Protein AF-A0AAP0X122-F1 (afdb_monomer)

Nearest PDB structures (foldseek):
  1y56-assembly1_B  TM=7.193E-01  e=1.702E-12  Pyrococcus horikoshii OT3
  4pab-assembly2_B  TM=6.409E-01  e=3.507E-11  Rattus norvegicus
  7exs-assembly1_A  TM=6.177E-01  e=4.038E-10  Thermomicrobium roseum DSM 5159
  1pj6-assembly1_A  TM=6.324E-01  e=1.452E-09  Arthrobacter globiformis
  3gsi-assembly1_A  TM=6.485E-01  e=1.179E-08  Arthrobacter globiformis

Structure (mmCIF, N/CA/C/O backbone):
data_AF-A0AAP0X122-F1
#
_entry.id   AF-A0AAP0X122-F1
#
loop_
_atom_site.group_PDB
_atom_site.id
_atom_site.type_symbol
_atom_site.label_atom_id
_atom_site.label_alt_id
_atom_site.label_comp_id
_atom_site.label_asym_id
_atom_site.label_entity_id
_atom_site.label_seq_id
_atom_site.pdbx_PDB_ins_code
_atom_site.Cartn_x
_atom_site.Cartn_y
_atom_site.Cartn_z
_atom_site.occupancy
_atom_site.B_iso_or_equiv
_atom_site.auth_seq_id
_atom_site.auth_comp_id
_atom_site.auth_asym_id
_atom_site.auth_atom_id
_atom_site.pdbx_PDB_model_num
ATOM 1 N N . MET A 1 1 ? -54.049 -11.267 3.331 1.00 32.06 1 MET A N 1
ATOM 2 C CA . MET A 1 1 ? -55.006 -12.356 3.046 1.00 32.06 1 MET A CA 1
ATOM 3 C C . MET A 1 1 ? -54.168 -13.592 2.712 1.00 32.06 1 MET A C 1
ATOM 5 O O . MET A 1 1 ? -53.444 -13.499 1.738 1.00 32.06 1 MET A O 1
ATOM 9 N N . ALA A 1 2 ? -54.191 -14.613 3.591 1.00 24.77 2 ALA A N 1
ATOM 10 C CA . ALA A 1 2 ? -53.651 -16.000 3.513 1.00 24.77 2 ALA A CA 1
ATOM 11 C C . ALA A 1 2 ? -52.197 -16.228 2.976 1.00 24.77 2 ALA A C 1
ATOM 13 O O . ALA A 1 2 ? -51.905 -15.830 1.862 1.00 24.77 2 ALA A O 1
ATOM 14 N N . MET A 1 3 ? -51.186 -16.750 3.710 1.00 22.06 3 MET A N 1
ATOM 15 C CA . MET A 1 3 ? -51.000 -18.091 4.343 1.00 22.06 3 MET A CA 1
ATOM 16 C C . MET A 1 3 ? -50.921 -19.204 3.247 1.00 22.06 3 MET A C 1
ATOM 18 O O . MET A 1 3 ? -51.831 -19.261 2.434 1.00 22.06 3 MET A O 1
ATOM 22 N N . ILE A 1 4 ? -49.881 -20.048 3.056 1.00 24.77 4 ILE A N 1
ATOM 23 C CA . ILE A 1 4 ? -49.386 -21.198 3.867 1.00 24.77 4 ILE A CA 1
ATOM 24 C C . ILE A 1 4 ? -48.218 -21.914 3.100 1.00 24.77 4 ILE A C 1
ATOM 26 O O . ILE A 1 4 ? -48.322 -22.091 1.895 1.00 24.77 4 ILE A O 1
ATOM 30 N N . LEU A 1 5 ? -47.140 -22.275 3.828 1.00 23.25 5 LEU A N 1
ATOM 31 C CA . LEU A 1 5 ? -46.339 -23.539 3.956 1.00 23.25 5 LEU A CA 1
ATOM 32 C C . LEU A 1 5 ? -46.438 -24.652 2.867 1.00 23.25 5 LEU A C 1
ATOM 34 O O . LEU A 1 5 ? -47.474 -24.791 2.241 1.00 23.25 5 LEU A O 1
ATOM 38 N N . ALA A 1 6 ? -45.540 -25.633 2.655 1.00 22.55 6 ALA A N 1
ATOM 39 C CA . ALA A 1 6 ? -44.198 -26.056 3.101 1.00 22.55 6 ALA A CA 1
ATOM 40 C C . ALA A 1 6 ? -43.827 -27.359 2.318 1.00 22.55 6 ALA A C 1
ATOM 42 O O . ALA A 1 6 ? -44.684 -27.917 1.638 1.00 22.55 6 ALA A O 1
ATOM 43 N N . PHE A 1 7 ? -42.599 -27.867 2.538 1.00 23.28 7 PHE A N 1
ATOM 44 C CA . PHE A 1 7 ? -42.103 -29.266 2.432 1.00 23.28 7 PHE A CA 1
ATOM 45 C C . PHE A 1 7 ? -41.140 -29.670 1.289 1.00 23.28 7 PHE A C 1
ATOM 47 O O . PHE A 1 7 ? -41.528 -29.882 0.146 1.00 23.28 7 PHE A O 1
ATOM 54 N N . SER A 1 8 ? -39.886 -29.924 1.694 1.00 24.77 8 SER A N 1
ATOM 55 C CA . SER A 1 8 ? -38.986 -30.979 1.173 1.00 24.77 8 SER A CA 1
ATOM 56 C C . SER A 1 8 ? -39.290 -32.310 1.906 1.00 24.77 8 SER A C 1
ATOM 58 O O . SER A 1 8 ? -39.893 -32.240 2.982 1.00 24.77 8 SER A O 1
ATOM 60 N N . PRO A 1 9 ? -38.876 -33.510 1.427 1.00 30.12 9 PRO A N 1
ATOM 61 C CA . PRO A 1 9 ? -37.480 -33.962 1.594 1.00 30.12 9 PRO A CA 1
ATOM 62 C C . PRO A 1 9 ? -36.912 -34.893 0.489 1.00 30.12 9 PRO A C 1
ATOM 64 O O . PRO A 1 9 ? -37.624 -35.521 -0.285 1.00 30.12 9 PRO A O 1
ATOM 67 N N . ASN A 1 10 ? -35.578 -34.983 0.477 1.00 29.53 10 ASN A N 1
ATOM 68 C CA . ASN A 1 10 ? -34.722 -35.945 -0.242 1.00 29.53 10 ASN A CA 1
ATOM 69 C C . ASN A 1 10 ? -34.779 -37.339 0.447 1.00 29.53 10 ASN A C 1
ATOM 71 O O . ASN A 1 10 ? -35.074 -37.359 1.648 1.00 29.53 10 ASN A O 1
ATOM 75 N N . PRO A 1 11 ? -34.470 -38.485 -0.212 1.00 34.22 11 PRO A N 1
ATOM 76 C CA . PRO A 1 11 ? -33.075 -38.974 -0.207 1.00 34.22 11 PRO A CA 1
ATOM 77 C C . PRO A 1 11 ? -32.612 -39.848 -1.417 1.00 34.22 11 PRO A C 1
ATOM 79 O O . PRO A 1 11 ? -33.374 -40.586 -2.032 1.00 34.22 11 PRO A O 1
ATOM 82 N N . ASN A 1 12 ? -31.294 -39.807 -1.669 1.00 28.55 12 ASN A N 1
ATOM 83 C CA . ASN A 1 12 ? -30.425 -40.754 -2.420 1.00 28.55 12 ASN A CA 1
ATOM 84 C C . ASN A 1 12 ? -30.572 -42.235 -1.945 1.00 28.55 12 ASN A C 1
ATOM 86 O O . ASN A 1 12 ? -31.030 -42.386 -0.809 1.00 28.55 12 ASN A O 1
ATOM 90 N N . PRO A 1 13 ? -30.100 -43.322 -2.647 1.00 37.12 13 PRO A N 1
ATOM 91 C CA . PRO A 1 13 ? -28.727 -43.415 -3.209 1.00 37.12 13 PRO A CA 1
ATOM 92 C C . PRO A 1 13 ? -28.372 -44.472 -4.326 1.00 37.12 13 PRO A C 1
ATOM 94 O O . PRO A 1 13 ? -29.166 -45.316 -4.711 1.00 37.12 13 PRO A O 1
ATOM 97 N N . PHE A 1 14 ? -27.092 -44.434 -4.756 1.00 25.28 14 PHE A N 1
ATOM 98 C CA . PHE A 1 14 ? -26.211 -45.473 -5.366 1.00 25.28 14 PHE A CA 1
ATOM 99 C C . PHE A 1 14 ? -26.525 -46.148 -6.731 1.00 25.28 14 PHE A C 1
ATOM 101 O O . PHE A 1 14 ? -27.392 -47.004 -6.838 1.00 25.28 14 PHE A O 1
ATOM 108 N N . SER A 1 15 ? -25.640 -45.947 -7.729 1.00 27.48 15 SER A N 1
ATOM 109 C CA . SER A 1 15 ? -24.752 -46.998 -8.306 1.00 27.48 15 SER A CA 1
ATOM 110 C C . SER A 1 15 ? -23.942 -46.514 -9.536 1.00 27.48 15 SER A C 1
ATOM 112 O O . SER A 1 15 ? -24.436 -45.789 -10.393 1.00 27.48 15 SER A O 1
ATOM 114 N N . LYS A 1 16 ? -22.664 -46.922 -9.608 1.00 26.00 16 LYS A N 1
ATOM 115 C CA . LYS A 1 16 ? -21.781 -46.958 -10.802 1.00 26.00 16 LYS A CA 1
ATOM 116 C C . LYS A 1 16 ? -21.622 -48.444 -11.196 1.00 26.00 16 LYS A C 1
ATOM 118 O O . LYS A 1 16 ? -21.688 -49.267 -10.280 1.00 26.00 16 LYS A O 1
ATOM 123 N N . PRO A 1 17 ? -21.369 -48.813 -12.474 1.00 32.47 17 PRO A N 1
ATOM 124 C CA . PRO A 1 17 ? -19.971 -48.940 -12.927 1.00 32.47 17 PRO A CA 1
ATOM 125 C C . PRO A 1 17 ? -19.680 -48.637 -14.425 1.00 32.47 17 PRO A C 1
ATOM 127 O O . PRO A 1 17 ? -20.506 -48.823 -15.306 1.00 32.47 17 PRO A O 1
ATOM 130 N N . THR A 1 18 ? -18.446 -48.163 -14.649 1.00 25.84 18 THR A N 1
ATOM 131 C CA . THR A 1 18 ? -17.505 -48.339 -15.787 1.00 25.84 18 THR A CA 1
ATOM 132 C C . THR A 1 18 ? -17.985 -48.572 -17.234 1.00 25.84 18 THR A C 1
ATOM 134 O O . THR A 1 18 ? -18.488 -49.645 -17.541 1.00 25.84 18 THR A O 1
ATOM 137 N N . SER A 1 19 ? -17.539 -47.704 -18.160 1.00 26.64 19 SER A N 1
ATOM 138 C CA . SER A 1 19 ? -16.845 -48.109 -19.406 1.00 26.64 19 SER A CA 1
ATOM 139 C C . SER A 1 19 ? -16.139 -46.927 -20.104 1.00 26.64 19 SER A C 1
ATOM 141 O O . SER A 1 19 ? -16.475 -45.764 -19.909 1.00 26.64 19 SER A O 1
ATOM 143 N N . SER A 1 20 ? -15.123 -47.271 -20.888 1.00 25.50 20 SER A N 1
ATOM 144 C CA . SER A 1 20 ? -14.058 -46.507 -21.554 1.00 25.50 20 SER A CA 1
ATOM 145 C C . SER A 1 20 ? -14.440 -45.521 -22.684 1.00 25.50 20 SER A C 1
ATOM 147 O O . SER A 1 20 ? -15.247 -45.862 -23.538 1.00 25.50 20 SER A O 1
ATOM 149 N N . ILE A 1 21 ? -13.764 -44.352 -22.690 1.00 25.55 21 ILE A N 1
ATOM 150 C CA . ILE A 1 21 ? -13.084 -43.587 -23.787 1.00 25.55 21 ILE A CA 1
ATOM 151 C C . ILE A 1 21 ? -13.560 -43.870 -25.244 1.00 25.55 21 ILE A C 1
ATOM 153 O O . ILE A 1 21 ? -13.508 -45.028 -25.654 1.00 25.55 21 ILE A O 1
ATOM 157 N N . PRO A 1 22 ? -13.899 -42.842 -26.076 1.00 25.64 22 PRO A N 1
ATOM 158 C CA . PRO A 1 22 ? -12.906 -41.848 -26.511 1.00 25.64 22 PRO A CA 1
ATOM 159 C C . PRO A 1 22 ? -13.317 -40.368 -26.630 1.00 25.64 22 PRO A C 1
ATOM 161 O O . PRO A 1 22 ? -14.326 -40.001 -27.214 1.00 25.64 22 PRO A O 1
ATOM 164 N N . SER A 1 23 ? -12.409 -39.521 -26.131 1.00 27.53 23 SER A N 1
ATOM 165 C CA . SER A 1 23 ? -11.875 -38.296 -26.750 1.00 27.53 23 SER A CA 1
ATOM 166 C C . SER A 1 23 ? -12.574 -37.794 -28.029 1.00 27.53 23 SER A C 1
ATOM 168 O O . SER A 1 23 ? -12.196 -38.183 -29.136 1.00 27.53 23 SER A O 1
ATOM 170 N N . GLN A 1 24 ? -13.457 -36.800 -27.887 1.00 25.66 24 GLN A N 1
ATOM 171 C CA . GLN A 1 24 ? -13.681 -35.780 -28.917 1.00 25.66 24 GLN A CA 1
ATOM 172 C C . GLN A 1 24 ? -13.741 -34.386 -28.284 1.00 25.66 24 GLN A C 1
ATOM 174 O O . GLN A 1 24 ? -14.597 -34.055 -27.465 1.00 25.66 24 GLN A O 1
ATOM 179 N N . ARG A 1 25 ? -12.747 -33.582 -28.656 1.00 23.92 25 ARG A N 1
ATOM 180 C CA . ARG A 1 25 ? -12.513 -32.204 -28.237 1.00 23.92 25 ARG A CA 1
ATOM 181 C C . ARG A 1 25 ? -13.455 -31.312 -29.046 1.00 23.92 25 ARG A C 1
ATOM 183 O O . ARG A 1 25 ? -13.182 -31.045 -30.209 1.00 23.92 25 ARG A O 1
ATOM 190 N N . THR A 1 26 ? -14.559 -30.873 -28.446 1.00 24.98 26 THR A N 1
ATOM 191 C CA . THR A 1 26 ? -15.479 -29.920 -29.088 1.00 24.98 26 THR A CA 1
ATOM 192 C C . THR A 1 26 ? -15.186 -28.530 -28.536 1.00 24.98 26 THR A C 1
ATOM 194 O O . THR A 1 26 ? -15.468 -28.242 -27.375 1.00 24.98 26 THR A O 1
ATOM 197 N N . GLN A 1 27 ? -14.544 -27.690 -29.348 1.00 25.14 27 GLN A N 1
ATOM 198 C CA . GLN A 1 27 ? -14.342 -26.271 -29.065 1.00 25.14 27 GLN A CA 1
ATOM 199 C C . GLN A 1 27 ? -15.698 -25.558 -29.108 1.00 25.14 27 GLN A C 1
ATOM 201 O O . GLN A 1 27 ? -16.308 -25.453 -30.168 1.00 25.14 27 GLN A O 1
ATOM 206 N N . PHE A 1 28 ? -16.156 -25.043 -27.968 1.00 24.23 28 PHE A N 1
ATOM 207 C CA . PHE A 1 28 ? -17.214 -24.038 -27.921 1.00 24.23 28 PHE A CA 1
ATOM 208 C C . PHE A 1 28 ? -16.561 -22.665 -27.755 1.00 24.23 28 PHE A C 1
ATOM 210 O O . PHE A 1 28 ? -16.199 -22.261 -26.654 1.00 24.23 28 PHE A O 1
ATOM 217 N N . LEU A 1 29 ? -16.399 -21.954 -28.870 1.00 24.70 29 LEU A N 1
ATOM 218 C CA . LEU A 1 29 ? -16.152 -20.516 -28.876 1.00 24.70 29 LEU A CA 1
ATOM 219 C C . LEU A 1 29 ? -17.499 -19.815 -28.659 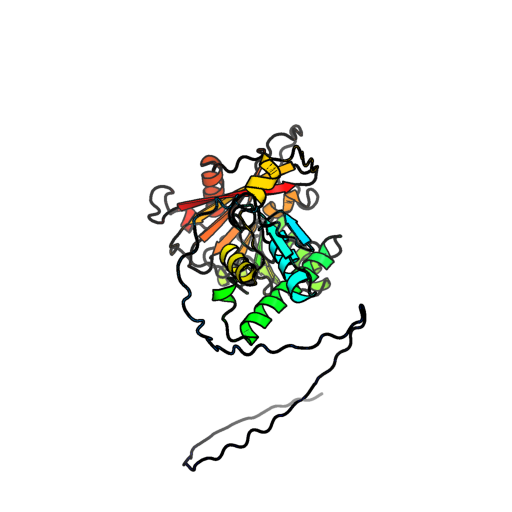1.00 24.70 29 LEU A C 1
ATOM 221 O O . LEU A 1 29 ? -18.355 -19.819 -29.543 1.00 24.70 29 LEU A O 1
ATOM 225 N N . ARG A 1 30 ? -17.703 -19.219 -27.483 1.00 25.28 30 ARG A N 1
ATOM 226 C CA . ARG A 1 30 ? -18.711 -18.170 -27.283 1.00 25.28 30 ARG A CA 1
ATOM 227 C C . ARG A 1 30 ? -17.976 -16.874 -26.975 1.00 25.28 30 ARG A C 1
ATOM 229 O O . ARG A 1 30 ? -17.545 -16.659 -25.849 1.00 25.28 30 ARG A O 1
ATOM 236 N N . GLY A 1 31 ? -17.827 -16.041 -28.001 1.00 23.70 31 GLY A N 1
ATOM 237 C CA . GLY A 1 31 ? -17.443 -14.647 -27.839 1.00 23.70 31 GLY A CA 1
ATOM 238 C C . GLY A 1 31 ? -18.626 -13.852 -27.296 1.00 23.70 31 GLY A C 1
ATOM 239 O O . GLY A 1 31 ? -19.708 -13.873 -27.881 1.00 23.70 31 GLY A O 1
ATOM 240 N N . PHE A 1 32 ? -18.413 -13.158 -26.184 1.00 26.08 32 PHE A N 1
ATOM 241 C CA . PHE A 1 32 ? -19.210 -11.999 -25.809 1.00 26.08 32 PHE A CA 1
ATOM 242 C C . PHE A 1 32 ? -18.366 -10.768 -26.129 1.00 26.08 32 PHE A C 1
ATOM 244 O O . PHE A 1 32 ? -17.360 -10.512 -25.473 1.00 26.08 32 PHE A O 1
ATOM 251 N N . ALA A 1 33 ? -18.751 -10.051 -27.183 1.00 24.48 33 ALA A N 1
ATOM 252 C CA . ALA A 1 33 ? -18.221 -8.734 -27.490 1.00 24.48 33 ALA A CA 1
ATOM 253 C C . ALA A 1 33 ? -18.972 -7.702 -26.641 1.00 24.48 33 ALA A C 1
ATOM 255 O O . ALA A 1 33 ? -20.204 -7.683 -26.638 1.00 24.48 33 ALA A O 1
ATOM 256 N N . LEU A 1 34 ? -18.234 -6.849 -25.936 1.00 27.42 34 LEU A N 1
ATOM 257 C CA . LEU A 1 34 ? -18.757 -5.611 -25.374 1.00 27.42 34 LEU A CA 1
ATOM 258 C C . LEU A 1 34 ? -17.845 -4.490 -25.874 1.00 27.42 34 LEU A C 1
ATOM 260 O O . LEU A 1 34 ? -16.696 -4.374 -25.454 1.00 27.42 34 LEU A O 1
ATOM 264 N N . GLU A 1 35 ? -18.343 -3.733 -26.849 1.00 24.81 35 GLU A N 1
ATOM 265 C CA . GLU A 1 35 ? -17.687 -2.539 -27.372 1.00 24.81 35 GLU A CA 1
ATOM 266 C C . GLU A 1 35 ? -17.757 -1.420 -26.329 1.00 24.81 35 GLU A C 1
ATOM 268 O O . GLU A 1 35 ? -18.838 -1.008 -25.908 1.00 24.81 35 GLU A O 1
ATOM 273 N N . SER A 1 36 ? -16.604 -0.873 -25.957 1.00 27.52 36 SER A N 1
ATOM 274 C CA . SER A 1 36 ? -16.507 0.501 -25.477 1.00 27.52 36 SER A CA 1
ATOM 275 C C . SER A 1 36 ? -15.483 1.231 -26.339 1.00 27.52 36 SER A C 1
ATOM 277 O O . SER A 1 36 ? -14.271 1.050 -26.249 1.00 27.52 36 SER A O 1
ATOM 279 N N . SER A 1 37 ? -16.007 2.027 -27.266 1.00 26.14 37 SER A N 1
ATOM 280 C CA . SER A 1 37 ? -15.239 2.919 -28.119 1.00 26.14 37 SER A CA 1
ATOM 281 C C . SER A 1 37 ? -14.661 4.056 -27.283 1.00 26.14 37 SER A C 1
ATOM 283 O O . SER A 1 37 ? -15.433 4.805 -26.693 1.00 26.14 37 SER A O 1
ATOM 285 N N . LEU A 1 38 ? -13.336 4.200 -27.273 1.00 29.52 38 LEU A N 1
ATOM 286 C CA . LEU A 1 38 ? -12.602 5.466 -27.415 1.00 29.52 38 LEU A CA 1
ATOM 287 C C . LEU A 1 38 ? -11.101 5.115 -27.488 1.00 29.52 38 LEU A C 1
ATOM 289 O O . LEU A 1 38 ? -10.533 4.613 -26.526 1.00 29.52 38 LEU A O 1
ATOM 293 N N . PHE A 1 39 ? -10.503 5.405 -28.648 1.00 30.42 39 PHE A N 1
ATOM 294 C CA . PHE A 1 39 ? -9.194 4.993 -29.191 1.00 30.42 39 PHE A CA 1
ATOM 295 C C . PHE A 1 39 ? -9.209 3.719 -30.048 1.00 30.42 39 PHE A C 1
ATOM 297 O O . PHE A 1 39 ? -9.110 2.593 -29.574 1.00 30.42 39 PHE A O 1
ATOM 304 N N . GLY A 1 40 ? -9.324 3.938 -31.361 1.00 27.67 40 GLY A N 1
ATOM 305 C CA . GLY A 1 40 ? -9.177 2.915 -32.384 1.00 27.67 40 GLY A CA 1
ATOM 306 C C . GLY A 1 40 ? -7.719 2.515 -32.605 1.00 27.67 40 GLY A C 1
ATOM 307 O O . GLY A 1 40 ? -6.857 3.362 -32.820 1.00 27.67 40 GLY A O 1
ATOM 308 N N . SER A 1 41 ? -7.453 1.215 -32.586 1.00 30.20 41 SER A N 1
ATOM 309 C CA . SER A 1 41 ? -6.818 0.454 -33.675 1.00 30.20 41 SER A CA 1
ATOM 310 C C . SER A 1 41 ? -6.597 -0.993 -33.218 1.00 30.20 41 SER A C 1
ATOM 312 O O . SER A 1 41 ? -6.352 -1.274 -32.050 1.00 30.20 41 SER A O 1
ATOM 314 N N . ASN A 1 42 ? -6.789 -1.913 -34.161 1.00 29.36 42 ASN A N 1
ATOM 315 C CA . ASN A 1 42 ? -6.825 -3.363 -33.989 1.00 29.36 42 ASN A CA 1
ATOM 316 C C . ASN A 1 42 ? -5.540 -3.937 -33.362 1.00 29.36 42 ASN A C 1
ATOM 318 O O . ASN A 1 42 ? -4.464 -3.802 -33.941 1.00 29.36 42 ASN A O 1
ATOM 322 N N . PHE A 1 43 ? -5.666 -4.668 -32.251 1.00 31.77 43 PHE A N 1
ATOM 323 C CA . PHE A 1 43 ? -4.592 -5.506 -31.710 1.00 31.77 43 PHE A CA 1
ATOM 324 C C . PHE A 1 43 ? -4.659 -6.918 -32.314 1.00 31.77 43 PHE A C 1
ATOM 326 O O . PHE A 1 43 ? -5.713 -7.552 -32.234 1.00 31.77 43 PHE A O 1
ATOM 333 N N . PRO A 1 44 ? -3.568 -7.464 -32.878 1.00 28.91 44 PRO A N 1
ATOM 334 C CA . PRO A 1 44 ? -3.466 -8.895 -33.115 1.00 28.91 44 PRO A CA 1
ATOM 335 C C . PRO A 1 44 ? -2.978 -9.593 -31.836 1.00 28.91 44 PRO A C 1
ATOM 337 O O . PRO A 1 44 ? -1.894 -9.296 -31.333 1.00 28.91 44 PRO A O 1
ATOM 340 N N . GLU A 1 45 ? -3.747 -10.557 -31.327 1.00 27.56 45 GLU A N 1
ATOM 341 C CA . GLU A 1 45 ? -3.256 -11.515 -30.331 1.00 27.56 45 GLU A CA 1
ATOM 342 C C . GLU A 1 45 ? -2.099 -12.329 -30.934 1.00 27.56 45 GLU A C 1
ATOM 344 O O . GLU A 1 45 ? -2.277 -13.068 -31.905 1.00 27.56 45 GLU A O 1
ATOM 349 N N . LYS A 1 46 ? -0.894 -12.220 -30.364 1.00 29.67 46 LYS A N 1
ATOM 350 C CA . LYS A 1 46 ? 0.207 -13.151 -30.647 1.00 29.67 46 LYS A CA 1
ATOM 351 C C . LYS A 1 46 ? 0.357 -14.129 -29.486 1.00 29.67 46 LYS A C 1
ATOM 353 O O . LYS A 1 46 ? 0.826 -13.760 -28.415 1.00 29.67 46 LYS A O 1
ATOM 358 N N . SER A 1 47 ? 0.024 -15.398 -29.724 1.00 25.86 47 SER A N 1
ATOM 359 C CA . SER A 1 47 ? 0.444 -16.509 -28.864 1.00 25.86 47 SER A CA 1
ATOM 360 C C . SER A 1 47 ? 1.908 -16.854 -29.155 1.00 25.86 47 SER A C 1
ATOM 362 O O . SER A 1 47 ? 2.251 -17.151 -30.303 1.00 25.86 47 SER A O 1
ATOM 364 N N . PHE A 1 48 ? 2.773 -16.863 -28.143 1.00 30.97 48 PHE A N 1
ATOM 365 C CA . PHE A 1 48 ? 4.165 -17.284 -28.304 1.00 30.97 48 PHE A CA 1
ATOM 366 C C . PHE A 1 48 ? 4.322 -18.795 -28.084 1.00 30.97 48 PHE A C 1
ATOM 368 O O . PHE A 1 48 ? 3.980 -19.317 -27.027 1.00 30.97 48 PHE A O 1
ATOM 375 N N . SER A 1 49 ? 4.908 -19.493 -29.065 1.00 25.91 49 SER A N 1
ATOM 376 C CA . SER A 1 49 ? 5.478 -20.836 -28.890 1.00 25.91 49 SER A CA 1
ATOM 377 C C . SER A 1 49 ? 6.998 -20.770 -29.050 1.00 25.91 49 SER A C 1
ATOM 379 O O . SER A 1 49 ? 7.485 -20.282 -30.072 1.00 25.91 49 SER A O 1
ATOM 381 N N . TYR A 1 50 ? 7.752 -21.282 -28.078 1.00 28.00 50 TYR A N 1
ATOM 382 C CA . TYR A 1 50 ? 9.214 -21.362 -28.142 1.00 28.00 50 TYR A CA 1
ATOM 383 C C . TYR A 1 50 ? 9.670 -22.546 -29.013 1.00 28.00 50 TYR A C 1
ATOM 385 O O . TYR A 1 50 ? 9.328 -23.693 -28.733 1.00 28.00 50 TYR A O 1
ATOM 393 N N . SER A 1 51 ? 10.491 -22.285 -30.038 1.00 26.58 51 SER A N 1
ATOM 394 C CA . SER A 1 51 ? 11.181 -23.320 -30.824 1.00 26.58 51 SER A CA 1
ATOM 395 C C . SER A 1 51 ? 12.695 -23.200 -30.657 1.00 26.58 51 SER A C 1
ATOM 397 O O . SER A 1 51 ? 13.288 -22.162 -30.944 1.00 26.58 51 SER A O 1
ATOM 399 N N . THR A 1 52 ? 13.334 -24.275 -30.197 1.00 31.83 52 THR A N 1
ATOM 400 C CA . THR A 1 52 ? 14.784 -24.379 -30.019 1.00 31.83 52 THR A CA 1
ATOM 401 C C . THR A 1 52 ? 15.409 -25.122 -31.202 1.00 31.83 52 THR A C 1
ATOM 403 O O . THR A 1 52 ? 15.323 -26.343 -31.315 1.00 31.83 52 THR A O 1
ATOM 406 N N . LYS A 1 53 ? 16.109 -24.406 -32.090 1.00 26.72 53 LYS A N 1
ATOM 407 C CA . LYS A 1 53 ? 17.052 -25.026 -33.038 1.00 26.72 53 LYS A CA 1
ATOM 408 C C . LYS A 1 53 ? 18.424 -24.366 -32.927 1.00 26.72 53 LYS A C 1
ATOM 410 O O . LYS A 1 53 ? 18.622 -23.229 -33.336 1.00 26.72 53 LYS A O 1
ATOM 415 N N . LYS A 1 54 ? 19.375 -25.116 -32.358 1.00 33.47 54 LYS A N 1
ATOM 416 C CA . LYS A 1 54 ? 20.815 -24.817 -32.353 1.00 33.47 54 LYS A CA 1
ATOM 417 C C . LYS A 1 54 ? 21.405 -25.134 -33.728 1.00 33.47 54 LYS A C 1
ATOM 419 O O . LYS A 1 54 ? 21.391 -26.292 -34.140 1.00 33.47 54 LYS A O 1
ATOM 424 N N . THR A 1 55 ? 22.014 -24.150 -34.380 1.00 30.25 55 THR A N 1
ATOM 425 C CA . THR A 1 55 ? 22.833 -24.352 -35.585 1.00 30.25 55 THR A CA 1
ATOM 426 C C . THR A 1 55 ? 24.314 -24.209 -35.225 1.00 30.25 55 THR A C 1
ATOM 428 O O . THR A 1 55 ? 24.759 -23.154 -34.779 1.00 30.25 55 THR A O 1
ATOM 431 N N . ARG A 1 56 ? 25.086 -25.292 -35.396 1.00 31.95 56 ARG A N 1
ATOM 432 C CA . ARG A 1 56 ? 26.559 -25.316 -35.299 1.00 31.95 56 ARG A CA 1
ATOM 433 C C . ARG A 1 56 ? 27.173 -24.475 -36.430 1.00 31.95 56 ARG A C 1
ATOM 435 O O . ARG A 1 56 ? 26.789 -24.658 -37.581 1.00 31.95 56 ARG A O 1
ATOM 442 N N . ARG A 1 57 ? 28.181 -23.645 -36.130 1.00 34.66 57 ARG A N 1
ATOM 443 C CA . ARG A 1 57 ? 29.090 -23.048 -37.131 1.00 34.66 57 ARG A CA 1
ATOM 444 C C . ARG A 1 57 ? 30.540 -23.483 -36.887 1.00 34.66 57 ARG A C 1
ATOM 446 O O . ARG A 1 57 ? 30.969 -23.630 -35.747 1.00 34.66 57 ARG A O 1
ATOM 453 N N . ASN A 1 58 ? 31.232 -23.739 -37.998 1.00 31.42 58 ASN A N 1
ATOM 454 C CA . ASN A 1 58 ? 32.570 -24.321 -38.127 1.00 31.42 58 ASN A CA 1
ATOM 455 C C . ASN A 1 58 ? 33.700 -23.403 -37.626 1.00 31.42 58 ASN A C 1
ATOM 457 O O . ASN A 1 58 ? 33.599 -22.182 -37.708 1.00 31.42 58 ASN A O 1
ATOM 461 N N . ARG A 1 59 ? 34.793 -24.024 -37.155 1.00 34.16 59 ARG A N 1
ATOM 462 C CA . ARG A 1 59 ? 36.061 -23.384 -36.758 1.00 34.16 59 ARG A CA 1
ATOM 463 C C . ARG A 1 59 ? 36.829 -22.854 -37.979 1.00 34.16 59 ARG A C 1
ATOM 465 O O . ARG A 1 59 ? 37.014 -23.601 -38.936 1.00 34.16 59 ARG A O 1
ATOM 472 N N . LEU A 1 60 ? 37.358 -21.632 -37.886 1.00 33.75 60 LEU A N 1
ATOM 473 C CA . LEU A 1 60 ? 38.429 -21.087 -38.735 1.00 33.75 60 LEU A CA 1
ATOM 474 C C . LEU A 1 60 ? 39.545 -20.523 -37.829 1.00 33.75 60 LEU A C 1
ATOM 476 O O . LEU A 1 60 ? 39.257 -20.046 -36.734 1.00 33.75 60 LEU A O 1
ATOM 480 N N . GLY A 1 61 ? 40.803 -20.691 -38.259 1.00 34.44 61 GLY A N 1
ATOM 481 C CA . GLY A 1 61 ? 42.039 -20.481 -37.484 1.00 34.44 61 GLY A CA 1
ATOM 482 C C . GLY A 1 61 ? 42.418 -19.018 -37.181 1.00 34.44 61 GLY A C 1
ATOM 483 O O . GLY A 1 61 ? 41.688 -18.103 -37.556 1.00 34.44 61 GLY A O 1
ATOM 484 N N . PRO A 1 62 ? 43.547 -18.791 -36.475 1.00 31.61 62 PRO A N 1
ATOM 485 C CA . PRO A 1 62 ? 43.856 -17.507 -35.851 1.00 31.61 62 PRO A CA 1
ATOM 486 C C . PRO A 1 62 ? 44.386 -16.479 -36.861 1.00 31.61 62 PRO A C 1
ATOM 488 O O . PRO A 1 62 ? 45.364 -16.731 -37.561 1.00 31.61 62 PRO A O 1
ATOM 491 N N . LEU A 1 63 ? 43.750 -15.306 -36.897 1.00 32.94 63 LEU A N 1
ATOM 492 C CA . LEU A 1 63 ? 44.228 -14.104 -37.587 1.00 32.94 63 LEU A CA 1
ATOM 493 C C . LEU A 1 63 ? 44.953 -13.166 -36.597 1.00 32.94 63 LEU A C 1
ATOM 495 O O . LEU A 1 63 ? 44.674 -13.220 -35.397 1.00 32.94 63 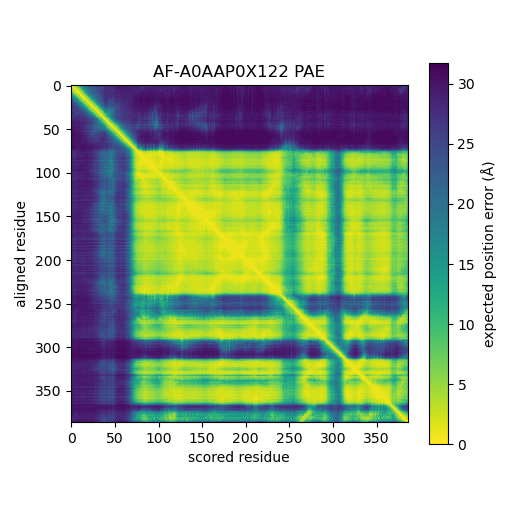LEU A O 1
ATOM 499 N N . PRO A 1 64 ? 45.903 -12.338 -37.073 1.00 32.72 64 PRO A N 1
ATOM 500 C CA . PRO A 1 64 ? 46.846 -11.617 -36.225 1.00 32.72 64 PRO A CA 1
ATOM 501 C C . PRO A 1 64 ? 46.186 -10.509 -35.398 1.00 32.72 64 PRO A C 1
ATOM 503 O O . PRO A 1 64 ? 45.306 -9.789 -35.873 1.00 32.72 64 PRO A O 1
ATOM 506 N N . TYR A 1 65 ? 46.675 -10.372 -34.161 1.00 36.88 65 TYR A N 1
ATOM 507 C CA . TYR A 1 65 ? 46.326 -9.335 -33.190 1.00 36.88 65 TYR A CA 1
ATOM 508 C C . TYR A 1 65 ? 46.512 -7.940 -33.805 1.00 36.88 65 TYR A C 1
ATOM 510 O O . TYR A 1 65 ? 47.610 -7.390 -33.848 1.00 36.88 65 TYR A O 1
ATOM 518 N N . SER A 1 66 ? 45.415 -7.370 -34.289 1.00 35.94 66 SER A N 1
ATOM 519 C CA . SER A 1 66 ? 45.274 -5.938 -34.521 1.00 35.94 66 SER A CA 1
ATOM 520 C C . SER A 1 66 ? 44.593 -5.375 -33.281 1.00 35.94 66 SER A C 1
ATOM 522 O O . SER A 1 66 ? 43.579 -5.909 -32.832 1.00 35.94 66 SER A O 1
ATOM 524 N N . ALA A 1 67 ? 45.201 -4.353 -32.681 1.00 40.94 67 ALA A N 1
ATOM 525 C CA . ALA A 1 67 ? 44.667 -3.656 -31.523 1.00 40.94 67 ALA A CA 1
ATOM 526 C C . ALA A 1 67 ? 43.285 -3.082 -31.874 1.00 40.94 67 ALA A C 1
ATOM 528 O O . ALA A 1 67 ? 43.165 -2.027 -32.493 1.00 40.94 67 ALA A O 1
ATOM 529 N N . LEU A 1 68 ? 42.238 -3.824 -31.518 1.00 36.12 68 LEU A N 1
ATOM 530 C CA . LEU A 1 68 ? 40.870 -3.342 -31.532 1.00 36.12 68 LEU A CA 1
ATOM 531 C C . LEU A 1 68 ? 40.783 -2.273 -30.446 1.00 36.12 68 LEU A C 1
ATOM 533 O O . LEU A 1 68 ? 40.762 -2.585 -29.256 1.00 36.12 68 LEU A O 1
ATOM 537 N N . ASN A 1 69 ? 40.735 -1.007 -30.862 1.00 39.62 69 ASN A N 1
ATOM 538 C CA . ASN A 1 69 ? 40.099 0.028 -30.056 1.00 39.62 69 ASN A CA 1
ATOM 539 C C . ASN A 1 69 ? 38.762 -0.544 -29.558 1.00 39.62 69 ASN A C 1
ATOM 541 O O . ASN A 1 69 ? 38.053 -1.145 -30.373 1.00 39.62 69 ASN A O 1
ATOM 545 N N . PRO A 1 70 ? 38.395 -0.398 -28.272 1.00 41.44 70 PRO A N 1
ATOM 546 C CA . PRO A 1 70 ? 37.062 -0.767 -27.840 1.00 41.44 70 PRO A CA 1
ATOM 547 C C . PRO A 1 70 ? 36.104 0.139 -28.607 1.00 41.44 70 PRO A C 1
ATOM 549 O O . PRO A 1 70 ? 35.962 1.321 -28.302 1.00 41.44 70 PRO A O 1
ATOM 552 N N . SER A 1 71 ? 35.505 -0.392 -29.670 1.00 42.94 71 SER A N 1
ATOM 553 C CA . SER A 1 71 ? 34.387 0.241 -30.341 1.00 42.94 71 SER A CA 1
ATOM 554 C C . SER A 1 71 ? 33.319 0.384 -29.271 1.00 42.94 71 SER A C 1
ATOM 556 O O . SER A 1 71 ? 32.719 -0.616 -28.874 1.00 42.94 71 SER A O 1
ATOM 558 N N . SER A 1 72 ? 33.137 1.595 -28.747 1.00 48.69 72 SER A N 1
ATOM 559 C CA . SER A 1 72 ? 31.984 1.936 -27.929 1.00 48.69 72 SER A CA 1
ATOM 560 C C . SER A 1 72 ? 30.767 1.624 -28.788 1.00 48.69 72 SER A C 1
ATOM 562 O O . SER A 1 72 ? 30.457 2.377 -29.714 1.00 48.69 72 SER A O 1
ATOM 564 N N . ALA A 1 73 ? 30.155 0.460 -28.580 1.00 46.84 73 ALA A N 1
ATOM 565 C CA . ALA A 1 73 ? 28.938 0.099 -29.274 1.00 46.84 73 ALA A CA 1
ATOM 566 C C . ALA A 1 73 ? 27.899 1.142 -28.861 1.00 46.84 73 ALA A C 1
ATOM 568 O O . ALA A 1 73 ? 27.432 1.160 -27.725 1.00 46.84 73 ALA A O 1
ATOM 569 N N . SER A 1 74 ? 27.632 2.080 -29.766 1.00 59.34 74 SER A N 1
ATOM 570 C CA . SER A 1 74 ? 26.551 3.038 -29.622 1.00 59.34 74 SER A CA 1
ATOM 571 C C . SER A 1 74 ? 25.260 2.235 -29.673 1.00 59.34 74 SER A C 1
ATOM 573 O O . SER A 1 74 ? 24.849 1.765 -30.735 1.00 59.34 74 SER A O 1
ATOM 575 N N . HIS A 1 75 ? 24.672 1.991 -28.507 1.00 66.81 75 HIS A N 1
ATOM 576 C CA . HIS A 1 75 ? 23.342 1.419 -28.417 1.00 66.81 75 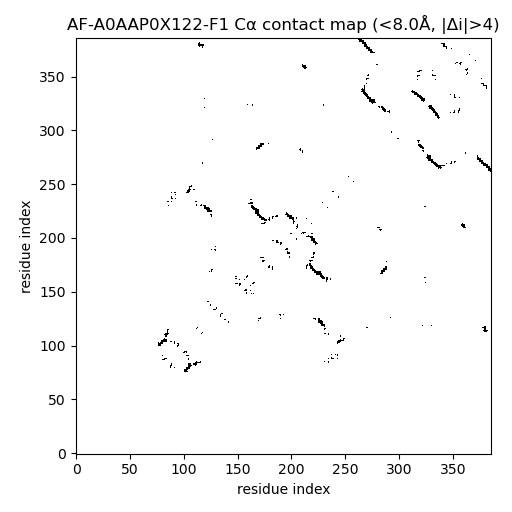HIS A CA 1
ATOM 577 C C . HIS A 1 75 ? 22.339 2.561 -28.582 1.00 66.81 75 HIS A C 1
ATOM 579 O O . HIS A 1 75 ? 22.243 3.434 -27.722 1.00 66.81 75 HIS A O 1
ATOM 585 N N . SER A 1 76 ? 21.620 2.572 -29.703 1.00 78.88 76 SER A N 1
ATOM 586 C CA . SER A 1 76 ? 20.502 3.485 -29.939 1.00 78.88 76 SER A CA 1
ATOM 587 C C . SER A 1 76 ? 19.194 2.826 -29.512 1.00 78.88 76 SER A C 1
ATOM 589 O O . SER A 1 76 ? 18.931 1.689 -29.907 1.00 78.88 76 SER A O 1
ATOM 591 N N . PHE A 1 77 ? 18.380 3.555 -28.754 1.00 83.31 77 PHE A N 1
ATOM 592 C CA . PHE A 1 77 ? 17.027 3.165 -28.365 1.00 83.31 77 PHE A CA 1
ATOM 593 C C . PHE A 1 77 ? 16.050 4.272 -28.765 1.00 83.31 77 PHE A C 1
ATOM 595 O O . PHE A 1 77 ? 16.422 5.446 -28.748 1.00 83.31 77 PHE A O 1
ATOM 602 N N . ASP A 1 78 ? 14.810 3.912 -29.089 1.00 86.19 78 ASP A N 1
ATOM 603 C CA . ASP A 1 78 ? 13.754 4.879 -29.415 1.00 86.19 78 ASP A CA 1
ATOM 604 C C . ASP A 1 78 ? 13.289 5.642 -28.168 1.00 86.19 78 ASP A C 1
ATOM 606 O O . ASP A 1 78 ? 12.939 6.820 -28.239 1.00 86.19 78 ASP A O 1
ATOM 610 N N . VAL A 1 79 ? 13.300 4.970 -27.011 1.00 87.06 79 VAL A N 1
ATOM 611 C CA . VAL A 1 79 ? 12.916 5.538 -25.716 1.00 87.06 79 VAL A CA 1
ATOM 612 C C . VAL A 1 79 ? 13.960 5.180 -24.660 1.00 87.06 79 VAL A C 1
ATOM 614 O O . VAL A 1 79 ? 14.290 4.011 -24.463 1.00 87.06 79 VAL A O 1
ATOM 617 N N . VAL A 1 80 ? 14.434 6.186 -23.924 1.00 87.88 80 VAL A N 1
ATOM 618 C CA . VAL A 1 80 ? 15.277 6.002 -22.736 1.00 87.88 80 VAL A CA 1
ATOM 619 C C . VAL A 1 80 ? 14.525 6.513 -21.512 1.00 87.88 80 VAL A C 1
ATOM 621 O O . VAL A 1 80 ? 14.099 7.666 -21.472 1.00 87.88 80 VAL A O 1
ATOM 624 N N . ILE A 1 81 ? 14.355 5.653 -20.512 1.00 88.12 81 ILE A N 1
ATOM 625 C CA . ILE A 1 81 ? 13.661 5.951 -19.257 1.00 88.12 81 ILE A CA 1
ATOM 626 C C . ILE A 1 81 ? 14.687 6.019 -18.133 1.00 88.12 81 ILE A C 1
ATOM 628 O O . ILE A 1 81 ? 15.465 5.089 -17.922 1.00 88.12 81 ILE A O 1
ATOM 632 N N . ILE A 1 82 ? 14.652 7.116 -17.383 1.00 90.44 82 ILE A N 1
ATOM 633 C CA . ILE A 1 82 ? 15.525 7.353 -16.236 1.00 90.44 82 ILE A CA 1
ATOM 634 C C . ILE A 1 82 ? 14.777 6.982 -14.948 1.00 90.44 82 ILE A C 1
ATOM 636 O O . ILE A 1 82 ? 13.807 7.639 -14.571 1.00 90.44 82 ILE A O 1
ATOM 640 N N . GLY A 1 83 ? 15.250 5.933 -14.276 1.00 88.44 83 GLY A N 1
ATOM 641 C CA . GLY A 1 83 ? 14.727 5.391 -13.023 1.00 88.44 83 GLY A CA 1
ATOM 642 C C . GLY A 1 83 ? 14.052 4.026 -13.194 1.00 88.44 83 GLY A C 1
ATOM 643 O O . GLY A 1 83 ? 12.984 3.916 -13.789 1.00 88.44 83 GLY A O 1
ATOM 644 N N . ALA A 1 84 ? 14.622 2.991 -12.583 1.00 90.44 84 ALA A N 1
ATOM 645 C CA . ALA A 1 84 ? 14.107 1.622 -12.496 1.00 90.44 84 ALA A CA 1
ATOM 646 C C . ALA A 1 84 ? 13.308 1.382 -11.197 1.00 90.44 84 ALA A C 1
ATOM 648 O O . ALA A 1 84 ? 13.333 0.303 -10.598 1.00 90.44 84 ALA A O 1
ATOM 649 N N . GLY A 1 85 ? 12.581 2.409 -10.750 1.00 92.75 85 GLY A N 1
ATOM 650 C CA . GLY A 1 85 ? 11.480 2.253 -9.801 1.00 92.75 85 GLY A CA 1
ATOM 651 C C . GLY A 1 85 ? 10.201 1.784 -10.501 1.00 92.75 85 GLY A C 1
ATOM 652 O O . GLY A 1 85 ? 10.140 1.697 -11.729 1.00 92.75 85 GLY A O 1
ATOM 653 N N . ILE A 1 86 ? 9.139 1.544 -9.728 1.00 93.81 86 ILE A N 1
ATOM 654 C CA . ILE A 1 86 ? 7.875 1.010 -10.266 1.00 93.81 86 ILE A CA 1
ATOM 655 C C . ILE A 1 86 ? 7.273 1.887 -11.374 1.00 93.81 86 ILE A C 1
ATOM 657 O O . ILE A 1 86 ? 6.705 1.373 -12.333 1.00 93.81 86 ILE A O 1
ATOM 661 N N . ILE A 1 87 ? 7.440 3.210 -11.282 1.00 94.50 87 ILE A N 1
ATOM 662 C CA . ILE A 1 87 ? 6.945 4.155 -12.290 1.00 94.50 87 ILE A CA 1
ATOM 663 C C . ILE A 1 87 ? 7.673 3.959 -13.622 1.00 94.50 87 ILE A C 1
ATOM 665 O O . ILE A 1 87 ? 7.031 3.693 -14.633 1.00 94.50 87 ILE A O 1
ATOM 669 N N . GLY A 1 88 ? 9.007 4.034 -13.637 1.00 93.31 88 GLY A N 1
ATOM 670 C CA . GLY A 1 88 ? 9.768 3.890 -14.879 1.00 93.31 88 GLY A CA 1
ATOM 671 C C . GLY A 1 88 ? 9.607 2.507 -15.507 1.00 93.31 88 GLY A C 1
ATOM 672 O O . GLY A 1 88 ? 9.416 2.399 -16.716 1.00 93.31 88 GLY A O 1
ATOM 673 N N . LEU A 1 89 ? 9.568 1.451 -14.691 1.00 92.19 89 LEU A N 1
ATOM 674 C CA . LEU A 1 89 ? 9.380 0.083 -15.179 1.00 92.19 89 LEU A CA 1
ATOM 675 C C . LEU A 1 89 ? 7.979 -0.167 -15.751 1.00 92.19 89 LEU A C 1
ATOM 677 O O . LEU A 1 89 ? 7.842 -0.860 -16.758 1.00 92.19 89 LEU A O 1
ATOM 681 N N . THR A 1 90 ? 6.928 0.412 -15.164 1.00 92.94 90 THR A N 1
ATOM 682 C CA . THR A 1 90 ? 5.570 0.297 -15.727 1.00 92.94 90 THR A CA 1
ATOM 683 C C . THR A 1 90 ? 5.417 1.090 -17.025 1.00 92.94 90 THR A C 1
ATOM 685 O O . THR A 1 90 ? 4.774 0.595 -17.952 1.00 92.94 90 THR A O 1
ATOM 688 N N . ILE A 1 91 ? 6.071 2.253 -17.150 1.00 93.69 91 ILE A N 1
ATOM 689 C CA . ILE A 1 91 ? 6.157 2.999 -18.418 1.00 93.69 91 ILE A CA 1
ATOM 690 C C . ILE A 1 91 ? 6.886 2.163 -19.479 1.00 93.69 91 ILE A C 1
ATOM 692 O O . ILE A 1 91 ? 6.374 1.995 -20.585 1.00 93.69 91 ILE A O 1
ATOM 696 N N . ALA A 1 92 ? 8.043 1.587 -19.135 1.00 89.62 92 ALA A N 1
ATOM 697 C CA . ALA A 1 92 ? 8.822 0.750 -20.046 1.00 89.62 92 ALA A CA 1
ATOM 698 C C . ALA A 1 92 ? 8.002 -0.439 -20.555 1.00 89.62 92 ALA A C 1
ATOM 700 O O . ALA A 1 92 ? 7.921 -0.683 -21.759 1.00 89.62 92 ALA A O 1
ATOM 701 N N . ARG A 1 93 ? 7.318 -1.132 -19.639 1.00 87.06 93 ARG A N 1
ATOM 702 C CA . ARG A 1 93 ? 6.416 -2.235 -19.974 1.00 87.06 93 ARG A CA 1
ATOM 703 C C . ARG A 1 93 ? 5.309 -1.792 -20.928 1.00 87.06 93 ARG A C 1
ATOM 705 O O . ARG A 1 93 ? 4.986 -2.530 -21.855 1.00 87.06 93 ARG A O 1
ATOM 712 N N . GLN A 1 94 ? 4.713 -0.619 -20.715 1.00 89.44 94 GLN A N 1
ATOM 713 C CA . GLN A 1 94 ? 3.645 -0.125 -21.582 1.00 89.44 94 GLN A CA 1
ATOM 714 C C . GLN A 1 94 ? 4.139 0.100 -23.017 1.00 89.44 94 GLN A C 1
ATOM 716 O O . GLN A 1 94 ? 3.461 -0.314 -23.954 1.00 89.44 94 GLN A O 1
ATOM 721 N N . PHE A 1 95 ? 5.329 0.679 -23.199 1.00 88.38 95 PHE A N 1
ATOM 722 C CA . PHE A 1 95 ? 5.929 0.816 -24.528 1.00 88.38 95 PHE A CA 1
ATOM 723 C C . PHE A 1 95 ? 6.233 -0.543 -25.163 1.00 88.38 95 PHE A C 1
ATOM 725 O O . PHE A 1 95 ? 5.833 -0.775 -26.300 1.00 88.38 95 PHE A O 1
ATOM 732 N N . LEU A 1 96 ? 6.849 -1.465 -24.419 1.00 83.19 96 LEU A N 1
ATOM 733 C CA . LEU A 1 96 ? 7.222 -2.787 -24.938 1.00 83.19 96 LEU A CA 1
ATOM 734 C C . LEU A 1 96 ? 6.027 -3.686 -25.278 1.00 83.19 96 LEU A C 1
ATOM 736 O O . LEU A 1 96 ? 6.142 -4.581 -26.107 1.00 83.19 96 LEU A O 1
ATOM 740 N N . THR A 1 97 ? 4.886 -3.487 -24.617 1.00 81.25 97 THR A N 1
ATOM 741 C CA . THR A 1 97 ? 3.668 -4.278 -24.874 1.00 81.25 97 THR A CA 1
ATOM 742 C C . THR A 1 97 ? 2.732 -3.620 -25.881 1.00 81.25 97 THR A C 1
ATOM 744 O O . THR A 1 97 ? 1.951 -4.317 -26.524 1.00 81.25 97 THR A O 1
ATOM 747 N N . GLY A 1 98 ? 2.790 -2.293 -26.017 1.00 79.62 98 GLY A N 1
ATOM 748 C CA . GLY A 1 98 ? 1.898 -1.515 -26.876 1.00 79.62 98 GLY A CA 1
ATOM 749 C C . GLY A 1 98 ? 2.522 -1.023 -28.181 1.00 79.62 98 GLY A C 1
ATOM 750 O O . GLY A 1 98 ? 1.824 -0.384 -28.963 1.00 79.62 98 GLY A O 1
ATOM 751 N N . SER A 1 99 ? 3.815 -1.259 -28.416 1.00 86.44 99 SER A N 1
ATOM 752 C CA . SER A 1 99 ? 4.527 -0.773 -29.602 1.00 86.44 99 SER A CA 1
ATOM 753 C C . SER A 1 99 ? 5.746 -1.634 -29.935 1.00 86.44 99 SER A C 1
ATOM 755 O O . SER A 1 99 ? 6.193 -2.423 -29.109 1.00 86.44 99 SER A O 1
ATOM 757 N N . ASP A 1 100 ? 6.314 -1.432 -31.124 1.00 85.50 100 ASP A N 1
ATOM 758 C CA . ASP A 1 100 ? 7.575 -2.058 -31.548 1.00 85.50 100 ASP A CA 1
ATOM 759 C C . ASP A 1 100 ? 8.814 -1.208 -31.180 1.00 85.50 100 ASP A C 1
ATOM 761 O O . ASP A 1 100 ? 9.904 -1.435 -31.706 1.00 85.50 100 ASP A O 1
ATOM 765 N N . LEU A 1 101 ? 8.656 -0.202 -30.305 1.00 85.12 101 LEU A N 1
ATOM 766 C CA . LEU A 1 101 ? 9.745 0.686 -29.893 1.00 85.12 101 LEU A CA 1
ATOM 767 C C . LEU A 1 101 ? 10.786 -0.059 -29.053 1.00 85.12 101 LEU A C 1
ATOM 769 O O . LEU A 1 101 ? 10.462 -0.823 -28.141 1.00 85.12 101 LEU A O 1
ATOM 773 N N . SER A 1 102 ? 12.055 0.238 -29.312 1.00 81.38 102 SER A N 1
ATOM 774 C CA . SER A 1 102 ? 13.171 -0.178 -28.472 1.00 81.38 102 SER A CA 1
ATOM 775 C C . SER A 1 102 ? 13.274 0.723 -27.239 1.00 81.38 102 SER A C 1
ATOM 777 O O . SER A 1 102 ? 13.333 1.950 -27.336 1.00 81.38 102 SER A O 1
ATOM 779 N N . VAL A 1 103 ? 13.289 0.107 -26.056 1.00 83.31 103 VAL A N 1
ATOM 780 C CA . VAL A 1 103 ? 13.265 0.818 -24.772 1.00 83.31 103 VAL A CA 1
ATOM 781 C C . VAL A 1 103 ? 14.474 0.432 -23.933 1.00 83.31 103 VAL A C 1
ATOM 783 O O . VAL A 1 103 ? 14.718 -0.753 -23.707 1.00 83.31 103 VAL A O 1
ATOM 786 N N . ALA A 1 104 ? 15.181 1.432 -23.416 1.00 84.88 104 ALA A N 1
ATOM 787 C CA . ALA A 1 104 ? 16.183 1.263 -22.372 1.00 84.88 104 ALA A CA 1
ATOM 788 C C . ALA A 1 104 ? 15.706 1.906 -21.071 1.00 84.88 104 ALA A C 1
ATOM 790 O O . ALA A 1 104 ? 15.293 3.065 -21.059 1.00 84.88 104 ALA A O 1
ATOM 791 N N . VAL A 1 105 ? 15.805 1.178 -19.962 1.00 83.50 105 VAL A N 1
ATOM 792 C CA . VAL A 1 105 ? 15.671 1.736 -18.615 1.00 83.50 105 VAL A CA 1
ATOM 793 C C . VAL A 1 105 ? 17.050 1.823 -17.991 1.00 83.50 105 VAL A C 1
ATOM 795 O O . VAL A 1 105 ? 17.820 0.857 -18.006 1.00 83.50 105 VAL A O 1
ATOM 798 N N . VAL A 1 106 ? 17.344 2.982 -17.412 1.00 84.69 106 VAL A N 1
ATOM 799 C CA . VAL A 1 106 ? 18.612 3.235 -16.745 1.00 84.69 106 VAL A CA 1
ATOM 800 C C . VAL A 1 106 ? 18.368 3.813 -15.362 1.00 84.69 106 VAL A C 1
ATOM 802 O O . VAL A 1 106 ? 17.582 4.739 -15.193 1.00 84.69 106 VAL A O 1
ATOM 805 N N . ASP A 1 107 ? 19.050 3.269 -14.365 1.00 84.31 107 ASP A N 1
ATOM 806 C CA . ASP A 1 107 ? 18.973 3.708 -12.975 1.00 84.31 107 ASP A CA 1
ATOM 807 C C . ASP A 1 107 ? 20.387 3.980 -12.458 1.00 84.31 107 ASP A C 1
ATOM 809 O O . ASP A 1 107 ? 21.363 3.453 -12.991 1.00 84.31 107 ASP A O 1
ATOM 813 N N . LYS A 1 108 ? 20.502 4.834 -11.441 1.00 82.56 108 LYS A N 1
ATOM 814 C CA . LYS A 1 108 ? 21.776 5.114 -10.769 1.00 82.56 108 LYS A CA 1
ATOM 815 C C . LYS A 1 108 ? 22.254 3.940 -9.904 1.00 82.56 108 LYS A C 1
ATOM 817 O O . LYS A 1 108 ? 23.405 3.925 -9.484 1.00 82.56 108 LYS A O 1
ATOM 822 N N . ALA A 1 109 ? 21.353 3.021 -9.567 1.00 85.44 109 ALA A N 1
ATOM 823 C CA . ALA A 1 109 ? 21.596 1.853 -8.736 1.00 85.44 109 ALA A CA 1
ATOM 824 C C . ALA A 1 109 ? 20.880 0.624 -9.330 1.00 85.44 109 ALA A C 1
ATOM 826 O O . ALA A 1 109 ? 20.590 0.566 -10.525 1.00 85.44 109 ALA A O 1
ATOM 827 N N . VAL A 1 110 ? 20.625 -0.392 -8.505 1.00 84.81 110 VAL A N 1
ATOM 828 C CA . VAL A 1 110 ? 19.850 -1.569 -8.915 1.00 84.81 110 VAL A CA 1
ATOM 829 C C . VAL A 1 110 ? 18.347 -1.251 -8.929 1.00 84.81 110 VAL A C 1
ATOM 831 O O . VAL A 1 110 ? 17.897 -0.411 -8.144 1.00 84.81 110 VAL A O 1
ATOM 834 N N . PRO A 1 111 ? 17.539 -1.917 -9.777 1.00 87.25 111 PRO A N 1
ATOM 835 C CA . PRO A 1 111 ? 16.089 -1.746 -9.764 1.00 87.25 111 PRO A CA 1
ATOM 836 C C . PRO A 1 111 ? 15.491 -1.891 -8.361 1.00 87.25 111 PRO A C 1
ATOM 838 O O . PRO A 1 111 ? 15.974 -2.668 -7.537 1.00 87.25 111 PRO A O 1
ATOM 841 N N . CYS A 1 112 ? 14.413 -1.153 -8.090 1.00 88.88 112 CYS A N 1
ATOM 842 C CA . CYS A 1 112 ? 13.717 -1.162 -6.798 1.00 88.88 112 CYS A CA 1
ATOM 843 C C . CYS A 1 112 ? 14.504 -0.591 -5.594 1.00 88.88 112 CYS A C 1
ATOM 845 O O . CYS A 1 112 ? 13.949 -0.552 -4.503 1.00 88.88 112 CYS A O 1
ATOM 847 N N . SER A 1 113 ? 15.734 -0.079 -5.732 1.00 86.12 113 SER A N 1
ATOM 848 C CA . SER A 1 113 ? 16.547 0.354 -4.571 1.00 86.12 113 SER A CA 1
ATOM 849 C C . SER A 1 113 ? 16.150 1.701 -3.938 1.00 86.12 113 SER A C 1
ATOM 851 O O . SER A 1 113 ? 16.791 2.155 -2.994 1.00 86.12 113 SER A O 1
ATOM 853 N N . GLY A 1 114 ? 15.164 2.398 -4.506 1.00 87.38 114 GLY A N 1
ATOM 854 C CA . GLY A 1 114 ? 14.667 3.684 -4.009 1.00 87.38 114 GLY A CA 1
ATOM 855 C C . GLY A 1 114 ? 13.368 3.548 -3.212 1.00 87.38 114 GLY A C 1
ATOM 856 O O . GLY A 1 114 ? 13.088 2.528 -2.592 1.00 87.38 114 GLY A O 1
ATOM 857 N N . ALA A 1 115 ? 12.505 4.565 -3.304 1.00 87.81 115 ALA A N 1
ATOM 858 C CA . ALA A 1 115 ? 11.198 4.565 -2.638 1.00 87.81 115 ALA A CA 1
ATOM 859 C C . ALA A 1 115 ? 10.274 3.398 -3.023 1.00 87.81 115 ALA A C 1
ATOM 861 O O . ALA A 1 115 ? 9.324 3.123 -2.301 1.00 87.81 115 ALA A O 1
ATOM 862 N N . THR A 1 116 ? 10.514 2.741 -4.163 1.00 91.56 116 THR A N 1
ATOM 863 C CA . THR A 1 116 ? 9.768 1.535 -4.540 1.00 91.56 116 THR A CA 1
ATOM 864 C C . THR A 1 116 ? 10.053 0.378 -3.583 1.00 91.56 116 THR A C 1
ATOM 866 O O . THR A 1 116 ? 9.095 -0.200 -3.089 1.00 91.56 116 THR A O 1
ATOM 869 N N . GLY A 1 117 ? 11.324 0.069 -3.299 1.00 90.06 117 GLY A N 1
ATOM 870 C CA . GLY A 1 117 ? 11.695 -1.029 -2.398 1.00 90.06 117 GLY A CA 1
ATOM 871 C C . GLY A 1 117 ? 11.344 -0.742 -0.947 1.00 90.06 117 GLY A C 1
ATOM 872 O O . GLY A 1 117 ? 10.810 -1.609 -0.281 1.00 90.06 117 GLY A O 1
ATOM 873 N N . ALA A 1 118 ? 11.509 0.508 -0.504 1.00 87.44 118 ALA A N 1
ATOM 874 C CA . ALA A 1 118 ? 11.153 0.936 0.853 1.00 87.44 118 ALA A CA 1
ATOM 875 C C . ALA A 1 118 ? 9.634 1.132 1.084 1.00 87.44 118 ALA A C 1
ATOM 877 O O . ALA A 1 118 ? 9.226 1.807 2.032 1.00 87.44 118 ALA A O 1
ATOM 878 N N . GLY A 1 119 ? 8.778 0.670 0.167 1.00 88.31 119 GLY A N 1
ATOM 879 C CA . GLY A 1 119 ? 7.333 0.895 0.190 1.00 88.31 119 GLY A CA 1
ATOM 880 C C . GLY A 1 119 ? 6.543 -0.361 0.560 1.00 88.31 119 GLY A C 1
ATOM 881 O O . GLY A 1 119 ? 6.849 -1.454 0.109 1.00 88.31 119 GLY A O 1
ATOM 882 N N . GLN A 1 120 ? 5.431 -0.200 1.286 1.00 90.62 120 GLN A N 1
ATOM 883 C CA . GLN A 1 120 ? 4.579 -1.325 1.727 1.00 90.62 120 GLN A CA 1
ATOM 884 C C . GLN A 1 120 ? 3.694 -1.935 0.613 1.00 90.62 120 GLN A C 1
ATOM 886 O O . GLN A 1 120 ? 2.938 -2.868 0.867 1.00 90.62 120 GLN A O 1
ATOM 891 N N . GLY A 1 121 ? 3.744 -1.401 -0.615 1.00 93.81 121 GLY A N 1
ATOM 892 C CA . GLY A 1 121 ? 3.055 -1.982 -1.778 1.00 93.81 121 GLY A CA 1
ATOM 893 C C . GLY A 1 121 ? 1.525 -1.855 -1.791 1.00 93.81 121 GLY A C 1
ATOM 894 O O . GLY A 1 121 ? 0.848 -2.646 -2.444 1.00 93.81 121 GLY A O 1
ATOM 895 N N . TYR A 1 122 ? 0.953 -0.887 -1.070 1.00 95.44 122 TYR A N 1
ATOM 896 C CA . TYR A 1 122 ? -0.500 -0.713 -0.961 1.00 95.44 122 TYR A CA 1
ATOM 897 C C . TYR A 1 122 ? -1.161 -0.210 -2.251 1.00 95.44 122 TYR A C 1
ATOM 899 O O . TYR A 1 122 ? -0.797 0.839 -2.785 1.00 95.44 122 TYR A O 1
ATOM 907 N N . ILE A 1 123 ? -2.222 -0.898 -2.678 1.00 96.62 123 ILE A N 1
ATOM 908 C CA . ILE A 1 123 ? -3.143 -0.483 -3.747 1.00 96.62 123 ILE A CA 1
ATOM 909 C C . ILE A 1 123 ? -4.507 -0.245 -3.099 1.00 96.62 123 ILE A C 1
ATOM 911 O O . ILE A 1 123 ? -5.444 -1.033 -3.234 1.00 96.62 123 ILE A O 1
ATOM 915 N N . TRP A 1 124 ? -4.569 0.810 -2.284 1.00 96.88 124 TRP A N 1
ATOM 916 C CA . TRP A 1 124 ? -5.709 1.071 -1.407 1.00 96.88 124 TRP A CA 1
ATOM 917 C C . TRP A 1 124 ? -6.509 2.292 -1.834 1.00 96.88 124 TRP A C 1
ATOM 919 O O . TRP A 1 124 ? -5.950 3.371 -2.070 1.00 96.88 124 TRP A O 1
ATOM 929 N N . MET A 1 125 ? -7.829 2.133 -1.830 1.00 97.00 125 MET A N 1
ATOM 930 C CA . MET A 1 125 ? -8.799 3.195 -2.060 1.00 97.00 125 MET A CA 1
ATOM 931 C C . MET A 1 125 ? -9.368 3.762 -0.755 1.00 97.00 125 MET A C 1
ATOM 933 O O . MET A 1 125 ? -9.887 4.875 -0.775 1.00 97.00 125 MET A O 1
ATOM 937 N N . VAL A 1 126 ? -9.223 3.074 0.388 1.00 96.31 126 VAL A N 1
ATOM 938 C CA . VAL A 1 126 ? -9.897 3.454 1.653 1.00 96.31 126 VAL A CA 1
ATOM 939 C C . VAL A 1 126 ? -9.592 4.887 2.111 1.00 96.31 126 VAL A C 1
ATOM 941 O O . VAL A 1 126 ? -10.458 5.604 2.615 1.00 96.31 126 VAL A O 1
ATOM 944 N N . HIS A 1 127 ? -8.360 5.344 1.884 1.00 92.31 127 HIS A N 1
ATOM 945 C CA . HIS A 1 127 ? -7.913 6.683 2.260 1.00 92.31 127 HIS A CA 1
ATOM 946 C C . HIS A 1 127 ? -8.069 7.715 1.130 1.00 92.31 127 HIS A C 1
ATOM 948 O O . HIS A 1 127 ? -7.857 8.902 1.379 1.00 92.31 127 HIS A O 1
ATOM 954 N N . LYS A 1 128 ? -8.454 7.303 -0.087 1.00 93.62 128 LYS A N 1
ATOM 955 C CA . LYS A 1 128 ? -8.663 8.203 -1.230 1.00 93.62 128 LYS A CA 1
ATOM 956 C C . LYS A 1 128 ? -9.989 8.951 -1.101 1.00 93.62 128 LYS A C 1
ATOM 958 O O . LYS A 1 128 ? -10.937 8.462 -0.490 1.00 93.62 128 LYS A O 1
ATOM 963 N N . THR A 1 129 ? -10.043 10.134 -1.703 1.00 92.50 129 THR A N 1
ATOM 964 C CA . THR A 1 129 ? -11.232 10.990 -1.700 1.00 92.50 129 THR A CA 1
ATOM 965 C C . THR A 1 129 ? -11.912 10.902 -3.064 1.00 92.50 129 THR A C 1
ATOM 967 O O . THR A 1 129 ? -11.273 11.270 -4.060 1.00 92.50 129 THR A O 1
ATOM 970 N N . PRO A 1 130 ? -13.168 10.416 -3.127 1.00 93.31 130 PRO A N 1
ATOM 971 C CA . PRO A 1 130 ? -13.985 10.482 -4.335 1.00 93.31 130 PRO A CA 1
ATOM 972 C C . PRO A 1 130 ? -13.997 11.881 -4.944 1.00 93.31 130 PRO A C 1
ATOM 974 O O . PRO A 1 130 ? -13.888 12.862 -4.211 1.00 93.31 130 PRO A O 1
ATOM 977 N N . GLU A 1 131 ? -14.093 11.963 -6.271 1.00 90.88 131 GLU A N 1
ATOM 978 C CA . GLU A 1 131 ? -14.168 13.225 -7.036 1.00 90.88 131 GLU A CA 1
ATOM 979 C C . GLU A 1 131 ? -12.935 14.143 -6.928 1.00 90.88 131 GLU A C 1
ATOM 981 O O . GLU A 1 131 ? -12.893 15.207 -7.539 1.00 90.88 131 GLU A O 1
ATOM 986 N N . SER A 1 132 ? -11.889 13.740 -6.199 1.00 92.31 132 SER A N 1
ATOM 987 C CA . SER A 1 132 ? -10.607 14.443 -6.252 1.00 92.31 132 SER A CA 1
ATOM 988 C C . SER A 1 132 ? -9.966 14.312 -7.636 1.00 92.31 132 SER A C 1
ATOM 990 O O . SER A 1 132 ? -10.182 13.330 -8.344 1.00 92.31 132 SER A O 1
ATOM 992 N N . GLU A 1 133 ? -9.077 15.241 -7.988 1.00 91.00 133 GLU A N 1
ATOM 993 C CA . GLU A 1 133 ? -8.349 15.241 -9.271 1.00 91.00 133 GLU A CA 1
ATOM 994 C C . GLU A 1 133 ? -7.599 13.925 -9.557 1.00 91.00 133 GLU A C 1
ATOM 996 O O . GLU A 1 133 ? -7.336 13.572 -10.703 1.00 91.00 133 GLU A O 1
ATOM 1001 N N . LYS A 1 134 ? -7.250 13.179 -8.501 1.00 91.19 134 LYS A N 1
ATOM 1002 C CA . LYS A 1 134 ? -6.507 11.913 -8.579 1.00 91.19 134 LYS A CA 1
ATOM 1003 C C . LYS A 1 134 ? -7.412 10.681 -8.538 1.00 91.19 134 LYS A C 1
ATOM 1005 O O . LYS A 1 134 ? -6.898 9.569 -8.660 1.00 91.19 134 LYS A O 1
ATOM 1010 N N . TRP A 1 135 ? -8.718 10.847 -8.331 1.00 94.38 135 TRP A N 1
ATOM 1011 C CA . TRP A 1 135 ? -9.656 9.745 -8.117 1.00 94.38 135 TRP A CA 1
ATOM 1012 C C . TRP A 1 135 ? -9.719 8.798 -9.316 1.00 94.38 135 TRP A C 1
ATOM 1014 O O . TRP A 1 135 ? -9.429 7.611 -9.173 1.00 94.38 135 TRP A O 1
ATOM 1024 N N . GLU A 1 136 ? -10.001 9.333 -10.505 1.00 95.38 136 GLU A N 1
ATOM 1025 C CA . GLU A 1 136 ? -10.095 8.543 -11.740 1.00 95.38 136 GLU A CA 1
ATOM 1026 C C . GLU A 1 136 ? -8.780 7.828 -12.065 1.00 95.38 136 GLU A C 1
ATOM 1028 O O . GLU A 1 136 ? -8.764 6.660 -12.458 1.00 95.38 136 GLU A O 1
ATOM 1033 N N . LEU A 1 137 ? -7.650 8.498 -11.819 1.00 95.75 137 LEU A N 1
ATOM 1034 C CA . LEU A 1 137 ? -6.331 7.898 -11.992 1.00 95.75 137 LEU A CA 1
ATOM 1035 C C . LEU A 1 137 ? -6.106 6.734 -11.014 1.00 95.75 137 LEU A C 1
ATOM 1037 O O . LEU A 1 137 ? -5.571 5.699 -11.411 1.00 95.75 137 LEU A O 1
ATOM 1041 N N . ALA A 1 138 ? -6.522 6.877 -9.753 1.00 95.94 138 ALA A N 1
ATOM 1042 C CA . ALA A 1 138 ? -6.403 5.825 -8.746 1.00 95.94 138 ALA A CA 1
ATOM 1043 C C . ALA A 1 138 ? -7.298 4.617 -9.071 1.00 95.94 138 ALA A C 1
ATOM 1045 O O . ALA A 1 138 ? -6.814 3.485 -9.035 1.00 95.94 138 ALA A O 1
ATOM 1046 N N . MET A 1 139 ? -8.553 4.855 -9.468 1.00 96.00 139 MET A N 1
ATOM 1047 C CA . MET A 1 139 ? -9.488 3.812 -9.907 1.00 96.00 139 MET A CA 1
ATOM 1048 C C . MET A 1 139 ? -8.946 3.042 -11.115 1.00 96.00 139 MET A C 1
ATOM 1050 O O . MET A 1 139 ? -8.891 1.809 -11.102 1.00 96.00 139 MET A O 1
ATOM 1054 N N . ARG A 1 140 ? -8.468 3.761 -12.139 1.00 96.06 140 ARG A N 1
ATOM 1055 C CA . ARG A 1 140 ? -7.872 3.146 -13.332 1.00 96.06 140 ARG A CA 1
ATOM 1056 C C . ARG A 1 140 ? -6.602 2.366 -13.003 1.00 96.06 140 ARG A C 1
ATOM 1058 O O . ARG A 1 140 ? -6.443 1.248 -13.483 1.00 96.06 140 ARG A O 1
ATOM 1065 N N . SER A 1 141 ? -5.715 2.932 -12.185 1.00 96.06 141 SER A N 1
ATOM 1066 C CA . SER A 1 141 ? -4.484 2.265 -11.748 1.00 96.06 141 SER A CA 1
ATOM 1067 C C . SER A 1 141 ? -4.795 0.954 -11.029 1.00 96.06 141 SER A C 1
ATOM 1069 O O . SER A 1 141 ? -4.262 -0.090 -11.402 1.00 96.06 141 SER A O 1
ATOM 1071 N N . ARG A 1 142 ? -5.733 0.973 -10.072 1.00 96.00 142 ARG A N 1
ATOM 1072 C CA . ARG A 1 142 ? -6.185 -0.236 -9.377 1.00 96.00 142 ARG A CA 1
ATOM 1073 C C . ARG A 1 142 ? -6.690 -1.298 -10.357 1.00 96.00 142 ARG A C 1
ATOM 1075 O O . ARG A 1 142 ? -6.260 -2.444 -10.261 1.00 96.00 142 ARG A O 1
ATOM 1082 N N . LYS A 1 143 ? -7.534 -0.926 -11.327 1.00 96.12 143 LYS A N 1
ATOM 1083 C CA . LYS A 1 143 ? -8.045 -1.886 -12.316 1.00 96.12 143 LYS A CA 1
ATOM 1084 C C . LYS A 1 143 ? -6.933 -2.486 -13.183 1.00 96.12 143 LYS A C 1
ATOM 1086 O O . LYS A 1 143 ? -6.961 -3.679 -13.461 1.00 96.12 143 LYS A O 1
ATOM 1091 N N . LEU A 1 144 ? -5.941 -1.692 -13.587 1.00 95.44 144 LEU A N 1
ATOM 1092 C CA . LEU A 1 144 ? -4.795 -2.186 -14.362 1.00 95.44 144 LEU A CA 1
ATOM 1093 C C . LEU A 1 144 ? -3.941 -3.181 -13.566 1.00 95.44 144 LEU A C 1
ATOM 1095 O O . LEU A 1 144 ? -3.467 -4.165 -14.132 1.00 95.44 144 LEU A O 1
ATOM 1099 N N . TRP A 1 145 ? -3.775 -2.959 -12.262 1.00 96.69 145 TRP A N 1
ATOM 1100 C CA . TRP A 1 145 ? -3.102 -3.912 -11.379 1.00 96.69 145 TRP A CA 1
ATOM 1101 C C . TRP A 1 145 ? -3.887 -5.217 -11.215 1.00 96.69 145 TRP A C 1
ATOM 1103 O O . TRP A 1 145 ? -3.295 -6.290 -11.311 1.00 96.69 145 TRP A O 1
ATOM 1113 N N . GLU A 1 146 ? -5.208 -5.133 -11.035 1.00 96.62 146 GLU A N 1
ATOM 1114 C CA . GLU A 1 146 ? -6.091 -6.309 -11.007 1.00 96.62 146 GLU A CA 1
ATOM 1115 C C . GLU A 1 146 ? -5.975 -7.110 -12.314 1.00 96.62 146 GLU A C 1
ATOM 1117 O O . GLU A 1 146 ? -5.724 -8.311 -12.275 1.00 96.62 146 GLU A O 1
ATOM 1122 N N . MET A 1 147 ? -6.043 -6.439 -13.470 1.00 94.50 147 MET A N 1
ATOM 1123 C CA . MET A 1 147 ? -5.881 -7.075 -14.784 1.00 94.50 147 MET A CA 1
ATOM 1124 C C . MET A 1 147 ? -4.502 -7.724 -14.959 1.00 94.50 147 MET A C 1
ATOM 1126 O O . MET A 1 147 ? -4.388 -8.778 -15.581 1.00 94.50 147 MET A O 1
ATOM 1130 N N . LEU A 1 148 ? -3.437 -7.117 -14.422 1.00 92.38 148 LEU A N 1
ATOM 1131 C CA . LEU A 1 148 ? -2.103 -7.715 -14.461 1.00 92.38 148 LEU A CA 1
ATOM 1132 C C . LEU A 1 148 ? -2.061 -9.013 -13.649 1.00 92.38 148 LEU A C 1
ATOM 1134 O O . LEU A 1 148 ? -1.553 -10.018 -14.147 1.00 92.38 148 LEU A O 1
ATOM 1138 N N . ALA A 1 149 ? -2.610 -9.006 -12.434 1.00 95.56 149 ALA A N 1
ATOM 1139 C CA . ALA A 1 149 ? -2.686 -10.194 -11.591 1.00 95.56 149 ALA A CA 1
ATOM 1140 C C . ALA A 1 149 ? -3.534 -11.304 -12.240 1.00 95.56 149 ALA A C 1
ATOM 1142 O O . ALA A 1 149 ? -3.089 -12.449 -12.293 1.00 95.56 149 ALA A O 1
ATOM 1143 N N . GLU A 1 150 ? -4.696 -10.958 -12.803 1.00 95.50 150 GLU A N 1
ATOM 1144 C CA . GLU A 1 150 ? -5.553 -11.872 -13.577 1.00 95.50 150 GLU A CA 1
ATOM 1145 C C . GLU A 1 150 ? -4.779 -12.476 -14.761 1.00 95.50 150 GLU A C 1
ATOM 1147 O O . GLU A 1 150 ? -4.724 -13.694 -14.907 1.00 95.50 150 GLU A O 1
ATOM 1152 N N . SER A 1 151 ? -4.053 -11.658 -15.531 1.00 89.81 151 SER A N 1
ATOM 1153 C CA . SER A 1 151 ? -3.277 -12.146 -16.682 1.00 89.81 151 SER A CA 1
ATOM 1154 C C . SER A 1 151 ? -2.155 -13.124 -16.307 1.00 89.81 151 SER A C 1
ATOM 1156 O O . SER A 1 151 ? -1.816 -14.007 -17.094 1.00 89.81 151 SER A O 1
ATOM 1158 N N . ILE A 1 152 ? -1.564 -12.982 -15.115 1.00 89.25 152 ILE A N 1
ATOM 1159 C CA . ILE A 1 152 ? -0.555 -13.913 -14.587 1.00 89.25 152 ILE A CA 1
ATOM 1160 C C . ILE A 1 152 ? -1.217 -15.238 -14.208 1.00 89.25 152 ILE A C 1
ATOM 1162 O O . ILE A 1 152 ? -0.663 -16.304 -14.488 1.00 89.25 152 ILE A O 1
ATOM 1166 N N . GLN A 1 153 ? -2.411 -15.170 -13.618 1.00 93.81 153 GLN A N 1
ATOM 1167 C CA . GLN A 1 153 ? -3.207 -16.346 -13.294 1.00 93.81 153 GLN A CA 1
ATOM 1168 C C . GLN A 1 153 ? -3.637 -17.109 -14.553 1.00 93.81 153 GLN A C 1
ATOM 1170 O O . GLN A 1 153 ? -3.499 -18.332 -14.595 1.00 93.81 153 GLN A O 1
ATOM 1175 N N . ASP A 1 154 ? -4.069 -16.404 -15.599 1.00 91.81 154 ASP A N 1
ATOM 1176 C CA . ASP A 1 154 ? -4.451 -16.994 -16.890 1.00 91.81 154 ASP A CA 1
ATOM 1177 C C . ASP A 1 154 ? -3.276 -17.700 -17.587 1.00 91.81 154 ASP A C 1
ATOM 1179 O O . ASP A 1 154 ? -3.460 -18.679 -18.311 1.00 91.81 154 ASP A O 1
ATOM 1183 N N . GLN A 1 155 ? -2.045 -17.253 -17.321 1.00 86.38 155 GLN A N 1
ATOM 1184 C CA . GLN A 1 155 ? -0.811 -17.910 -17.769 1.00 86.38 155 GLN A CA 1
ATOM 1185 C C . GLN A 1 155 ? -0.430 -19.137 -16.918 1.00 86.38 155 GLN A C 1
ATOM 1187 O O . GLN A 1 155 ? 0.608 -19.754 -17.157 1.00 86.38 155 GLN A O 1
ATOM 1192 N N . GLY A 1 156 ? -1.249 -19.508 -15.930 1.00 91.81 156 GLY A N 1
ATOM 1193 C CA . GLY A 1 156 ? -1.026 -20.654 -15.048 1.00 91.81 156 GLY A CA 1
ATOM 1194 C C . GLY A 1 156 ? -0.012 -20.403 -13.930 1.00 91.81 156 GLY A C 1
ATOM 1195 O O . GLY A 1 156 ? 0.439 -21.358 -13.297 1.00 91.81 156 GLY A O 1
ATOM 1196 N N . MET A 1 157 ? 0.365 -19.147 -13.683 1.00 91.62 157 MET A N 1
ATOM 1197 C CA . MET A 1 157 ? 1.253 -18.760 -12.586 1.00 91.62 157 MET A CA 1
ATOM 1198 C C . MET A 1 157 ? 0.449 -18.235 -11.392 1.00 91.62 157 MET A C 1
ATOM 1200 O O . MET A 1 157 ? -0.668 -17.753 -11.543 1.00 91.62 157 MET A O 1
ATOM 1204 N N . ASN A 1 158 ? 1.019 -18.299 -10.189 1.00 95.12 158 ASN A N 1
ATOM 1205 C CA . ASN A 1 158 ? 0.375 -17.788 -8.980 1.00 95.12 158 ASN A CA 1
ATOM 1206 C C . ASN A 1 158 ? 0.710 -16.293 -8.768 1.00 95.12 158 ASN A C 1
ATOM 1208 O O . ASN A 1 158 ? 1.871 -15.981 -8.486 1.00 95.12 158 ASN A O 1
ATOM 1212 N N . PRO A 1 159 ? -0.259 -15.354 -8.830 1.00 95.56 159 PRO A N 1
ATOM 1213 C CA . PRO A 1 159 ? 0.011 -13.926 -8.628 1.00 95.56 159 PRO A CA 1
ATOM 1214 C C . PRO A 1 159 ? 0.601 -13.594 -7.251 1.00 95.56 159 PRO A C 1
ATOM 1216 O O . PRO A 1 159 ? 1.374 -12.641 -7.128 1.00 95.56 159 PRO A O 1
ATOM 1219 N N . LEU A 1 160 ? 0.291 -14.390 -6.221 1.00 95.25 160 LEU A N 1
ATOM 1220 C CA . LEU A 1 160 ? 0.890 -14.237 -4.895 1.00 95.25 160 LEU A CA 1
ATOM 1221 C C . LEU A 1 160 ? 2.402 -14.503 -4.933 1.00 95.25 160 LEU A C 1
ATOM 1223 O O . LEU A 1 160 ? 3.173 -13.780 -4.316 1.00 95.25 160 LEU A O 1
ATOM 1227 N N . GLU A 1 161 ? 2.851 -15.501 -5.691 1.00 92.88 161 GLU A N 1
ATOM 1228 C CA . GLU A 1 161 ? 4.278 -15.815 -5.815 1.00 92.88 161 GLU A CA 1
ATOM 1229 C C . GLU A 1 161 ? 4.997 -14.844 -6.755 1.00 92.88 161 GLU A C 1
ATOM 1231 O O . GLU A 1 161 ? 6.136 -14.456 -6.493 1.00 92.88 161 GLU A O 1
ATOM 1236 N N . VAL A 1 162 ? 4.333 -14.431 -7.835 1.00 90.56 162 VAL A N 1
ATOM 1237 C CA . VAL A 1 162 ? 4.946 -13.607 -8.884 1.00 90.56 162 VAL A CA 1
ATOM 1238 C C . VAL A 1 162 ? 5.001 -12.128 -8.511 1.00 90.56 162 VAL A C 1
ATOM 1240 O O . VAL A 1 162 ? 6.025 -11.490 -8.729 1.00 90.56 162 VAL A O 1
ATOM 1243 N N . LEU A 1 163 ? 3.919 -11.580 -7.955 1.00 94.44 163 LEU A N 1
ATOM 1244 C CA . LEU A 1 163 ? 3.804 -10.154 -7.622 1.00 94.44 163 LEU A CA 1
ATOM 1245 C C . LEU A 1 163 ? 3.760 -9.889 -6.118 1.00 94.44 163 LEU A C 1
ATOM 1247 O O . LEU A 1 163 ? 3.804 -8.738 -5.699 1.00 94.44 163 LEU A O 1
ATOM 1251 N N . GLY A 1 164 ? 3.584 -10.920 -5.293 1.00 95.56 164 GLY A N 1
ATOM 1252 C CA . GLY A 1 164 ? 3.126 -10.708 -3.924 1.00 95.56 164 GLY A CA 1
ATOM 1253 C C . GLY A 1 164 ? 1.681 -10.219 -3.848 1.00 95.56 164 GLY A C 1
ATOM 1254 O O . GLY A 1 164 ? 1.333 -9.533 -2.894 1.00 95.56 164 GLY A O 1
ATOM 1255 N N . TRP A 1 165 ? 0.855 -10.524 -4.857 1.00 96.81 165 TRP A N 1
ATOM 1256 C CA . TRP A 1 165 ? -0.520 -10.034 -4.951 1.00 96.81 165 TRP A CA 1
ATOM 1257 C C . TRP A 1 165 ? -1.403 -10.594 -3.829 1.00 96.81 165 TRP A C 1
ATOM 1259 O O . TRP A 1 165 ? -1.789 -11.765 -3.842 1.00 96.81 165 TRP A O 1
ATOM 1269 N N . LYS A 1 166 ? -1.751 -9.739 -2.868 1.00 95.38 166 LYS A N 1
ATOM 1270 C CA . LYS A 1 166 ? -2.618 -10.038 -1.727 1.00 95.38 166 LYS A CA 1
ATOM 1271 C C . LYS A 1 166 ? -3.927 -9.271 -1.864 1.00 95.38 166 LYS A C 1
ATOM 1273 O O . LYS A 1 166 ? -3.939 -8.043 -1.829 1.00 95.38 166 LYS A O 1
ATOM 1278 N N . LYS A 1 167 ? -5.039 -10.002 -1.949 1.00 94.62 167 LYS A N 1
ATOM 1279 C CA . LYS A 1 167 ? -6.402 -9.450 -1.922 1.00 94.62 167 LYS A CA 1
ATOM 1280 C C . LYS A 1 167 ? -7.025 -9.646 -0.540 1.00 94.62 167 LYS A C 1
ATOM 1282 O O . LYS A 1 167 ? -7.967 -10.411 -0.368 1.00 94.62 167 LYS A O 1
ATOM 1287 N N . THR A 1 168 ? -6.420 -9.013 0.458 1.00 94.31 168 THR A N 1
ATOM 1288 C CA . THR A 1 168 ? -6.840 -9.112 1.864 1.00 94.31 168 THR A CA 1
ATOM 1289 C C . THR A 1 168 ? -7.798 -7.997 2.278 1.00 94.31 168 THR A C 1
ATOM 1291 O O . THR A 1 168 ? -8.399 -8.073 3.342 1.00 94.31 168 THR A O 1
ATOM 1294 N N . GLY A 1 169 ? -7.960 -6.955 1.461 1.00 96.81 169 GLY A N 1
ATOM 1295 C CA . GLY A 1 169 ? -8.648 -5.737 1.863 1.00 96.81 169 GLY A CA 1
ATOM 1296 C C . GLY A 1 169 ? -7.805 -4.855 2.785 1.00 96.81 169 GLY A C 1
ATOM 1297 O O . GLY A 1 169 ? -6.699 -5.217 3.208 1.00 96.81 169 GLY A O 1
ATOM 1298 N N . SER A 1 170 ? -8.340 -3.672 3.078 1.00 97.88 170 SER A N 1
ATOM 1299 C CA . SER A 1 170 ? -7.693 -2.648 3.902 1.00 97.88 170 SER A CA 1
ATOM 1300 C C . SER A 1 170 ? -8.622 -2.138 5.003 1.00 97.88 170 SER A C 1
ATOM 1302 O O . SER A 1 170 ? -9.842 -2.081 4.826 1.00 97.88 170 SER A O 1
ATOM 1304 N N . LEU A 1 171 ? -8.036 -1.743 6.134 1.00 98.31 171 LEU A N 1
ATOM 1305 C CA . LEU A 1 171 ? -8.728 -1.123 7.260 1.00 98.31 171 LEU A CA 1
ATOM 1306 C C . LEU A 1 171 ? -8.126 0.252 7.553 1.00 98.31 171 LEU A C 1
ATOM 1308 O O . LEU A 1 171 ? -6.948 0.360 7.900 1.00 98.31 171 LEU A O 1
ATOM 1312 N N . LEU A 1 172 ? -8.948 1.298 7.458 1.00 98.00 172 LEU A N 1
ATOM 1313 C CA . LEU A 1 172 ? -8.626 2.625 7.982 1.00 98.00 172 LEU A CA 1
ATOM 1314 C C . LEU A 1 172 ? -9.248 2.774 9.370 1.00 98.00 172 LEU A C 1
ATOM 1316 O O . LEU A 1 172 ? -10.469 2.740 9.498 1.00 98.00 172 LEU A O 1
ATOM 1320 N N . ILE A 1 173 ? -8.416 2.929 10.392 1.00 97.69 173 ILE A N 1
ATOM 1321 C CA . ILE A 1 173 ? -8.776 2.731 11.797 1.00 97.69 173 ILE A CA 1
ATOM 1322 C C . ILE A 1 173 ? -8.777 4.051 12.562 1.00 97.69 173 ILE A C 1
ATOM 1324 O O . ILE A 1 173 ? -7.845 4.849 12.446 1.00 97.69 173 ILE A O 1
ATOM 1328 N N . GLY A 1 174 ? -9.795 4.230 13.399 1.00 96.12 174 GLY A N 1
ATOM 1329 C CA . GLY A 1 174 ? -9.945 5.331 14.344 1.00 96.12 174 GLY A CA 1
ATOM 1330 C C . GLY A 1 174 ? -10.210 4.802 15.751 1.00 96.12 174 GLY A C 1
ATOM 1331 O O . GLY A 1 174 ? -10.767 3.717 15.923 1.00 96.12 174 GLY A O 1
ATOM 1332 N N . ARG A 1 175 ? -9.802 5.563 16.764 1.00 95.44 175 ARG A N 1
ATOM 1333 C CA . ARG A 1 175 ? -9.888 5.193 18.188 1.00 95.44 175 ARG A CA 1
ATOM 1334 C C . ARG A 1 175 ? -10.790 6.113 19.004 1.00 95.44 175 ARG A C 1
ATOM 1336 O O . ARG A 1 175 ? -11.065 5.832 20.166 1.00 95.44 175 ARG A O 1
ATOM 1343 N N . THR A 1 176 ? -11.225 7.224 18.422 1.00 95.00 176 THR A N 1
ATOM 1344 C CA . THR A 1 176 ? -12.090 8.207 19.076 1.00 95.00 176 THR A CA 1
ATOM 1345 C C . THR A 1 176 ? -13.493 8.219 18.462 1.00 95.00 176 THR A C 1
ATOM 1347 O O . THR A 1 176 ? -13.651 7.899 17.279 1.00 95.00 176 THR A O 1
ATOM 1350 N N . PRO A 1 177 ? -14.515 8.686 19.206 1.00 95.12 177 PRO A N 1
ATOM 1351 C CA . PRO A 1 177 ? -15.862 8.865 18.662 1.00 95.12 177 PRO A CA 1
ATOM 1352 C C . PRO A 1 177 ? -15.895 9.742 17.399 1.00 95.12 177 PRO A C 1
ATOM 1354 O O . PRO A 1 177 ? -16.632 9.458 16.452 1.00 95.12 177 PRO A O 1
ATOM 1357 N N . ASN A 1 178 ? -15.064 10.791 17.360 1.00 94.50 178 ASN A N 1
ATOM 1358 C CA . ASN A 1 178 ? -14.969 11.708 16.223 1.00 94.50 178 ASN A CA 1
ATOM 1359 C C . ASN A 1 178 ? -14.399 11.010 14.982 1.00 94.50 178 ASN A C 1
ATOM 1361 O O . ASN A 1 178 ? -14.960 11.136 13.891 1.00 94.50 178 ASN A O 1
ATOM 1365 N N . GLU A 1 179 ? -13.325 10.234 15.143 1.00 95.38 179 GLU A N 1
ATOM 1366 C CA . GLU A 1 179 ? -12.756 9.441 14.050 1.00 95.38 179 GLU A CA 1
ATOM 1367 C C . GLU A 1 179 ? -13.750 8.376 13.578 1.00 95.38 179 GLU A C 1
ATOM 1369 O O . GLU A 1 179 ? -13.954 8.222 12.377 1.00 95.38 179 GLU A O 1
ATOM 1374 N N . SER A 1 180 ? -14.450 7.702 14.492 1.00 96.69 180 SER A N 1
ATOM 1375 C CA . SER A 1 180 ? -15.514 6.749 14.157 1.00 96.69 180 SER A CA 1
ATOM 1376 C C . SER A 1 180 ? -16.636 7.389 13.331 1.00 96.69 180 SER A C 1
ATOM 1378 O O . SER A 1 180 ? -17.080 6.815 12.332 1.00 96.69 180 SER A O 1
ATOM 1380 N N . ALA A 1 181 ? -17.079 8.599 13.684 1.00 95.75 181 ALA A N 1
ATOM 1381 C CA . ALA A 1 181 ? -18.057 9.348 12.893 1.00 95.75 181 ALA A CA 1
ATOM 1382 C C . ALA A 1 181 ? -17.519 9.704 11.494 1.00 95.75 181 ALA A C 1
ATOM 1384 O O . ALA A 1 181 ? -18.233 9.567 10.493 1.00 95.75 181 ALA A O 1
ATOM 1385 N N . MET A 1 182 ? -16.247 10.104 11.404 1.00 94.94 182 MET A N 1
ATOM 1386 C CA . MET A 1 182 ? -15.579 10.380 10.132 1.00 94.94 182 MET A CA 1
ATOM 1387 C C . MET A 1 182 ? -15.477 9.121 9.257 1.00 94.94 182 MET A C 1
ATOM 1389 O O . MET A 1 182 ? -15.753 9.188 8.058 1.00 94.94 182 MET A O 1
ATOM 1393 N N . LEU A 1 183 ? -15.140 7.969 9.836 1.00 97.69 183 LEU A N 1
ATOM 1394 C CA . LEU A 1 183 ? -15.044 6.692 9.127 1.00 97.69 183 LEU A CA 1
ATOM 1395 C C . LEU A 1 183 ? -16.400 6.250 8.570 1.00 97.69 183 LEU A C 1
ATOM 1397 O O . LEU A 1 183 ? -16.479 5.868 7.405 1.00 97.69 183 LEU A O 1
ATOM 1401 N N . LYS A 1 184 ? -17.489 6.398 9.335 1.00 98.12 184 LYS A N 1
ATOM 1402 C CA . LYS A 1 184 ? -18.858 6.150 8.839 1.00 98.12 184 LYS A CA 1
ATOM 1403 C C . LYS A 1 184 ? -19.197 7.041 7.640 1.00 98.12 184 LYS A C 1
ATOM 1405 O O . LYS A 1 184 ? -19.743 6.567 6.642 1.00 98.12 184 LYS A O 1
ATOM 1410 N N . LYS A 1 185 ? -18.836 8.330 7.703 1.00 96.69 185 LYS A N 1
ATOM 1411 C CA . LYS A 1 185 ? -19.001 9.261 6.574 1.00 96.69 185 LYS A CA 1
ATOM 1412 C C . LYS A 1 185 ? -18.168 8.826 5.366 1.00 96.69 185 LYS A C 1
ATOM 1414 O O . LYS A 1 185 ? -18.684 8.835 4.250 1.00 96.69 185 LYS A O 1
ATOM 1419 N N . ARG A 1 186 ? -16.916 8.414 5.585 1.00 95.94 186 ARG A N 1
ATOM 1420 C CA . ARG A 1 186 ? -16.011 7.933 4.534 1.00 95.94 186 ARG A CA 1
ATOM 1421 C C . ARG A 1 186 ? -16.569 6.700 3.832 1.00 95.94 186 ARG A C 1
ATOM 1423 O O . ARG A 1 186 ? -16.610 6.685 2.608 1.00 95.94 186 ARG A O 1
ATOM 1430 N N . VAL A 1 187 ? -17.038 5.710 4.590 1.00 98.38 187 VAL A N 1
ATOM 1431 C CA . VAL A 1 187 ? -17.679 4.502 4.049 1.00 98.38 187 VAL A CA 1
ATOM 1432 C C . VAL A 1 187 ? -18.837 4.890 3.139 1.00 98.38 187 VAL A C 1
ATOM 1434 O O . VAL A 1 187 ? -18.852 4.488 1.981 1.00 98.38 187 VAL A O 1
ATOM 1437 N N . LYS A 1 188 ? -19.735 5.773 3.599 1.00 98.19 188 LYS A N 1
ATOM 1438 C CA . LYS A 1 188 ? -20.849 6.262 2.776 1.00 98.19 188 LYS A CA 1
ATOM 1439 C C . LYS A 1 188 ? -20.375 6.905 1.466 1.00 98.19 188 LYS A C 1
ATOM 1441 O O . LYS A 1 188 ? -20.939 6.606 0.419 1.00 98.19 188 LYS A O 1
ATOM 1446 N N . GLN A 1 189 ? -19.351 7.759 1.515 1.00 97.25 189 GLN A N 1
ATOM 1447 C CA . GLN A 1 189 ? -18.800 8.420 0.324 1.00 97.25 189 GLN A CA 1
ATOM 1448 C C . GLN A 1 189 ? -18.201 7.414 -0.668 1.00 97.25 189 GLN A C 1
ATOM 1450 O O . GLN A 1 189 ? -18.464 7.501 -1.863 1.00 97.25 189 GLN A O 1
ATOM 1455 N N . LEU A 1 190 ? -17.428 6.440 -0.182 1.00 97.81 190 LEU A N 1
ATOM 1456 C CA . LEU A 1 190 ? -16.811 5.415 -1.026 1.00 97.81 190 LEU A CA 1
ATOM 1457 C C . LEU A 1 190 ? -17.864 4.475 -1.632 1.00 97.81 190 LEU A C 1
ATOM 1459 O O . LEU A 1 190 ? -17.781 4.164 -2.819 1.00 97.81 190 LEU A O 1
ATOM 1463 N N . SER A 1 191 ? -18.890 4.097 -0.863 1.00 98.12 191 SER A N 1
ATOM 1464 C CA . SER A 1 191 ? -20.027 3.316 -1.368 1.00 98.12 191 SER A CA 1
ATOM 1465 C C . SER A 1 191 ? -20.814 4.054 -2.444 1.00 98.12 191 SER A C 1
ATOM 1467 O O . SER A 1 191 ? -21.164 3.463 -3.462 1.00 98.12 191 SER A O 1
ATOM 1469 N N . GLN A 1 192 ? -21.060 5.354 -2.260 1.00 97.88 192 GLN A N 1
ATOM 1470 C CA . GLN A 1 192 ? -21.707 6.196 -3.273 1.00 97.88 192 GLN A CA 1
ATOM 1471 C C . GLN A 1 192 ? -20.864 6.325 -4.548 1.00 97.88 192 GLN A C 1
ATOM 1473 O O . GLN A 1 192 ? -21.424 6.399 -5.636 1.00 97.88 192 GLN A O 1
ATOM 1478 N N . ALA A 1 193 ? -19.536 6.279 -4.421 1.00 96.88 193 ALA A N 1
ATOM 1479 C CA . ALA A 1 193 ? -18.600 6.255 -5.542 1.00 96.88 193 ALA A CA 1
ATOM 1480 C C . ALA A 1 193 ? -18.431 4.859 -6.185 1.00 96.88 193 ALA A C 1
ATOM 1482 O O . ALA A 1 193 ? -17.562 4.676 -7.036 1.00 96.88 193 ALA A O 1
ATOM 1483 N N . GLY A 1 194 ? -19.238 3.867 -5.788 1.00 96.81 194 GLY A N 1
ATOM 1484 C CA . GLY A 1 194 ? -19.269 2.534 -6.396 1.00 96.81 194 GLY A CA 1
ATOM 1485 C C . GLY A 1 194 ? -18.283 1.519 -5.812 1.00 96.81 194 GLY A C 1
ATOM 1486 O O . GLY A 1 194 ? -18.156 0.423 -6.355 1.00 96.81 194 GLY A O 1
ATOM 1487 N N . LEU A 1 195 ? -17.594 1.836 -4.711 1.00 97.94 195 LEU A N 1
ATOM 1488 C CA . LEU A 1 195 ? -16.723 0.880 -4.023 1.00 97.94 195 LEU A CA 1
ATOM 1489 C C . LEU A 1 195 ? -17.485 0.090 -2.957 1.00 97.94 195 LEU A C 1
ATOM 1491 O O . LEU A 1 195 ? -18.302 0.633 -2.218 1.00 97.94 195 LEU A O 1
ATOM 1495 N N . ARG A 1 196 ? -17.158 -1.197 -2.803 1.00 98.06 196 ARG A N 1
ATOM 1496 C CA . ARG A 1 196 ? -17.591 -1.956 -1.624 1.00 98.06 196 ARG A CA 1
ATOM 1497 C C . ARG A 1 196 ? -16.817 -1.447 -0.415 1.00 98.06 196 ARG A C 1
ATOM 1499 O O . ARG A 1 196 ? -15.597 -1.585 -0.365 1.00 98.06 196 ARG A O 1
ATOM 1506 N N . ALA A 1 197 ? -17.530 -0.825 0.514 1.00 98.38 197 ALA A N 1
ATOM 1507 C CA . ALA A 1 197 ? -16.979 -0.270 1.737 1.00 98.38 197 ALA A CA 1
ATOM 1508 C C . ALA A 1 197 ? -17.955 -0.529 2.883 1.00 98.38 197 ALA A C 1
ATOM 1510 O O . ALA A 1 197 ? -19.166 -0.377 2.718 1.00 98.38 197 ALA A O 1
ATOM 1511 N N . GLU A 1 198 ? -17.417 -0.898 4.036 1.00 98.31 198 GLU A N 1
ATOM 1512 C CA . GLU A 1 198 ? -18.178 -1.267 5.225 1.00 98.31 198 GLU A CA 1
ATOM 1513 C C . GLU A 1 198 ? -17.586 -0.557 6.442 1.00 98.31 198 GLU A C 1
ATOM 1515 O O . GLU A 1 198 ? -16.385 -0.297 6.499 1.00 98.31 198 GLU A O 1
ATOM 1520 N N . TYR A 1 199 ? -18.425 -0.202 7.413 1.00 98.56 199 TYR A N 1
ATOM 1521 C CA . TYR A 1 199 ? -17.941 0.284 8.701 1.00 98.56 199 TYR A CA 1
ATOM 1522 C C . TYR A 1 199 ? -17.967 -0.871 9.694 1.00 98.56 199 TYR A C 1
ATOM 1524 O O . TYR A 1 199 ? -19.025 -1.456 9.913 1.00 98.56 199 TYR A O 1
ATOM 1532 N N . LEU A 1 200 ? -16.822 -1.155 10.308 1.00 98.50 200 LEU A N 1
ATOM 1533 C CA . LEU A 1 200 ? -16.699 -2.116 11.394 1.00 98.50 200 LEU A CA 1
ATOM 1534 C C . LEU A 1 200 ? -16.689 -1.360 12.720 1.00 98.50 200 LEU A C 1
ATOM 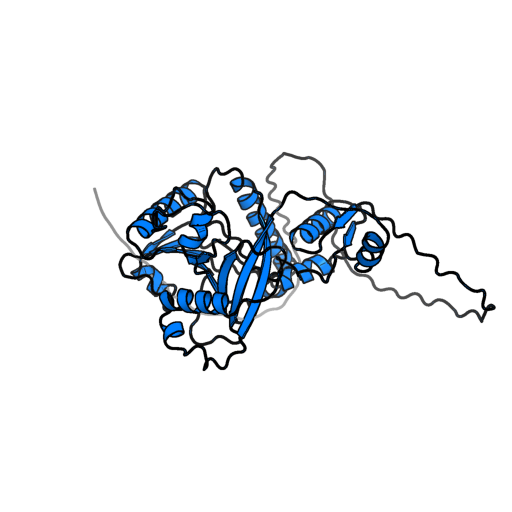1536 O O . LEU A 1 200 ? -15.865 -0.461 12.929 1.00 98.50 200 LEU A O 1
ATOM 1540 N N . SER A 1 201 ? -17.609 -1.729 13.610 1.00 98.12 201 SER A N 1
ATOM 1541 C CA . SER A 1 201 ? -17.562 -1.292 15.006 1.00 98.12 201 SER A CA 1
ATOM 1542 C C . SER A 1 201 ? -16.352 -1.903 15.720 1.00 98.12 201 SER A C 1
ATOM 1544 O O . SER A 1 201 ? -15.750 -2.852 15.220 1.00 98.12 201 SER A O 1
ATOM 1546 N N . SER A 1 202 ? -16.008 -1.403 16.907 1.00 97.62 202 SER A N 1
ATOM 1547 C CA . SER A 1 202 ? -14.945 -1.996 17.727 1.00 97.62 202 SER A CA 1
ATOM 1548 C C . SER A 1 202 ? -15.149 -3.501 17.974 1.00 97.62 202 SER A C 1
ATOM 1550 O O . SER A 1 202 ? -14.206 -4.282 17.849 1.00 97.62 202 SER A O 1
ATOM 1552 N N . SER A 1 203 ? -16.390 -3.936 18.229 1.00 97.12 203 SER A N 1
ATOM 1553 C CA . SER A 1 203 ? -16.711 -5.352 18.442 1.00 97.12 203 SER A CA 1
ATOM 1554 C C . SER A 1 203 ? -16.574 -6.196 17.176 1.00 97.12 203 SER A C 1
ATOM 1556 O O . SER A 1 203 ? -16.023 -7.290 17.249 1.00 97.12 203 SER A O 1
ATOM 1558 N N . ASP A 1 204 ? -17.029 -5.700 16.021 1.00 97.31 204 ASP A N 1
ATOM 1559 C CA . ASP A 1 204 ? -16.887 -6.433 14.753 1.00 97.31 204 ASP A CA 1
ATOM 1560 C C . ASP A 1 204 ? -15.414 -6.501 14.334 1.00 97.31 204 ASP A C 1
ATOM 1562 O O . ASP A 1 204 ? -14.926 -7.532 13.876 1.00 97.31 204 ASP A O 1
ATOM 1566 N N . LEU A 1 205 ? -14.675 -5.412 14.553 1.00 96.50 205 LEU A N 1
ATOM 1567 C CA . LEU A 1 205 ? -13.252 -5.333 14.256 1.00 96.50 205 LEU A CA 1
ATOM 1568 C C . LEU A 1 205 ? -12.435 -6.312 15.107 1.00 96.50 205 LEU A C 1
ATOM 1570 O O . LEU A 1 205 ? -11.496 -6.906 14.591 1.00 96.50 205 LEU A O 1
ATOM 1574 N N . LEU A 1 206 ? -12.807 -6.525 16.373 1.00 96.31 206 LEU A N 1
ATOM 1575 C CA . LEU A 1 206 ? -12.159 -7.510 17.242 1.00 96.31 206 LEU A CA 1
ATOM 1576 C C . LEU A 1 206 ? -12.356 -8.953 16.746 1.00 96.31 206 LEU A C 1
ATOM 1578 O O . LEU A 1 206 ? -11.479 -9.791 16.943 1.00 96.31 206 LEU A O 1
ATOM 1582 N N . LEU A 1 207 ? -13.484 -9.255 16.095 1.00 95.88 207 LEU A N 1
ATOM 1583 C CA . LEU A 1 207 ? -13.707 -10.568 15.477 1.00 95.88 207 LEU A CA 1
ATOM 1584 C C . LEU A 1 207 ? -12.817 -10.765 14.241 1.00 95.88 207 LEU A C 1
ATOM 1586 O O . LEU A 1 207 ? -12.318 -11.864 14.010 1.00 95.88 207 LEU A O 1
ATOM 1590 N N . GLU A 1 208 ? -12.607 -9.699 13.469 1.00 95.19 208 GLU A N 1
ATOM 1591 C CA . GLU A 1 208 ? -11.841 -9.724 12.219 1.00 95.19 208 GLU A CA 1
ATOM 1592 C C . GLU A 1 208 ? -10.321 -9.623 12.420 1.00 95.19 208 GLU A C 1
ATOM 1594 O O . GLU A 1 208 ? -9.556 -10.228 11.666 1.00 95.19 208 GLU A O 1
ATOM 1599 N N . GLU A 1 209 ? -9.873 -8.869 13.425 1.00 96.94 209 GLU A N 1
ATOM 1600 C CA . GLU A 1 209 ? -8.467 -8.648 13.785 1.00 96.94 209 GLU A CA 1
ATOM 1601 C C . GLU A 1 209 ? -8.284 -8.732 15.316 1.00 96.94 209 GLU A C 1
ATOM 1603 O O . GLU A 1 209 ? -8.126 -7.708 15.984 1.00 96.94 209 GLU A O 1
ATOM 1608 N N . PRO A 1 210 ? -8.254 -9.942 15.912 1.00 96.12 210 PRO A N 1
ATOM 1609 C CA . PRO A 1 210 ? -8.265 -10.120 17.372 1.00 96.12 210 PRO A CA 1
ATOM 1610 C C . PRO A 1 210 ? -7.090 -9.493 18.133 1.00 96.12 210 PRO A C 1
ATOM 1612 O O . PRO A 1 210 ? -7.172 -9.271 19.339 1.00 96.12 210 PRO A O 1
ATOM 1615 N N . ALA A 1 211 ? -5.972 -9.235 17.448 1.00 95.69 211 ALA A N 1
ATOM 1616 C CA . ALA A 1 211 ? -4.795 -8.602 18.039 1.00 95.69 211 ALA A CA 1
ATOM 1617 C C . ALA A 1 211 ? -4.899 -7.067 18.113 1.00 95.69 211 ALA A C 1
ATOM 1619 O O . ALA A 1 211 ? -4.110 -6.435 18.824 1.00 95.69 211 ALA A O 1
ATOM 1620 N N . LEU A 1 212 ? -5.831 -6.468 17.365 1.00 96.81 212 LEU A N 1
ATOM 1621 C CA . LEU A 1 212 ? -5.998 -5.027 17.232 1.00 96.81 212 LEU A CA 1
ATOM 1622 C C . LEU A 1 212 ? -6.919 -4.478 18.329 1.00 96.81 212 LEU A C 1
ATOM 1624 O O . LEU A 1 212 ? -8.030 -4.956 18.530 1.00 96.81 212 LEU A O 1
ATOM 1628 N N . MET A 1 213 ? -6.485 -3.408 18.992 1.00 95.50 213 MET A N 1
ATOM 1629 C CA . MET A 1 213 ? -7.255 -2.705 20.016 1.00 95.50 213 MET A CA 1
ATOM 1630 C C . MET A 1 213 ? -7.476 -1.245 19.638 1.00 95.50 213 MET A C 1
ATOM 1632 O O . MET A 1 213 ? -6.530 -0.462 19.541 1.00 95.50 213 MET A O 1
ATOM 1636 N N . VAL A 1 214 ? -8.746 -0.857 19.506 1.00 95.19 214 VAL A N 1
ATOM 1637 C CA . VAL A 1 214 ? -9.140 0.515 19.140 1.00 95.19 214 VAL A CA 1
ATOM 1638 C C . VAL A 1 214 ? -9.932 1.244 20.228 1.00 95.19 214 VAL A C 1
ATOM 1640 O O . VAL A 1 214 ? -10.131 2.448 20.118 1.00 95.19 214 VAL A O 1
ATOM 1643 N N . GLY A 1 215 ? -10.291 0.552 21.315 1.00 94.19 215 GLY A N 1
ATOM 1644 C CA . GLY A 1 215 ? -11.192 1.059 22.358 1.00 94.19 215 GLY A CA 1
ATOM 1645 C C . GLY A 1 215 ? -12.664 0.944 21.951 1.00 94.19 215 GLY A C 1
ATOM 1646 O O . GLY A 1 215 ? -12.968 0.752 20.776 1.00 94.19 215 GLY A O 1
ATOM 1647 N N . ASP A 1 216 ? -13.581 1.041 22.911 1.00 94.31 216 ASP A N 1
ATOM 1648 C CA . ASP A 1 216 ? -15.009 0.742 22.689 1.00 94.31 216 ASP A CA 1
ATOM 1649 C C . ASP A 1 216 ? -15.678 1.702 21.690 1.00 94.31 216 ASP A C 1
ATOM 1651 O O . ASP A 1 216 ? -16.536 1.303 20.908 1.00 94.31 216 ASP A O 1
ATOM 1655 N N . GLU A 1 217 ? -15.218 2.953 21.660 1.00 94.88 217 GLU A N 1
ATOM 1656 C CA . GLU A 1 217 ? -15.708 4.008 20.761 1.00 94.88 217 GLU A CA 1
ATOM 1657 C C . GLU A 1 217 ? -14.955 4.072 19.416 1.00 94.88 217 GLU A C 1
ATOM 1659 O O . GLU A 1 217 ? -15.231 4.928 18.567 1.00 94.88 217 GLU A O 1
ATOM 1664 N N . GLY A 1 218 ? -13.968 3.193 19.223 1.00 96.50 218 GLY A N 1
ATOM 1665 C CA . GLY A 1 218 ? -13.203 3.075 17.988 1.00 96.50 218 GLY A CA 1
ATOM 1666 C C . GLY A 1 218 ? -13.931 2.278 16.901 1.00 96.50 218 GLY A C 1
ATOM 1667 O O . GLY A 1 218 ? -15.023 1.740 17.091 1.00 96.50 218 GLY A O 1
ATOM 1668 N N . GLY A 1 219 ? -13.302 2.186 15.734 1.00 98.06 219 GLY A N 1
ATOM 1669 C CA . GLY A 1 219 ? -13.807 1.397 14.614 1.00 98.06 219 GLY A CA 1
ATOM 1670 C C . GLY A 1 219 ? -12.942 1.537 13.370 1.00 98.06 219 GLY A C 1
ATOM 1671 O O . GLY A 1 219 ? -11.881 2.167 13.398 1.00 98.06 219 GLY A O 1
ATOM 1672 N N . ALA A 1 220 ? -13.401 0.959 12.262 1.00 98.44 220 ALA A N 1
ATOM 1673 C CA . ALA A 1 220 ? -12.674 0.992 10.999 1.00 98.44 220 ALA A CA 1
ATOM 1674 C C . ALA A 1 220 ? -13.590 1.174 9.784 1.00 98.44 220 ALA A C 1
ATOM 1676 O O . ALA A 1 220 ? -14.709 0.667 9.747 1.00 98.44 220 ALA A O 1
ATOM 1677 N N . ALA A 1 221 ? -13.092 1.864 8.758 1.00 98.50 221 ALA A N 1
ATOM 1678 C CA . ALA A 1 221 ? -13.603 1.726 7.399 1.00 98.50 221 ALA A CA 1
ATOM 1679 C C . ALA A 1 221 ? -12.872 0.557 6.726 1.00 98.50 221 ALA A C 1
ATOM 1681 O O . ALA A 1 221 ? -11.643 0.564 6.649 1.00 98.50 221 ALA A O 1
ATOM 1682 N N . PHE A 1 222 ? -13.625 -0.425 6.246 1.00 98.56 222 PHE A N 1
ATOM 1683 C CA . PHE A 1 222 ? -13.133 -1.646 5.624 1.00 98.56 222 PHE A CA 1
ATOM 1684 C C . PHE A 1 222 ? -13.450 -1.660 4.130 1.00 98.56 222 PHE A C 1
ATOM 1686 O O . PHE A 1 222 ? -14.610 -1.506 3.744 1.00 98.56 222 PHE A O 1
ATOM 1693 N N . LEU A 1 223 ? -12.433 -1.869 3.290 1.00 98.31 223 LEU A N 1
ATOM 1694 C CA . LEU A 1 223 ? -12.604 -2.104 1.853 1.00 98.31 223 LEU A CA 1
ATOM 1695 C C . LEU A 1 223 ? -12.081 -3.501 1.499 1.00 98.31 223 LEU A C 1
ATOM 1697 O O . LEU A 1 223 ? -10.864 -3.679 1.408 1.00 98.31 223 LEU A O 1
ATOM 1701 N N . PRO A 1 224 ? -12.958 -4.491 1.251 1.00 97.62 224 PRO A N 1
ATOM 1702 C CA . PRO A 1 224 ? -12.548 -5.874 0.993 1.00 97.62 224 PRO A CA 1
ATOM 1703 C C . PRO A 1 224 ? -11.785 -6.066 -0.321 1.00 97.62 224 PRO A C 1
ATOM 1705 O O . PRO A 1 224 ? -11.054 -7.040 -0.470 1.00 97.62 224 PRO A O 1
ATOM 1708 N N . ASP A 1 225 ? -11.959 -5.166 -1.290 1.00 96.94 225 ASP A N 1
ATOM 1709 C CA . ASP A 1 225 ? -11.307 -5.287 -2.597 1.00 96.94 225 ASP A CA 1
ATOM 1710 C C . ASP A 1 225 ? -9.973 -4.541 -2.702 1.00 96.94 225 ASP A C 1
ATOM 1712 O O . ASP A 1 225 ? -9.333 -4.579 -3.753 1.00 96.94 225 ASP A O 1
ATOM 1716 N N . ASP A 1 226 ? -9.549 -3.846 -1.646 1.00 97.69 226 ASP A N 1
ATOM 1717 C CA . ASP A 1 226 ? -8.217 -3.251 -1.623 1.00 97.69 226 ASP A CA 1
ATOM 1718 C C . ASP A 1 226 ? -7.139 -4.345 -1.608 1.00 97.69 226 ASP A C 1
ATOM 1720 O O . ASP A 1 226 ? -7.292 -5.413 -1.006 1.00 97.69 226 ASP A O 1
ATOM 1724 N N . CYS A 1 227 ? -6.044 -4.077 -2.312 1.00 96.56 227 CYS A N 1
ATOM 1725 C CA . CYS A 1 227 ? -5.000 -5.060 -2.571 1.00 96.56 227 CYS A CA 1
ATOM 1726 C C . CYS A 1 227 ? -3.630 -4.553 -2.116 1.00 96.56 227 CYS A C 1
ATOM 1728 O O . CYS A 1 227 ? -3.420 -3.365 -1.860 1.00 96.56 227 CYS A O 1
ATOM 1730 N N . GLN A 1 228 ? -2.677 -5.467 -2.038 1.00 95.62 228 GLN A N 1
ATOM 1731 C CA . GLN A 1 228 ? -1.275 -5.175 -1.779 1.00 95.62 228 GLN A CA 1
ATOM 1732 C C . GLN A 1 228 ? -0.404 -6.028 -2.701 1.00 95.62 228 GLN A C 1
ATOM 1734 O O . GLN A 1 228 ? -0.798 -7.127 -3.086 1.00 95.62 228 GLN A O 1
ATOM 1739 N N . LEU A 1 229 ? 0.771 -5.517 -3.050 1.00 95.50 229 LEU A N 1
ATOM 1740 C CA . LEU A 1 229 ? 1.816 -6.259 -3.746 1.00 95.50 229 LEU A CA 1
ATOM 1741 C C . LEU A 1 229 ? 3.126 -6.249 -2.955 1.00 95.50 229 LEU A C 1
ATOM 1743 O O . LEU A 1 229 ? 3.306 -5.454 -2.032 1.00 95.50 229 LEU A O 1
ATOM 1747 N N . ASP A 1 230 ? 4.048 -7.115 -3.350 1.00 95.12 230 ASP A N 1
ATOM 1748 C CA . ASP A 1 230 ? 5.446 -7.061 -2.943 1.00 95.12 230 ASP A CA 1
ATOM 1749 C C . ASP A 1 230 ? 6.230 -6.295 -4.014 1.00 95.12 230 ASP A C 1
ATOM 1751 O O . ASP A 1 230 ? 6.222 -6.656 -5.200 1.00 95.12 230 ASP A O 1
ATOM 1755 N N . ALA A 1 231 ? 6.870 -5.198 -3.608 1.00 93.06 231 ALA A N 1
ATOM 1756 C CA . ALA A 1 231 ? 7.546 -4.296 -4.531 1.00 93.06 231 ALA A CA 1
ATOM 1757 C C . ALA A 1 231 ? 8.704 -4.984 -5.268 1.00 93.06 231 ALA A C 1
ATOM 1759 O O . ALA A 1 231 ? 8.822 -4.846 -6.488 1.00 93.06 231 ALA A O 1
ATOM 1760 N N . HIS A 1 232 ? 9.512 -5.773 -4.557 1.00 92.19 232 HIS A N 1
ATOM 1761 C CA . HIS A 1 232 ? 10.677 -6.450 -5.119 1.00 92.19 232 HIS A CA 1
ATOM 1762 C C . HIS A 1 232 ? 10.276 -7.551 -6.101 1.00 92.19 232 HIS A C 1
ATOM 1764 O O . HIS A 1 232 ? 10.827 -7.617 -7.202 1.00 92.19 232 HIS A O 1
ATOM 1770 N N . ARG A 1 233 ? 9.281 -8.375 -5.755 1.00 93.69 233 ARG A N 1
ATOM 1771 C CA . ARG A 1 233 ? 8.727 -9.401 -6.653 1.00 93.69 233 ARG A CA 1
ATOM 1772 C C . ARG A 1 233 ? 8.134 -8.774 -7.908 1.00 93.69 233 ARG A C 1
ATOM 1774 O O . ARG A 1 233 ? 8.451 -9.200 -9.017 1.00 93.69 233 ARG A O 1
ATOM 1781 N N . THR A 1 234 ? 7.341 -7.717 -7.739 1.00 93.56 234 THR A N 1
ATOM 1782 C CA . THR A 1 234 ? 6.710 -7.007 -8.857 1.00 93.56 234 THR A CA 1
ATOM 1783 C C . THR A 1 234 ? 7.748 -6.388 -9.790 1.00 93.56 234 THR A C 1
ATOM 1785 O O . THR A 1 234 ? 7.659 -6.566 -11.005 1.00 93.56 234 THR A O 1
ATOM 1788 N N . VAL A 1 235 ? 8.757 -5.697 -9.248 1.00 91.81 235 VAL A N 1
ATOM 1789 C CA . VAL A 1 235 ? 9.846 -5.127 -10.053 1.00 91.81 235 VAL A CA 1
ATOM 1790 C C . VAL A 1 235 ? 10.615 -6.225 -10.781 1.00 91.81 235 VAL A C 1
ATOM 1792 O O . VAL A 1 235 ? 10.777 -6.125 -11.994 1.00 91.81 235 VAL A O 1
ATOM 1795 N N . ALA A 1 236 ? 11.004 -7.302 -10.093 1.00 89.25 236 ALA A N 1
ATOM 1796 C CA . ALA A 1 236 ? 11.719 -8.416 -10.712 1.00 89.25 236 ALA A CA 1
ATOM 1797 C C . ALA A 1 236 ? 10.904 -9.094 -11.828 1.00 89.25 236 ALA A C 1
ATOM 1799 O O . ALA A 1 236 ? 11.467 -9.542 -12.828 1.00 89.25 236 ALA A O 1
ATOM 1800 N N . PHE A 1 237 ? 9.578 -9.173 -11.685 1.00 87.44 237 PHE A N 1
ATOM 1801 C CA . PHE A 1 237 ? 8.696 -9.680 -12.735 1.00 87.44 237 PHE A CA 1
ATOM 1802 C C . PHE A 1 237 ? 8.656 -8.751 -13.955 1.00 87.44 237 PHE A C 1
ATOM 1804 O O . PHE A 1 237 ? 8.805 -9.222 -15.082 1.00 87.44 237 PHE A O 1
ATOM 1811 N N . ILE A 1 238 ? 8.491 -7.439 -13.747 1.00 85.38 238 ILE A N 1
ATOM 1812 C CA . ILE A 1 238 ? 8.430 -6.460 -14.843 1.00 85.38 238 ILE A CA 1
ATOM 1813 C C . ILE A 1 238 ? 9.789 -6.337 -15.550 1.00 85.38 238 ILE A C 1
ATOM 1815 O O . ILE A 1 238 ? 9.837 -6.266 -16.775 1.00 85.38 238 ILE A O 1
ATOM 1819 N N . GLU A 1 239 ? 10.895 -6.363 -14.808 1.00 81.06 239 GLU A N 1
ATOM 1820 C CA . GLU A 1 239 ? 12.253 -6.288 -15.357 1.00 81.06 239 GLU A CA 1
ATOM 1821 C C . GLU A 1 239 ? 12.563 -7.471 -16.284 1.00 81.06 239 GLU A C 1
ATOM 1823 O O . GLU A 1 239 ? 13.091 -7.277 -17.382 1.00 81.06 239 GLU A O 1
ATOM 1828 N N . LYS A 1 240 ? 12.163 -8.693 -15.894 1.00 74.56 240 LYS A N 1
ATOM 1829 C CA . LYS A 1 240 ? 12.326 -9.910 -16.711 1.00 74.56 240 LYS A CA 1
ATOM 1830 C C . LYS A 1 240 ? 11.653 -9.822 -18.085 1.00 74.56 240 LYS A C 1
ATOM 1832 O O . LYS A 1 240 ? 11.992 -10.617 -18.958 1.00 74.56 240 LYS A O 1
ATOM 1837 N N . ALA A 1 241 ? 10.757 -8.857 -18.304 1.00 62.78 241 ALA A N 1
ATOM 1838 C CA . ALA A 1 241 ? 10.187 -8.570 -19.618 1.00 62.78 241 ALA A CA 1
ATOM 1839 C C . ALA A 1 241 ? 11.166 -7.865 -20.590 1.00 62.78 241 ALA A C 1
ATOM 1841 O O . ALA A 1 241 ? 10.812 -7.675 -21.750 1.00 62.78 241 ALA A O 1
ATOM 1842 N N . GLY A 1 242 ? 12.397 -7.533 -20.166 1.00 54.81 242 GLY A N 1
ATOM 1843 C CA . GLY A 1 242 ? 13.534 -7.298 -21.072 1.00 54.81 242 GLY A CA 1
ATOM 1844 C C . GLY A 1 242 ? 13.957 -5.842 -21.307 1.00 54.81 242 GLY A C 1
ATOM 1845 O O . GLY A 1 242 ? 14.456 -5.540 -22.386 1.00 54.81 242 GLY A O 1
ATOM 1846 N N . CYS A 1 243 ? 13.785 -4.937 -20.335 1.00 57.16 243 CYS A N 1
ATOM 1847 C CA . CYS A 1 243 ? 13.976 -3.486 -20.525 1.00 57.16 243 CYS A CA 1
ATOM 1848 C C . CYS A 1 243 ? 15.263 -2.866 -19.931 1.00 57.16 243 CYS A C 1
ATOM 1850 O O . CYS A 1 243 ? 15.261 -1.675 -19.621 1.00 57.16 243 CYS A O 1
ATOM 1852 N N . TRP A 1 244 ? 16.363 -3.609 -19.746 1.00 57.97 244 TRP A N 1
ATOM 1853 C CA . TRP A 1 244 ? 17.477 -3.126 -18.909 1.00 57.97 244 TRP A CA 1
ATOM 1854 C C . TRP A 1 244 ? 18.836 -2.977 -19.611 1.00 57.97 244 TRP A C 1
ATOM 1856 O O . TRP A 1 244 ? 19.324 -3.902 -20.260 1.00 57.97 244 TRP A O 1
ATOM 1866 N N . SER A 1 245 ? 19.484 -1.823 -19.404 1.00 55.94 245 SER A N 1
ATOM 1867 C CA . SER A 1 245 ? 20.857 -1.529 -19.849 1.00 55.94 245 SER A CA 1
ATOM 1868 C C . SER A 1 245 ? 21.658 -0.815 -18.747 1.00 55.94 245 SER A C 1
ATOM 1870 O O . SER A 1 245 ? 22.131 0.311 -18.926 1.00 55.94 245 SER A O 1
ATOM 1872 N N . GLY A 1 246 ? 21.776 -1.455 -17.579 1.00 49.38 246 GLY A N 1
ATOM 1873 C CA . GLY A 1 246 ? 22.268 -0.856 -16.330 1.00 49.38 246 GLY A CA 1
ATOM 1874 C C . GLY A 1 246 ? 23.613 -0.121 -16.357 1.00 49.38 246 GLY A C 1
ATOM 1875 O O . GLY A 1 246 ? 23.864 0.684 -15.471 1.00 49.38 246 GLY A O 1
ATOM 1876 N N . SER A 1 247 ? 24.470 -0.327 -17.360 1.00 50.81 247 SER A N 1
ATOM 1877 C CA . SER A 1 247 ? 25.783 0.331 -17.449 1.00 50.81 247 SER A CA 1
ATOM 1878 C C . SER A 1 247 ? 25.755 1.759 -18.013 1.00 50.81 247 SER A C 1
ATOM 1880 O O . SER A 1 247 ? 26.784 2.427 -18.006 1.00 50.81 247 SER A O 1
ATOM 1882 N N . LEU A 1 248 ? 24.620 2.243 -18.534 1.00 50.44 248 LEU A N 1
ATOM 1883 C CA . LEU A 1 248 ? 24.584 3.493 -19.309 1.00 50.44 248 LEU A CA 1
ATOM 1884 C C . LEU A 1 248 ? 24.597 4.772 -18.435 1.00 50.44 248 LEU A C 1
ATOM 1886 O O . LEU A 1 248 ? 25.072 5.813 -18.883 1.00 50.44 248 LEU A O 1
ATOM 1890 N N . MET A 1 249 ? 24.127 4.714 -17.182 1.00 51.00 249 MET A N 1
ATOM 1891 C CA . MET A 1 249 ? 24.026 5.893 -16.296 1.00 51.00 249 MET A CA 1
ATOM 1892 C C . MET A 1 249 ? 25.378 6.371 -15.766 1.00 51.00 249 MET A C 1
ATOM 1894 O O . MET A 1 249 ? 25.613 7.578 -15.685 1.00 51.00 249 MET A O 1
ATOM 1898 N N . ASP A 1 250 ? 26.264 5.429 -15.433 1.00 50.81 250 ASP A N 1
ATOM 1899 C CA . ASP A 1 250 ? 27.604 5.725 -14.917 1.00 50.81 250 ASP A CA 1
ATOM 1900 C C . ASP A 1 250 ? 28.452 6.506 -15.932 1.00 50.81 250 ASP A C 1
ATOM 1902 O O . ASP A 1 250 ? 29.267 7.345 -15.545 1.00 50.81 250 ASP A O 1
ATOM 1906 N N . ASP A 1 251 ? 28.240 6.257 -17.227 1.00 49.66 251 ASP A N 1
ATOM 1907 C CA . ASP A 1 251 ? 28.915 6.952 -18.324 1.00 49.66 251 ASP A CA 1
ATOM 1908 C C . ASP A 1 251 ? 28.223 8.266 -18.715 1.00 49.66 251 ASP A C 1
ATOM 1910 O O . ASP A 1 251 ? 28.914 9.239 -19.020 1.00 49.66 251 ASP A O 1
ATOM 1914 N N . LEU A 1 252 ? 26.884 8.327 -18.696 1.00 54.94 252 LEU A N 1
ATOM 1915 C CA . LEU A 1 252 ? 26.135 9.520 -19.105 1.00 54.94 252 LEU A CA 1
ATOM 1916 C C . LEU A 1 252 ? 26.328 10.686 -18.132 1.00 54.94 252 LEU A C 1
ATOM 1918 O O . LEU A 1 252 ? 26.696 11.771 -18.572 1.00 54.94 252 LEU A O 1
ATOM 1922 N N . PHE A 1 253 ? 26.147 10.491 -16.823 1.00 52.47 253 PHE A N 1
ATOM 1923 C CA . PHE A 1 253 ? 26.267 11.598 -15.860 1.00 52.47 253 PHE A CA 1
ATOM 1924 C C . PHE A 1 253 ? 27.711 11.970 -15.526 1.00 52.47 253 PHE A C 1
ATOM 1926 O O . PHE A 1 253 ? 27.992 13.121 -15.215 1.00 52.47 253 PHE A O 1
ATOM 1933 N N . ARG A 1 254 ? 28.656 11.029 -15.624 1.00 50.47 254 ARG A N 1
ATOM 1934 C CA . ARG A 1 254 ? 30.074 11.322 -15.359 1.00 50.47 254 ARG A CA 1
ATOM 1935 C C . ARG A 1 254 ? 30.734 12.112 -16.498 1.00 50.47 254 ARG A C 1
ATOM 1937 O O . ARG A 1 254 ? 31.766 12.735 -16.272 1.00 50.47 254 ARG A O 1
ATOM 1944 N N . LYS A 1 255 ? 30.156 12.078 -17.708 1.00 47.06 255 LYS A N 1
ATOM 1945 C CA . LYS A 1 255 ? 30.659 12.770 -18.911 1.00 47.06 255 LYS A CA 1
ATOM 1946 C C . LYS A 1 255 ? 29.781 13.932 -19.388 1.00 47.06 255 LYS A C 1
ATOM 1948 O O . LYS A 1 255 ? 30.156 14.576 -20.364 1.00 47.06 255 LYS A O 1
ATOM 1953 N N . SER A 1 256 ? 28.635 14.197 -18.760 1.00 47.03 256 SER A N 1
ATOM 1954 C CA . SER A 1 256 ? 27.753 15.301 -19.154 1.00 47.03 256 SER A CA 1
ATOM 1955 C C . SER A 1 256 ? 27.492 16.249 -17.985 1.00 47.03 256 SER A C 1
ATOM 1957 O O . SER A 1 256 ? 27.102 15.820 -16.905 1.00 47.03 256 SER A O 1
ATOM 1959 N N . ASP A 1 257 ? 27.669 17.552 -18.216 1.00 52.88 257 ASP A N 1
ATOM 1960 C CA . ASP A 1 257 ? 27.382 18.631 -17.255 1.00 52.88 257 ASP A CA 1
ATOM 1961 C C . ASP A 1 257 ? 25.864 18.886 -17.089 1.00 52.88 257 ASP A C 1
ATOM 1963 O O . ASP A 1 257 ? 25.412 20.017 -16.900 1.00 52.88 257 ASP A O 1
ATOM 1967 N N . ILE A 1 258 ? 25.032 17.846 -17.216 1.00 54.62 258 ILE A N 1
ATOM 1968 C CA . ILE A 1 258 ? 23.573 17.975 -17.158 1.00 54.62 258 ILE A CA 1
ATOM 1969 C C . ILE A 1 258 ? 23.142 18.065 -15.692 1.00 54.62 258 ILE A C 1
ATOM 1971 O O . ILE A 1 258 ? 23.022 17.060 -14.991 1.00 54.62 258 ILE A O 1
ATOM 1975 N N . ILE A 1 259 ? 22.867 19.287 -15.241 1.00 52.91 259 ILE A N 1
ATOM 1976 C CA . ILE A 1 259 ? 22.218 19.557 -13.955 1.00 52.91 259 ILE A CA 1
ATOM 1977 C C . ILE A 1 259 ? 20.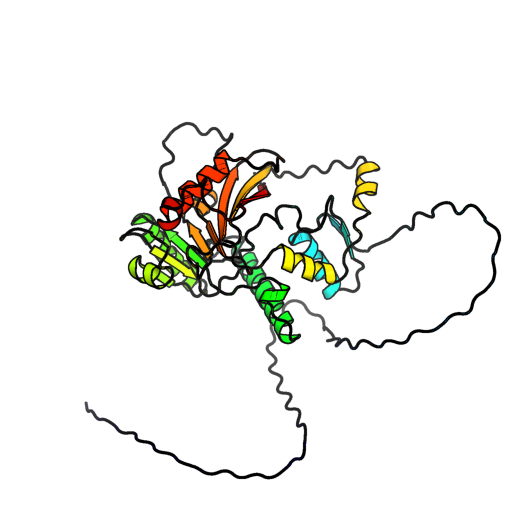703 19.475 -14.166 1.00 52.91 259 ILE A C 1
ATOM 1979 O O . ILE A 1 259 ? 20.108 20.339 -14.808 1.00 52.91 259 ILE A O 1
ATOM 1983 N N . LEU A 1 260 ? 20.074 18.422 -13.638 1.00 50.53 260 LEU A N 1
ATOM 1984 C CA . LEU A 1 260 ? 18.620 18.270 -13.657 1.00 50.53 260 LEU A CA 1
ATOM 1985 C C . LEU A 1 260 ? 18.020 18.918 -12.401 1.00 50.53 260 LEU A C 1
ATOM 1987 O O . LEU A 1 260 ? 17.997 18.305 -11.335 1.00 50.53 260 LEU A O 1
ATOM 1991 N N . ASP A 1 261 ? 17.535 20.151 -12.534 1.00 50.31 261 ASP A N 1
ATOM 1992 C CA . ASP A 1 261 ? 16.779 20.832 -11.482 1.00 50.31 261 ASP A CA 1
ATOM 1993 C C . ASP A 1 261 ? 15.286 20.491 -11.610 1.00 50.31 261 ASP A C 1
ATOM 1995 O O . ASP A 1 261 ? 14.611 20.904 -12.555 1.00 50.31 261 ASP A O 1
ATOM 1999 N N . VAL A 1 262 ? 14.773 19.674 -10.686 1.00 53.62 262 VAL A N 1
ATOM 2000 C CA . VAL A 1 262 ? 13.351 19.306 -10.614 1.00 53.62 262 VAL A CA 1
ATOM 2001 C C . VAL A 1 262 ? 12.781 19.932 -9.340 1.00 53.62 262 VAL A C 1
ATOM 2003 O O . VAL A 1 262 ? 13.304 19.635 -8.265 1.00 53.62 262 VAL A O 1
ATOM 2006 N N . PRO A 1 263 ? 11.706 20.747 -9.406 1.00 62.97 263 PRO A N 1
ATOM 2007 C CA . PRO A 1 263 ? 11.160 21.485 -8.261 1.00 62.97 263 PRO A CA 1
ATOM 2008 C C . PRO A 1 263 ? 10.383 20.558 -7.311 1.00 62.97 263 PRO A C 1
ATOM 2010 O O . PRO A 1 263 ? 9.157 20.606 -7.188 1.00 62.97 263 PRO A O 1
ATOM 2013 N N . VAL A 1 264 ? 11.106 19.653 -6.663 1.00 60.84 264 VAL A N 1
ATOM 2014 C CA . VAL A 1 264 ? 10.585 18.597 -5.804 1.00 60.84 264 VAL A CA 1
ATOM 2015 C C . VAL A 1 264 ? 11.417 18.559 -4.533 1.00 60.84 264 VAL A C 1
ATOM 2017 O O . VAL A 1 264 ? 12.641 18.448 -4.573 1.00 60.84 264 VAL A O 1
ATOM 2020 N N . LYS A 1 265 ? 10.744 18.589 -3.383 1.00 67.75 265 LYS A N 1
ATOM 2021 C CA . LYS A 1 265 ? 11.401 18.435 -2.084 1.00 67.75 265 LYS A CA 1
ATOM 2022 C C . LYS A 1 265 ? 11.414 16.957 -1.683 1.00 67.75 265 LYS A C 1
ATOM 2024 O O . LYS A 1 265 ? 10.360 16.318 -1.712 1.00 67.75 265 LYS A O 1
ATOM 2029 N N . PRO A 1 266 ? 12.563 16.383 -1.294 1.00 73.00 266 PRO A N 1
ATOM 2030 C CA . PRO A 1 266 ? 12.622 15.006 -0.823 1.00 73.00 266 PRO A CA 1
ATOM 2031 C C . PRO A 1 266 ? 11.955 14.874 0.553 1.00 73.00 266 PRO A C 1
ATOM 2033 O O . PRO A 1 266 ? 12.270 15.603 1.497 1.00 73.00 266 PRO A O 1
ATOM 2036 N N . ARG A 1 267 ? 11.036 13.916 0.674 1.00 78.69 267 ARG A N 1
ATOM 2037 C CA . ARG A 1 267 ? 10.382 13.550 1.930 1.00 78.69 267 ARG A CA 1
ATOM 2038 C C . ARG A 1 267 ? 10.764 12.129 2.311 1.00 78.69 267 ARG A C 1
ATOM 2040 O O . ARG A 1 267 ? 10.388 11.174 1.627 1.00 78.69 267 ARG A O 1
ATOM 2047 N N . LYS A 1 268 ? 11.491 12.010 3.416 1.00 83.50 268 LYS A N 1
ATOM 2048 C CA . LYS A 1 268 ? 11.982 10.752 3.970 1.00 83.50 268 LYS A CA 1
ATOM 2049 C C . LYS A 1 268 ? 10.894 10.072 4.797 1.00 83.50 268 LYS A C 1
ATOM 2051 O O . LYS A 1 268 ? 10.153 10.753 5.508 1.00 83.50 268 LYS A O 1
ATOM 2056 N N . GLY A 1 269 ? 10.824 8.749 4.732 1.00 83.38 269 GLY A N 1
ATOM 2057 C CA . GLY A 1 269 ? 10.023 7.928 5.635 1.00 83.38 269 GLY A CA 1
ATOM 2058 C C . GLY A 1 269 ? 10.763 6.668 6.059 1.00 83.38 269 GLY A C 1
ATOM 2059 O O . GLY A 1 269 ? 11.698 6.250 5.377 1.00 83.38 269 GLY A O 1
ATOM 2060 N N . HIS A 1 270 ? 10.345 6.099 7.188 1.00 88.25 270 HIS A N 1
ATOM 2061 C CA . HIS A 1 270 ? 10.891 4.860 7.739 1.00 88.25 270 HIS A CA 1
ATOM 2062 C C . HIS A 1 270 ? 9.797 3.812 7.924 1.00 88.25 270 HIS A C 1
ATOM 2064 O O . HIS A 1 270 ? 8.658 4.151 8.277 1.00 88.25 270 HIS A O 1
ATOM 2070 N N . LEU A 1 271 ? 10.190 2.555 7.750 1.00 89.62 271 LEU A N 1
ATOM 2071 C CA . LEU A 1 271 ? 9.435 1.362 8.107 1.00 89.62 271 LEU A CA 1
ATOM 2072 C C . LEU A 1 271 ? 10.292 0.476 9.014 1.00 89.62 271 LEU A C 1
ATOM 2074 O O . LEU A 1 271 ? 11.511 0.398 8.860 1.00 89.62 271 LEU A O 1
ATOM 2078 N N . LEU A 1 272 ? 9.633 -0.196 9.948 1.00 90.69 272 LEU A N 1
ATOM 2079 C CA . LEU A 1 272 ? 10.208 -1.245 10.774 1.00 90.69 272 LEU A CA 1
ATOM 2080 C C . LEU A 1 272 ? 9.681 -2.591 10.278 1.00 90.69 272 LEU A C 1
ATOM 2082 O O . LEU A 1 272 ? 8.478 -2.839 10.312 1.00 90.69 272 LEU A O 1
ATOM 2086 N N . VAL A 1 273 ? 10.584 -3.458 9.844 1.00 91.62 273 VAL A N 1
ATOM 2087 C CA . VAL A 1 273 ? 10.304 -4.829 9.427 1.00 91.62 273 VAL A CA 1
ATOM 2088 C C . VAL A 1 273 ? 10.763 -5.768 10.533 1.00 91.62 273 VAL A C 1
ATOM 2090 O O . VAL A 1 273 ? 11.918 -5.739 10.958 1.00 91.62 273 VAL A O 1
ATOM 2093 N N . ILE A 1 274 ? 9.848 -6.598 11.016 1.00 90.44 274 ILE A N 1
ATOM 2094 C CA . ILE A 1 274 ? 10.127 -7.612 12.028 1.00 90.44 274 ILE A CA 1
ATOM 2095 C C . ILE A 1 274 ? 10.057 -8.967 11.342 1.00 90.44 274 ILE A C 1
ATOM 2097 O O . ILE A 1 274 ? 8.976 -9.414 10.941 1.00 90.44 274 ILE A O 1
ATOM 2101 N N . GLU A 1 275 ? 11.211 -9.605 11.191 1.00 88.62 275 GLU A N 1
ATOM 2102 C CA . GLU A 1 275 ? 11.299 -10.870 10.477 1.00 88.62 275 GLU A CA 1
ATOM 2103 C C . GLU A 1 275 ? 10.819 -12.045 11.328 1.00 88.62 275 GLU A C 1
ATOM 2105 O O . GLU A 1 275 ? 10.962 -12.048 12.555 1.00 88.62 275 GLU A O 1
ATOM 2110 N N . ASN A 1 276 ? 10.260 -13.065 10.667 1.00 83.62 276 ASN A N 1
ATOM 2111 C CA . ASN A 1 276 ? 9.748 -14.281 11.313 1.00 83.62 276 ASN A CA 1
ATOM 2112 C C . ASN A 1 276 ? 8.731 -13.986 12.436 1.00 83.62 276 ASN A C 1
ATOM 2114 O O . ASN A 1 276 ? 8.729 -14.631 13.490 1.00 83.62 276 ASN A O 1
ATOM 2118 N N . PHE A 1 277 ? 7.875 -12.983 12.229 1.00 88.69 277 PHE A N 1
ATOM 2119 C CA . PHE A 1 277 ? 6.912 -12.549 13.231 1.00 88.69 277 PHE A CA 1
ATOM 2120 C C . PHE A 1 277 ? 5.814 -13.601 13.445 1.00 88.69 277 PHE A C 1
ATOM 2122 O O . PHE A 1 277 ? 5.117 -13.993 12.513 1.00 88.69 277 PHE A O 1
ATOM 2129 N N . ASN A 1 278 ? 5.632 -14.050 14.690 1.00 89.06 278 ASN A N 1
ATOM 2130 C CA . ASN A 1 278 ? 4.692 -15.128 15.027 1.00 89.06 278 ASN A CA 1
ATOM 2131 C C . ASN A 1 278 ? 3.842 -14.862 16.282 1.00 89.06 278 ASN A C 1
ATOM 2133 O O . ASN A 1 278 ? 3.118 -15.746 16.733 1.00 89.06 278 ASN A O 1
ATOM 2137 N N . SER A 1 279 ? 3.928 -13.665 16.872 1.00 89.94 279 SER A N 1
ATOM 2138 C CA . SER A 1 279 ? 3.225 -13.360 18.128 1.00 89.94 279 SER A CA 1
ATOM 2139 C C . SER A 1 279 ? 1.723 -13.132 17.936 1.00 89.94 279 SER A C 1
ATOM 2141 O O . SER A 1 279 ? 0.953 -13.314 18.875 1.00 89.94 279 SER A O 1
ATOM 2143 N N . PHE A 1 280 ? 1.308 -12.728 16.736 1.00 93.00 280 PHE A N 1
ATOM 2144 C CA . PHE A 1 280 ? -0.081 -12.705 16.286 1.00 93.00 280 PHE A CA 1
ATOM 2145 C C . PHE A 1 280 ? -0.133 -12.698 14.755 1.00 93.00 280 PHE A C 1
ATOM 2147 O O . PHE A 1 280 ? 0.881 -12.491 14.090 1.00 93.00 280 PHE A O 1
ATOM 2154 N N . GLN A 1 281 ? -1.326 -12.898 14.205 1.00 91.50 281 GLN A N 1
ATOM 2155 C CA . GLN A 1 281 ? -1.596 -12.790 12.777 1.00 91.50 281 GLN A CA 1
ATOM 2156 C C . GLN A 1 281 ? -2.379 -11.507 12.494 1.00 91.50 281 GLN A C 1
ATOM 2158 O O . GLN A 1 281 ? -3.245 -11.130 13.281 1.00 91.50 281 GLN A O 1
ATOM 2163 N N . LEU A 1 282 ? -2.069 -10.860 11.371 1.00 94.12 282 LEU A N 1
ATOM 2164 C CA . LEU A 1 282 ? -2.928 -9.841 10.773 1.00 94.12 282 LEU A CA 1
ATOM 2165 C C . LEU A 1 282 ? -3.573 -10.435 9.533 1.00 94.12 282 LEU A C 1
ATOM 2167 O O . LEU A 1 282 ? -2.872 -10.981 8.672 1.00 94.12 282 LEU A O 1
ATOM 2171 N N . ASN A 1 283 ? -4.891 -10.320 9.436 1.00 94.19 283 ASN A N 1
ATOM 2172 C CA . ASN A 1 283 ? -5.613 -10.798 8.262 1.00 94.19 283 ASN A CA 1
ATOM 2173 C C . ASN A 1 283 ? -5.588 -9.753 7.141 1.00 94.19 283 ASN A C 1
ATOM 2175 O O . ASN A 1 283 ? -5.665 -10.112 5.964 1.00 94.19 283 ASN A O 1
ATOM 2179 N N . ARG A 1 284 ? -5.446 -8.470 7.495 1.00 95.06 284 ARG A N 1
ATOM 2180 C CA . ARG A 1 284 ? -5.571 -7.322 6.591 1.00 95.06 284 ARG A CA 1
ATOM 2181 C C . ARG A 1 284 ? -4.458 -6.304 6.786 1.00 95.06 284 ARG A C 1
ATOM 2183 O O . ARG A 1 284 ? -3.739 -6.300 7.783 1.00 95.06 284 ARG A O 1
ATOM 2190 N N . GLY A 1 285 ? -4.349 -5.407 5.812 1.00 96.31 285 GLY A N 1
ATOM 2191 C CA . GLY A 1 285 ? -3.522 -4.220 5.944 1.00 96.31 285 GLY A CA 1
ATOM 2192 C C . GLY A 1 285 ? -4.245 -3.129 6.729 1.00 96.31 285 GLY A C 1
ATOM 2193 O O . GLY A 1 285 ? -5.420 -2.850 6.488 1.00 96.31 285 GLY A O 1
ATOM 2194 N N . LEU A 1 286 ? -3.531 -2.506 7.657 1.00 97.19 286 LEU A N 1
ATOM 2195 C CA . LEU A 1 286 ? -4.058 -1.559 8.630 1.00 97.19 286 LEU A CA 1
ATOM 2196 C C . LEU A 1 286 ? -3.406 -0.188 8.439 1.00 97.19 286 LEU A C 1
ATOM 2198 O O . LEU A 1 286 ? -2.198 -0.087 8.207 1.00 97.19 286 LEU A O 1
ATOM 2202 N N . MET A 1 287 ? -4.197 0.873 8.559 1.00 96.88 287 MET A N 1
ATOM 2203 C CA . MET A 1 287 ? -3.732 2.258 8.546 1.00 96.88 287 MET A CA 1
ATOM 2204 C C . MET A 1 287 ? -4.555 3.081 9.521 1.00 96.88 287 MET A C 1
ATOM 2206 O O . MET A 1 287 ? -5.777 3.027 9.531 1.00 96.88 287 MET A O 1
ATOM 2210 N N . GLU A 1 288 ? -3.885 3.865 10.342 1.00 95.25 288 GLU A N 1
ATOM 2211 C CA . GLU A 1 288 ? -4.515 4.818 11.239 1.00 95.25 288 GLU A CA 1
ATOM 2212 C C . GLU A 1 288 ? -5.007 6.066 10.485 1.00 95.25 288 GLU A C 1
ATOM 2214 O O . GLU A 1 288 ? -4.347 6.550 9.565 1.00 95.25 288 GLU A O 1
ATOM 2219 N N . VAL A 1 289 ? -6.132 6.638 10.926 1.00 92.19 289 VAL A N 1
ATOM 2220 C CA . VAL A 1 289 ? -6.689 7.901 10.412 1.00 92.19 289 VAL A CA 1
ATOM 2221 C C . VAL A 1 289 ? -5.665 9.040 10.375 1.00 92.19 289 VAL A C 1
ATOM 2223 O O . VAL A 1 289 ? -5.550 9.695 9.341 1.00 92.19 289 VAL A O 1
ATOM 2226 N N . GLY A 1 290 ? -4.867 9.226 11.431 1.00 84.62 290 GLY A N 1
ATOM 2227 C CA . GLY A 1 290 ? -3.832 10.268 11.502 1.00 84.62 290 GLY A CA 1
ATOM 2228 C C . GLY A 1 290 ? -2.778 10.200 10.386 1.00 84.62 290 GLY A C 1
ATOM 2229 O O . GLY A 1 290 ? -2.151 11.202 10.050 1.00 84.62 290 GLY A O 1
ATOM 2230 N N . TYR A 1 291 ? -2.633 9.053 9.712 1.00 81.88 291 TYR A N 1
ATOM 2231 C CA . TYR A 1 291 ? -1.797 8.942 8.512 1.00 81.88 291 TYR A CA 1
ATOM 2232 C C . TYR A 1 291 ? -2.291 9.827 7.356 1.00 81.88 291 TYR A C 1
ATOM 2234 O O . TYR A 1 291 ? -1.511 10.229 6.478 1.00 81.88 291 TYR A O 1
ATOM 2242 N N . VAL A 1 292 ? -3.593 10.104 7.336 1.00 76.56 292 VAL A N 1
ATOM 2243 C CA . VAL A 1 292 ? -4.319 10.815 6.282 1.00 76.56 292 VAL A CA 1
ATOM 2244 C C . VAL A 1 292 ? -4.397 12.324 6.564 1.00 76.56 292 VAL A C 1
ATOM 2246 O O . VAL A 1 292 ? -4.600 13.093 5.624 1.00 76.56 292 VAL A O 1
ATOM 2249 N N . ASP A 1 293 ? -4.131 12.773 7.796 1.00 64.31 293 ASP A N 1
ATOM 2250 C CA . ASP A 1 293 ? -4.237 14.185 8.213 1.00 64.31 293 ASP A CA 1
ATOM 2251 C C . ASP A 1 293 ? -3.315 15.122 7.418 1.00 64.31 293 ASP A C 1
ATOM 2253 O O . ASP A 1 293 ? -3.693 16.242 7.082 1.00 64.31 293 ASP A O 1
ATOM 2257 N N . HIS A 1 294 ? -2.149 14.640 6.978 1.00 51.25 294 HIS A N 1
ATOM 2258 C CA . HIS A 1 294 ? -1.241 15.410 6.113 1.00 51.25 294 HIS A CA 1
ATOM 2259 C C . HIS A 1 294 ? -1.781 15.669 4.698 1.00 51.25 294 HIS A C 1
ATOM 2261 O O . HIS A 1 294 ? -1.190 16.450 3.955 1.00 51.25 294 HIS A O 1
ATOM 2267 N N . GLN A 1 295 ? -2.856 14.988 4.292 1.00 43.75 295 GLN A N 1
ATOM 2268 C CA . GLN A 1 295 ? -3.548 15.236 3.024 1.00 43.75 295 GLN A CA 1
ATOM 2269 C C . GLN A 1 295 ? -4.799 16.105 3.215 1.00 43.75 295 GLN A C 1
ATOM 2271 O O . GLN A 1 295 ? -5.295 16.657 2.236 1.00 43.75 295 GLN A O 1
ATOM 2276 N N . PHE A 1 296 ? -5.296 16.250 4.451 1.00 43.94 296 PHE A N 1
ATOM 2277 C CA . PHE A 1 296 ? -6.549 16.941 4.757 1.00 43.94 296 PHE A CA 1
ATOM 2278 C C . PHE A 1 296 ? -6.515 17.607 6.149 1.00 43.94 296 PHE A C 1
ATOM 2280 O O . PHE A 1 296 ? -7.193 17.137 7.065 1.00 43.94 296 PHE A O 1
ATOM 2287 N N . PRO A 1 297 ? -5.820 18.749 6.315 1.00 40.94 297 PRO A N 1
ATOM 2288 C CA . PRO A 1 297 ? -5.775 19.482 7.589 1.00 40.94 297 PRO A CA 1
ATOM 2289 C C . PRO A 1 297 ? -7.158 19.936 8.099 1.00 40.94 297 PRO A C 1
ATOM 2291 O O . PRO A 1 297 ? -7.312 20.264 9.269 1.00 40.94 297 PRO A O 1
ATOM 2294 N N . ASN A 1 298 ? -8.184 19.917 7.239 1.00 38.81 298 ASN A N 1
ATOM 2295 C CA . ASN A 1 298 ? -9.551 20.325 7.568 1.00 38.81 298 ASN A CA 1
ATOM 2296 C C . ASN A 1 298 ? -10.477 19.169 8.001 1.00 38.81 298 ASN A C 1
ATOM 2298 O O . ASN A 1 298 ? -11.638 19.426 8.318 1.00 38.81 298 ASN A O 1
ATOM 2302 N N . LEU A 1 299 ? -10.024 17.905 7.974 1.00 40.09 299 LEU A N 1
ATOM 2303 C CA . LEU A 1 299 ? -10.848 16.754 8.390 1.00 40.09 299 LEU A CA 1
ATOM 2304 C C . LEU A 1 299 ? -10.664 16.383 9.870 1.00 40.09 299 LEU A C 1
ATOM 2306 O O . LEU A 1 299 ? -11.619 15.902 10.479 1.00 40.09 299 LEU A O 1
ATOM 2310 N N . CYS A 1 300 ? -9.497 16.673 10.453 1.00 36.34 300 CYS A N 1
ATOM 2311 C CA . CYS A 1 300 ? -9.168 16.390 11.849 1.00 36.34 300 CYS A CA 1
ATOM 2312 C C . CYS A 1 300 ? -8.445 17.591 12.483 1.00 36.34 300 CYS A C 1
ATOM 2314 O O . CYS A 1 300 ? -7.251 17.774 12.255 1.00 36.34 300 CYS A O 1
ATOM 2316 N N . PRO A 1 301 ? -9.100 18.401 13.333 1.00 34.62 301 PRO A N 1
ATOM 2317 C CA . PRO A 1 301 ? -8.391 19.256 14.272 1.00 34.62 301 PRO A CA 1
ATOM 2318 C C . PRO A 1 301 ? -7.971 18.402 15.478 1.00 34.62 301 PRO A C 1
ATOM 2320 O O . PRO A 1 301 ? -8.467 18.576 16.589 1.00 34.62 301 PRO A O 1
ATOM 2323 N N . THR A 1 302 ? -7.102 17.416 15.271 1.00 33.75 302 THR A N 1
ATOM 2324 C CA . THR A 1 302 ? -6.510 16.652 16.373 1.00 33.75 302 THR A CA 1
ATOM 2325 C C . THR A 1 302 ? -5.203 17.313 16.787 1.00 33.75 302 THR A C 1
ATOM 2327 O O . THR A 1 302 ? -4.166 17.117 16.170 1.00 33.75 302 THR A O 1
ATOM 2330 N N . ALA A 1 303 ? -5.295 18.126 17.842 1.00 34.19 303 ALA A N 1
ATOM 2331 C CA . ALA A 1 303 ? -4.229 18.481 18.781 1.00 34.19 303 ALA A CA 1
ATOM 2332 C C . ALA A 1 303 ? -2.822 18.770 18.210 1.00 34.19 303 ALA A C 1
ATOM 2334 O O . ALA A 1 303 ? -1.823 18.355 18.791 1.00 34.19 303 ALA A O 1
ATOM 2335 N N . SER A 1 304 ? -2.714 19.580 17.159 1.00 32.88 304 SER A N 1
ATOM 2336 C CA . SER A 1 304 ? -1.569 20.490 17.076 1.00 32.88 304 SER A CA 1
ATOM 2337 C C . SER A 1 304 ? -1.864 21.632 18.045 1.00 32.88 304 SER A C 1
ATOM 2339 O O . SER A 1 304 ? -2.792 22.410 17.816 1.00 32.88 304 SER A O 1
ATOM 2341 N N . ALA A 1 305 ? -1.150 21.699 19.169 1.00 28.09 305 ALA A N 1
ATOM 2342 C CA . ALA A 1 305 ? -1.216 22.854 20.061 1.00 28.09 305 ALA A CA 1
ATOM 2343 C C . ALA A 1 305 ? -1.027 24.154 19.245 1.00 28.09 305 ALA A C 1
ATOM 2345 O O . ALA A 1 305 ? -0.240 24.154 18.295 1.00 28.09 305 ALA A O 1
ATOM 2346 N N . PRO A 1 306 ? -1.726 25.257 19.573 1.00 29.06 306 PRO A N 1
ATOM 2347 C CA . PRO A 1 306 ? -1.547 26.518 18.870 1.00 29.06 306 PRO A CA 1
ATOM 2348 C C . PRO A 1 306 ? -0.174 27.090 19.240 1.00 29.06 306 PRO A C 1
ATOM 2350 O O . PRO A 1 306 ? -0.005 27.724 20.278 1.00 29.06 306 PRO A O 1
ATOM 2353 N N . GLY A 1 307 ? 0.818 26.824 18.397 1.00 27.91 307 GLY A N 1
ATOM 2354 C CA . GLY A 1 307 ? 2.178 27.330 18.518 1.00 27.91 307 GLY A CA 1
ATOM 2355 C C . GLY A 1 307 ? 2.833 27.353 17.142 1.00 27.91 307 GLY A C 1
ATOM 2356 O O . GLY A 1 307 ? 2.867 26.327 16.476 1.00 27.91 307 GLY A O 1
ATOM 2357 N N . SER A 1 308 ? 3.247 28.553 16.724 1.00 30.39 308 SER A N 1
ATOM 2358 C CA . SER A 1 308 ? 4.182 28.893 15.634 1.00 30.39 308 SER A CA 1
ATOM 2359 C C . SER A 1 308 ? 4.399 27.853 14.524 1.00 30.39 308 SER A C 1
ATOM 2361 O O . SER A 1 308 ? 5.061 26.836 14.712 1.00 30.39 308 SER A O 1
ATOM 2363 N N . VAL A 1 309 ? 3.915 28.183 13.325 1.00 35.53 309 VAL A N 1
ATOM 2364 C CA . VAL A 1 309 ? 4.221 27.471 12.080 1.00 35.53 309 VAL A CA 1
ATOM 2365 C C . VAL A 1 309 ? 5.678 27.739 11.693 1.00 35.53 309 VAL A C 1
ATOM 2367 O O . VAL A 1 309 ? 5.953 28.625 10.890 1.00 35.53 309 VAL A O 1
ATOM 2370 N N . ASP A 1 310 ? 6.602 26.963 12.250 1.00 31.91 310 ASP A N 1
ATOM 2371 C CA . ASP A 1 310 ? 7.894 26.725 11.615 1.00 31.91 310 ASP A CA 1
ATOM 2372 C C . ASP A 1 310 ? 7.725 25.529 10.669 1.00 31.91 310 ASP A C 1
ATOM 2374 O O . ASP A 1 310 ? 7.430 24.405 11.074 1.00 31.91 310 ASP A O 1
ATOM 2378 N N . HIS A 1 311 ? 7.872 25.772 9.365 1.00 43.41 311 HIS A N 1
ATOM 2379 C CA . HIS A 1 311 ? 7.841 24.737 8.321 1.00 43.41 311 HIS A CA 1
ATOM 2380 C C . HIS A 1 311 ? 9.111 23.859 8.295 1.00 43.41 311 HIS A C 1
ATOM 2382 O O . HIS A 1 311 ? 9.310 23.076 7.362 1.00 43.41 311 HIS A O 1
ATOM 2388 N N . GLU A 1 312 ? 9.960 23.954 9.318 1.00 43.19 312 GLU A N 1
ATOM 2389 C CA . GLU A 1 312 ? 11.169 23.159 9.487 1.00 43.19 312 GLU A CA 1
ATOM 2390 C C . GLU A 1 312 ? 10.904 22.000 10.468 1.00 43.19 312 GLU A C 1
ATOM 2392 O O . GLU A 1 312 ? 10.577 22.199 11.630 1.00 43.19 312 GLU A O 1
ATOM 2397 N N . GLN A 1 313 ? 11.047 20.763 9.975 1.00 52.44 313 GLN A N 1
ATOM 2398 C CA . GLN A 1 313 ? 11.112 19.515 10.762 1.00 52.44 313 GLN A CA 1
ATOM 2399 C C . GLN A 1 313 ? 9.840 19.033 11.490 1.00 52.44 313 GLN A C 1
ATOM 2401 O O . GLN A 1 313 ? 9.909 18.521 12.606 1.00 52.44 313 GLN A O 1
ATOM 2406 N N . THR A 1 314 ? 8.669 19.045 10.850 1.00 70.00 314 THR A N 1
ATOM 2407 C CA . THR A 1 314 ? 7.507 18.311 11.393 1.00 70.00 314 THR A CA 1
ATOM 2408 C C . THR A 1 314 ? 7.637 16.806 11.116 1.00 70.00 314 THR A C 1
ATOM 2410 O O . THR A 1 314 ? 7.120 16.283 10.126 1.00 70.00 314 THR A O 1
ATOM 2413 N N . LEU A 1 315 ? 8.373 16.095 11.978 1.00 80.19 315 LEU A N 1
ATOM 2414 C CA . LEU A 1 315 ? 8.327 14.633 12.041 1.00 80.19 315 LEU A CA 1
ATOM 2415 C C . LEU A 1 315 ? 6.900 14.206 12.394 1.00 80.19 315 LEU A C 1
ATOM 2417 O O . LEU A 1 315 ? 6.339 14.627 13.403 1.00 80.19 315 LEU A O 1
ATOM 2421 N N . SER A 1 316 ? 6.330 13.330 11.578 1.00 87.12 316 SER A N 1
ATOM 2422 C CA . SER A 1 316 ? 5.055 12.673 11.861 1.00 87.12 316 SER A CA 1
ATOM 2423 C C . SER A 1 316 ? 5.242 11.168 11.869 1.00 87.12 316 SER A C 1
ATOM 2425 O O . SER A 1 316 ? 5.973 10.628 11.039 1.00 87.12 316 SER A O 1
ATOM 2427 N N . VAL A 1 317 ? 4.589 10.491 12.809 1.00 89.69 317 VAL A N 1
ATOM 2428 C 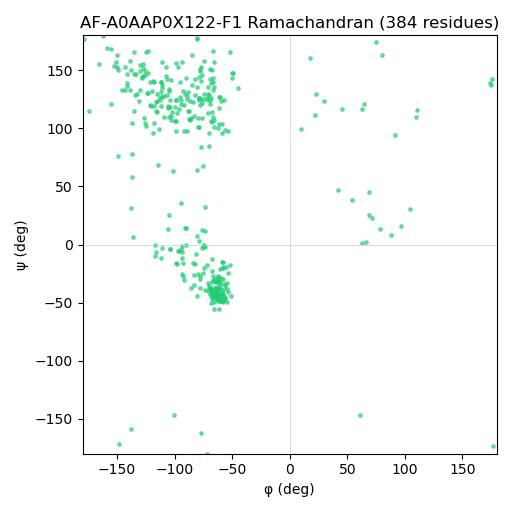CA . VAL A 1 317 ? 4.552 9.030 12.910 1.00 89.69 317 VAL A CA 1
ATOM 2429 C C . VAL A 1 317 ? 3.094 8.631 13.068 1.00 89.69 317 VAL A C 1
ATOM 2431 O O . VAL A 1 317 ? 2.420 9.099 13.982 1.00 89.69 317 VAL A O 1
ATOM 2434 N N . SER A 1 318 ? 2.602 7.776 12.180 1.00 93.50 318 SER A N 1
ATOM 2435 C CA . SER A 1 318 ? 1.235 7.247 12.249 1.00 93.50 318 SER A CA 1
ATOM 2436 C C . SER A 1 318 ? 1.272 5.756 11.999 1.00 93.50 318 SER A C 1
ATOM 2438 O O . SER A 1 318 ? 2.100 5.313 11.210 1.00 93.50 318 SER A O 1
ATOM 2440 N N . MET A 1 319 ? 0.382 4.995 12.630 1.00 95.12 319 MET A N 1
ATOM 2441 C CA . MET A 1 319 ? 0.407 3.538 12.529 1.00 95.12 319 MET A CA 1
ATOM 2442 C C . MET A 1 319 ? -0.052 3.052 11.146 1.00 95.12 319 MET A C 1
ATOM 2444 O O . MET A 1 319 ? -1.149 3.359 10.683 1.00 95.12 319 MET A O 1
ATOM 2448 N N . THR A 1 320 ? 0.779 2.237 10.509 1.00 96.50 320 THR A N 1
ATOM 2449 C CA . THR A 1 320 ? 0.401 1.274 9.478 1.00 96.50 320 THR A CA 1
ATOM 2450 C C . THR A 1 320 ? 0.954 -0.088 9.872 1.00 96.50 320 THR A C 1
ATOM 2452 O O . THR A 1 320 ? 2.033 -0.178 10.462 1.00 96.50 320 THR A O 1
ATOM 2455 N N . ALA A 1 321 ? 0.226 -1.153 9.557 1.00 96.50 321 ALA A N 1
ATOM 2456 C CA . ALA A 1 321 ? 0.672 -2.512 9.827 1.00 96.50 321 ALA A CA 1
ATOM 2457 C C . ALA A 1 321 ? 0.193 -3.453 8.725 1.00 96.50 321 ALA A C 1
ATOM 2459 O O . ALA A 1 321 ? -0.972 -3.417 8.332 1.00 96.50 321 ALA A O 1
ATOM 2460 N N . THR A 1 322 ? 1.083 -4.298 8.223 1.00 95.50 322 THR A N 1
ATOM 2461 C CA . THR A 1 322 ? 0.728 -5.372 7.292 1.00 95.50 322 THR A CA 1
ATOM 2462 C C . THR A 1 322 ? 1.689 -6.539 7.459 1.00 95.50 322 THR A C 1
ATOM 2464 O O . THR A 1 322 ? 2.815 -6.359 7.920 1.00 95.50 322 THR A O 1
ATOM 2467 N N . MET A 1 323 ? 1.256 -7.729 7.058 1.00 93.38 323 MET A N 1
ATOM 2468 C CA . MET A 1 323 ? 2.149 -8.874 6.893 1.00 93.38 323 MET A CA 1
ATOM 2469 C C . MET A 1 323 ? 2.575 -8.946 5.429 1.00 93.38 323 MET A C 1
ATOM 2471 O O . MET A 1 323 ? 1.737 -8.753 4.541 1.00 93.38 323 MET A O 1
ATOM 2475 N N . ASP A 1 324 ? 3.833 -9.257 5.143 1.00 90.38 324 ASP A N 1
ATOM 2476 C CA . ASP A 1 324 ? 4.249 -9.558 3.769 1.00 90.38 324 ASP A CA 1
ATOM 2477 C C . ASP A 1 324 ? 3.815 -10.979 3.340 1.00 90.38 324 ASP A C 1
ATOM 2479 O O . ASP A 1 324 ? 2.871 -11.563 3.889 1.00 90.38 324 ASP A O 1
ATOM 2483 N N . THR A 1 325 ? 4.425 -11.509 2.278 1.00 87.19 325 THR A N 1
ATOM 2484 C CA . THR A 1 325 ? 4.135 -12.862 1.769 1.00 87.19 325 THR A CA 1
ATOM 2485 C C . THR A 1 325 ? 4.901 -13.973 2.477 1.00 87.19 325 THR A C 1
ATOM 2487 O O . THR A 1 325 ? 4.525 -15.135 2.341 1.00 87.19 325 THR A O 1
ATOM 2490 N N . VAL A 1 326 ? 5.956 -13.637 3.220 1.00 86.94 326 VAL A N 1
ATOM 2491 C CA . VAL A 1 326 ? 6.806 -14.598 3.938 1.00 86.94 326 VAL A CA 1
ATOM 2492 C C . VAL A 1 326 ? 6.527 -14.612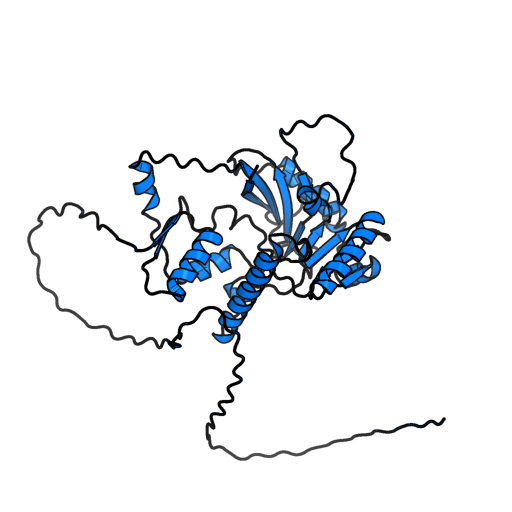 5.443 1.00 86.94 326 VAL A C 1
ATOM 2494 O O . VAL A 1 326 ? 7.056 -15.462 6.151 1.00 86.94 326 VAL A O 1
ATOM 2497 N N . GLY A 1 327 ? 5.642 -13.733 5.919 1.00 87.94 327 GLY A N 1
ATOM 2498 C CA . GLY A 1 327 ? 5.192 -13.677 7.308 1.00 87.94 327 GLY A CA 1
ATOM 2499 C C . GLY A 1 327 ? 5.935 -12.649 8.160 1.00 87.94 327 GLY A C 1
ATOM 2500 O O . GLY A 1 327 ? 5.838 -12.706 9.384 1.00 87.94 327 GLY A O 1
ATOM 2501 N N . ASN A 1 328 ? 6.657 -11.707 7.553 1.00 91.69 328 ASN A N 1
ATOM 2502 C CA . ASN A 1 328 ? 7.239 -10.595 8.296 1.00 91.69 328 ASN A CA 1
ATOM 2503 C C . ASN A 1 328 ? 6.168 -9.545 8.586 1.00 91.69 328 ASN A C 1
ATOM 2505 O O . ASN A 1 328 ? 5.299 -9.278 7.750 1.00 91.69 328 ASN A O 1
ATOM 2509 N N . LEU A 1 329 ? 6.267 -8.916 9.756 1.00 93.75 329 LEU A N 1
ATOM 2510 C CA . LEU A 1 329 ? 5.407 -7.804 10.143 1.00 93.75 329 LEU A CA 1
ATOM 2511 C C . LEU A 1 329 ? 6.072 -6.486 9.743 1.00 93.75 329 LEU A C 1
ATOM 2513 O O . LEU A 1 329 ? 7.156 -6.160 10.222 1.00 93.75 329 LEU A O 1
ATOM 2517 N N . LEU A 1 330 ? 5.405 -5.715 8.890 1.00 94.50 330 LEU A N 1
ATOM 2518 C CA . LEU A 1 330 ? 5.844 -4.393 8.464 1.00 94.50 330 LEU A CA 1
ATOM 2519 C C . LEU A 1 330 ? 5.038 -3.343 9.219 1.00 94.50 330 LEU A C 1
ATOM 2521 O O . LEU A 1 330 ? 3.833 -3.198 8.999 1.00 94.50 330 LEU A O 1
ATOM 2525 N N . LEU A 1 331 ? 5.718 -2.585 10.071 1.00 94.75 331 LEU A N 1
ATOM 2526 C CA . LEU A 1 331 ? 5.173 -1.465 10.821 1.00 94.75 331 LEU A CA 1
ATOM 2527 C C . LEU A 1 331 ? 5.653 -0.158 10.211 1.00 94.75 331 LEU A C 1
ATOM 2529 O O . LEU A 1 331 ? 6.832 0.038 9.923 1.00 94.75 331 LEU A O 1
ATOM 2533 N N . GLY A 1 332 ? 4.730 0.765 10.035 1.00 89.44 332 GLY A N 1
ATOM 2534 C CA . GLY A 1 332 ? 5.029 2.077 9.505 1.00 89.44 332 GLY A CA 1
ATOM 2535 C C . GLY A 1 332 ? 4.104 3.124 10.091 1.00 89.44 332 GLY A C 1
ATOM 2536 O O . GLY A 1 332 ? 3.388 2.851 11.048 1.00 89.44 332 GLY A O 1
ATOM 2537 N N . SER A 1 333 ? 4.137 4.346 9.574 1.00 84.69 333 SER A N 1
ATOM 2538 C CA . SER A 1 333 ? 5.318 4.916 8.915 1.00 84.69 333 SER A CA 1
ATOM 2539 C C . SER A 1 333 ? 5.608 6.295 9.481 1.00 84.69 333 SER A C 1
ATOM 2541 O O . SER A 1 333 ? 4.690 6.997 9.915 1.00 84.69 333 SER A O 1
ATOM 2543 N N . SER A 1 334 ? 6.866 6.708 9.392 1.00 89.50 334 SER A N 1
ATOM 2544 C CA . SER A 1 334 ? 7.250 8.093 9.643 1.00 89.50 334 SER A CA 1
ATOM 2545 C C . SER A 1 334 ? 7.297 8.925 8.363 1.00 89.50 334 SER A C 1
ATOM 2547 O O . SER A 1 334 ? 7.472 8.393 7.264 1.00 89.50 334 SER A O 1
ATOM 2549 N N . ARG A 1 335 ? 7.167 10.246 8.499 1.00 85.06 335 ARG A N 1
ATOM 2550 C CA . ARG A 1 335 ? 7.442 11.210 7.429 1.00 85.06 335 ARG A CA 1
ATOM 2551 C C . ARG A 1 335 ? 8.169 12.420 7.990 1.00 85.06 335 ARG A C 1
ATOM 2553 O O . ARG A 1 335 ? 7.722 12.994 8.981 1.00 85.06 335 ARG A O 1
ATOM 2560 N N . GLN A 1 336 ? 9.237 12.829 7.312 1.00 83.81 336 GLN A N 1
ATOM 2561 C CA . GLN A 1 336 ? 9.992 14.036 7.636 1.00 83.81 336 GLN A CA 1
ATOM 2562 C C . GLN A 1 336 ? 10.642 14.657 6.396 1.00 83.81 336 GLN A C 1
ATOM 2564 O O . GLN A 1 336 ? 10.991 13.964 5.436 1.00 83.81 336 GLN A O 1
ATOM 2569 N N . PHE A 1 337 ? 10.856 15.969 6.434 1.00 80.06 337 PHE A N 1
ATOM 2570 C CA . PHE A 1 337 ? 11.735 16.655 5.491 1.00 80.06 337 PHE A CA 1
ATOM 2571 C C . PHE A 1 337 ? 13.165 16.600 6.041 1.00 80.06 337 PHE A C 1
ATOM 2573 O O . PHE A 1 337 ? 13.473 17.261 7.026 1.00 80.06 337 PHE A O 1
ATOM 2580 N N . ALA A 1 338 ? 14.020 15.773 5.435 1.00 77.69 338 ALA A N 1
ATOM 2581 C CA . ALA A 1 338 ? 15.400 15.539 5.888 1.00 77.69 338 ALA A CA 1
ATOM 2582 C C . ALA A 1 338 ? 16.400 15.493 4.717 1.00 77.69 338 ALA A C 1
ATOM 2584 O O . ALA A 1 338 ? 17.388 14.757 4.744 1.00 77.69 338 ALA A O 1
ATOM 2585 N N . GLY A 1 339 ? 16.114 16.245 3.650 1.00 78.62 339 GLY A N 1
ATOM 2586 C CA . GLY A 1 339 ? 16.925 16.226 2.436 1.00 78.62 339 GLY A CA 1
ATOM 2587 C C . GLY A 1 339 ? 16.963 14.838 1.787 1.00 78.62 339 GLY A C 1
ATOM 2588 O O . GLY A 1 339 ? 15.997 14.080 1.851 1.00 78.62 339 GLY A O 1
ATOM 2589 N N . PHE A 1 340 ? 18.095 14.507 1.166 1.00 78.56 340 PHE A N 1
ATOM 2590 C CA . PHE A 1 340 ? 18.308 13.243 0.454 1.00 78.56 340 PHE A CA 1
ATOM 2591 C C . PHE A 1 340 ? 18.906 12.118 1.327 1.00 78.56 340 PHE A C 1
ATOM 2593 O O . PHE A 1 340 ? 19.372 11.115 0.790 1.00 78.56 340 PHE A O 1
ATOM 2600 N N . SER A 1 341 ? 18.907 12.260 2.659 1.00 78.69 341 SER A N 1
ATOM 2601 C CA . SER A 1 341 ? 19.425 11.223 3.566 1.00 78.69 341 SER A CA 1
ATOM 2602 C C . SER A 1 341 ? 18.536 9.975 3.560 1.00 78.69 341 SER A C 1
ATOM 2604 O O . SER A 1 341 ? 17.340 10.054 3.846 1.00 78.69 341 SER A O 1
ATOM 2606 N N . THR A 1 342 ? 19.143 8.814 3.310 1.00 77.06 342 THR A N 1
ATOM 2607 C CA . THR A 1 342 ? 18.531 7.478 3.437 1.00 77.06 342 THR A CA 1
ATOM 2608 C C . THR A 1 342 ? 19.022 6.722 4.678 1.00 77.06 342 THR A C 1
ATOM 2610 O O . THR A 1 342 ? 18.832 5.513 4.786 1.00 77.06 342 THR A O 1
ATOM 2613 N N . GLU A 1 343 ? 19.687 7.396 5.618 1.00 82.81 343 GLU A N 1
ATOM 2614 C CA . GLU A 1 343 ? 20.125 6.759 6.868 1.00 82.81 343 GLU A CA 1
ATOM 2615 C C . GLU A 1 343 ? 18.921 6.380 7.732 1.00 82.81 343 GLU A C 1
ATOM 2617 O O . GLU A 1 343 ? 17.888 7.042 7.677 1.00 82.81 343 GLU A O 1
ATOM 2622 N N . VAL A 1 344 ? 19.017 5.333 8.538 1.00 82.56 344 VAL A N 1
ATOM 2623 C CA . VAL A 1 344 ? 17.948 5.003 9.486 1.00 82.56 344 VAL A CA 1
ATOM 2624 C C . VAL A 1 344 ? 18.147 5.807 10.768 1.00 82.56 344 VAL A C 1
ATOM 2626 O O . VAL A 1 344 ? 19.265 5.921 11.257 1.00 82.56 344 VAL A O 1
ATOM 2629 N N . ASP A 1 345 ? 17.056 6.347 11.311 1.00 84.50 345 ASP A N 1
ATOM 2630 C CA . ASP A 1 345 ? 17.035 6.996 12.622 1.00 84.50 345 ASP A CA 1
ATOM 2631 C C . ASP A 1 345 ? 16.361 6.091 13.668 1.00 84.50 345 ASP A C 1
ATOM 2633 O O . ASP A 1 345 ? 15.141 5.887 13.649 1.00 84.50 345 ASP A O 1
ATOM 2637 N N . ASP A 1 346 ? 17.155 5.564 14.601 1.00 85.19 346 ASP A N 1
ATOM 2638 C CA . ASP A 1 346 ? 16.694 4.649 15.654 1.00 85.19 346 ASP A CA 1
ATOM 2639 C C . ASP A 1 346 ? 15.652 5.278 16.591 1.00 85.19 346 ASP A C 1
ATOM 2641 O O . ASP A 1 346 ? 14.759 4.582 17.087 1.00 85.19 346 ASP A O 1
ATOM 2645 N N . SER A 1 347 ? 15.702 6.598 16.808 1.00 87.38 347 SER A N 1
ATOM 2646 C CA . SER A 1 347 ? 14.687 7.306 17.598 1.00 87.38 347 SER A CA 1
ATOM 2647 C C . SER A 1 347 ? 13.321 7.210 16.918 1.00 87.38 347 SER A C 1
ATOM 2649 O O . SER A 1 347 ? 12.307 6.928 17.565 1.00 87.38 347 SER A O 1
ATOM 2651 N N . ILE A 1 348 ? 13.289 7.355 15.591 1.00 88.69 348 ILE A N 1
ATOM 2652 C CA . ILE A 1 348 ? 12.065 7.238 14.793 1.00 88.69 348 ILE A CA 1
ATOM 2653 C C . ILE A 1 348 ? 11.557 5.798 14.778 1.00 88.69 348 ILE A C 1
ATOM 2655 O O . ILE A 1 348 ? 10.353 5.579 14.922 1.00 88.69 348 ILE A O 1
ATOM 2659 N N . ILE A 1 349 ? 12.451 4.813 14.662 1.00 89.75 349 ILE A N 1
ATOM 2660 C CA . ILE A 1 349 ? 12.082 3.395 14.778 1.00 89.75 349 ILE A CA 1
ATOM 2661 C C . ILE A 1 349 ? 11.446 3.114 16.145 1.00 89.75 349 ILE A C 1
ATOM 2663 O O . ILE A 1 349 ? 10.388 2.483 16.217 1.00 89.75 349 ILE A O 1
ATOM 2667 N N . HIS A 1 350 ? 12.009 3.661 17.224 1.00 88.56 350 HIS A N 1
ATOM 2668 C CA . HIS A 1 350 ? 11.418 3.562 18.557 1.00 88.56 350 HIS A CA 1
ATOM 2669 C C . HIS A 1 350 ? 10.021 4.203 18.628 1.00 88.56 350 HIS A C 1
ATOM 2671 O O . HIS A 1 350 ? 9.119 3.652 19.263 1.00 88.56 350 HIS A O 1
ATOM 2677 N N . HIS A 1 351 ? 9.801 5.332 17.946 1.00 91.12 351 HIS A N 1
ATOM 2678 C CA . HIS A 1 351 ? 8.486 5.978 17.881 1.00 91.12 351 HIS A CA 1
ATOM 2679 C C . HIS A 1 351 ? 7.471 5.141 17.091 1.00 91.12 351 HIS A C 1
ATOM 2681 O O . HIS A 1 351 ? 6.324 5.026 17.526 1.00 91.12 351 HIS A O 1
ATOM 2687 N N . ILE A 1 352 ? 7.884 4.507 15.986 1.00 92.50 352 ILE A N 1
ATOM 2688 C CA . ILE A 1 352 ? 7.047 3.565 15.221 1.00 92.50 352 ILE A CA 1
ATOM 2689 C C . ILE A 1 352 ? 6.652 2.378 16.106 1.00 92.50 352 ILE A C 1
ATOM 2691 O O . ILE A 1 352 ? 5.466 2.066 16.206 1.00 92.50 352 ILE A O 1
ATOM 2695 N N . TRP A 1 353 ? 7.614 1.763 16.803 1.00 92.25 353 TRP A N 1
ATOM 2696 C CA . TRP A 1 353 ? 7.351 0.652 17.724 1.00 92.25 353 TRP A CA 1
ATOM 2697 C C . TRP A 1 353 ? 6.370 1.050 18.829 1.00 92.25 353 TRP A C 1
ATOM 2699 O O . TRP A 1 353 ? 5.372 0.366 19.065 1.00 92.25 353 TRP A O 1
ATOM 2709 N N . LYS A 1 354 ? 6.619 2.192 19.484 1.00 91.75 354 LYS A N 1
ATOM 2710 C CA . LYS A 1 354 ? 5.755 2.711 20.547 1.00 91.75 354 LYS A CA 1
ATOM 2711 C C . LYS A 1 354 ? 4.338 2.955 20.033 1.00 91.75 354 LYS A C 1
ATOM 2713 O O . LYS A 1 354 ? 3.391 2.507 20.677 1.00 91.75 354 LYS A O 1
ATOM 2718 N N . ARG A 1 355 ? 4.191 3.603 18.869 1.00 94.38 355 ARG A N 1
ATOM 2719 C CA . ARG A 1 355 ? 2.882 3.887 18.266 1.00 94.38 355 ARG A CA 1
ATOM 2720 C C . ARG A 1 355 ? 2.151 2.603 17.891 1.00 94.38 355 ARG A C 1
ATOM 2722 O O . ARG A 1 355 ? 0.987 2.466 18.244 1.00 94.38 355 ARG A O 1
ATOM 2729 N N . ALA A 1 356 ? 2.821 1.637 17.264 1.00 94.81 356 ALA A N 1
ATOM 2730 C CA . ALA A 1 356 ? 2.232 0.330 16.975 1.00 94.81 356 ALA A CA 1
ATOM 2731 C C . ALA A 1 356 ? 1.774 -0.387 18.258 1.00 94.81 356 ALA A C 1
ATOM 2733 O O . ALA A 1 356 ? 0.672 -0.932 18.306 1.00 94.81 356 ALA A O 1
ATOM 2734 N N . GLY A 1 357 ? 2.561 -0.316 19.335 1.00 93.88 357 GLY A N 1
ATOM 2735 C CA . GLY A 1 357 ? 2.202 -0.882 20.635 1.00 93.88 357 GLY A CA 1
ATOM 2736 C C . GLY A 1 357 ? 0.891 -0.339 21.212 1.00 93.88 357 GLY A C 1
ATOM 2737 O O . GLY A 1 357 ? 0.174 -1.062 21.906 1.00 93.88 357 GLY A O 1
ATOM 2738 N N . GLU A 1 358 ? 0.518 0.904 20.910 1.00 94.19 358 GLU A N 1
ATOM 2739 C CA . GLU A 1 358 ? -0.767 1.459 21.345 1.00 94.19 358 GLU A CA 1
ATOM 2740 C C . GLU A 1 358 ? -1.972 0.743 20.715 1.00 94.19 358 GLU A C 1
ATOM 2742 O O . GLU A 1 358 ? -3.008 0.643 21.374 1.00 94.19 358 GLU A O 1
ATOM 2747 N N . PHE A 1 359 ? -1.811 0.208 19.500 1.00 95.94 359 PHE A N 1
ATOM 2748 C CA . PHE A 1 359 ? -2.822 -0.562 18.765 1.00 95.94 359 PHE A CA 1
ATOM 2749 C C . PHE A 1 359 ? -2.727 -2.069 19.023 1.00 95.94 359 PHE A C 1
ATOM 2751 O O . PHE A 1 359 ? -3.749 -2.745 19.024 1.00 95.94 359 PHE A O 1
ATOM 2758 N N . PHE A 1 360 ? -1.527 -2.592 19.288 1.00 95.50 360 PHE A N 1
ATOM 2759 C CA . PHE A 1 360 ? -1.285 -4.015 19.540 1.00 95.50 360 PHE A CA 1
ATOM 2760 C C . PHE A 1 360 ? -0.705 -4.213 20.947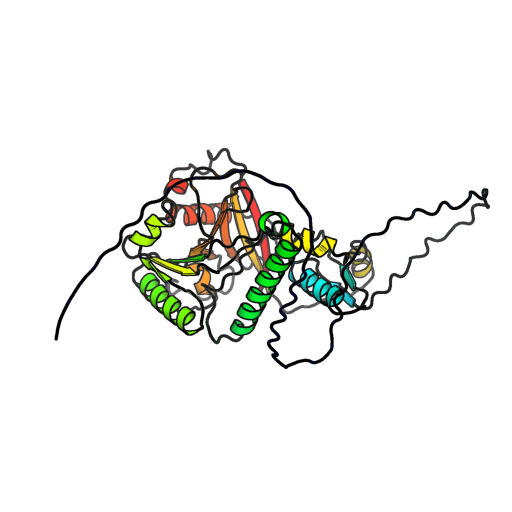 1.00 95.50 360 PHE A C 1
ATOM 2762 O O . PHE A 1 360 ? 0.512 -4.107 21.135 1.00 95.50 360 PHE A O 1
ATOM 2769 N N . PRO A 1 361 ? -1.529 -4.525 21.966 1.00 92.25 361 PRO A N 1
ATOM 2770 C CA . PRO A 1 361 ? -1.046 -4.741 23.331 1.00 92.25 361 PRO A CA 1
ATOM 2771 C C . PRO A 1 361 ? 0.059 -5.798 23.434 1.00 92.25 361 PRO A C 1
ATOM 2773 O O . PRO A 1 361 ? 0.975 -5.640 24.239 1.00 92.25 361 PRO A O 1
ATOM 2776 N N . THR A 1 362 ? 0.022 -6.832 22.588 1.00 91.00 362 THR A N 1
ATOM 2777 C CA . THR A 1 362 ? 1.069 -7.860 22.513 1.00 91.00 362 THR A CA 1
ATOM 2778 C C . THR A 1 362 ? 2.442 -7.254 22.207 1.00 91.00 362 THR A C 1
ATOM 2780 O O . THR A 1 362 ? 3.421 -7.631 22.842 1.00 91.00 362 THR A O 1
AT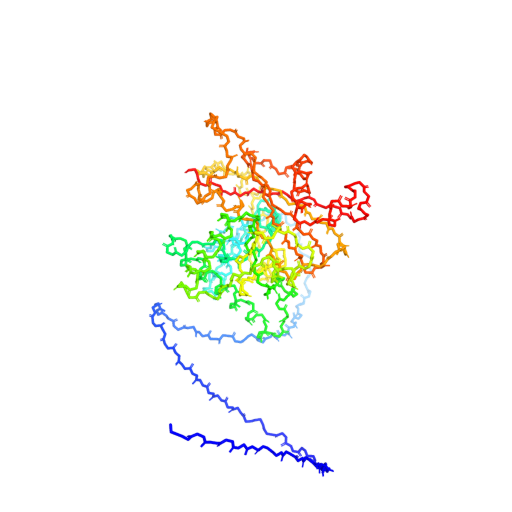OM 2783 N N . LEU A 1 363 ? 2.529 -6.244 21.328 1.00 90.06 363 LEU A N 1
ATOM 2784 C CA . LEU A 1 363 ? 3.796 -5.555 21.038 1.00 90.06 363 LEU A CA 1
ATOM 2785 C C . LEU A 1 363 ? 4.322 -4.758 22.239 1.00 90.06 363 LEU A C 1
ATOM 2787 O O . LEU A 1 363 ? 5.530 -4.660 22.414 1.00 90.06 363 LEU A O 1
ATOM 2791 N N . ARG A 1 364 ? 3.451 -4.228 23.111 1.00 85.25 364 ARG A N 1
ATOM 2792 C CA . ARG A 1 364 ? 3.890 -3.562 24.356 1.00 85.25 364 ARG A CA 1
ATOM 2793 C C . ARG A 1 364 ? 4.519 -4.531 25.355 1.00 85.25 364 ARG A C 1
ATOM 2795 O O . ARG A 1 364 ? 5.388 -4.128 26.121 1.00 85.25 364 ARG A O 1
ATOM 2802 N N . GLN A 1 365 ? 4.050 -5.777 25.379 1.00 81.62 365 GLN A N 1
ATOM 2803 C CA . GLN A 1 365 ? 4.554 -6.810 26.290 1.00 81.62 365 GLN A CA 1
ATOM 2804 C C . GLN A 1 365 ? 5.890 -7.388 25.814 1.00 81.62 365 GLN A C 1
ATOM 2806 O O . GLN A 1 365 ? 6.725 -7.792 26.627 1.00 81.62 365 GLN A O 1
ATOM 2811 N N . LEU A 1 366 ? 6.110 -7.392 24.500 1.00 77.50 366 LEU A N 1
ATOM 2812 C CA . LEU A 1 366 ? 7.397 -7.709 23.906 1.00 77.50 366 LEU A CA 1
ATOM 2813 C C . LEU A 1 366 ? 8.372 -6.573 24.247 1.00 77.50 366 LEU A C 1
ATOM 2815 O O . LEU A 1 366 ? 8.289 -5.463 23.732 1.00 77.50 366 LEU A O 1
ATOM 2819 N N . THR A 1 367 ? 9.296 -6.828 25.172 1.00 59.19 367 THR A N 1
ATOM 2820 C CA . THR A 1 367 ? 10.360 -5.867 25.484 1.00 59.19 367 THR A CA 1
ATOM 2821 C C . THR A 1 367 ? 11.194 -5.648 24.222 1.00 59.19 367 THR A C 1
ATOM 2823 O O . THR A 1 367 ? 11.681 -6.611 23.634 1.00 59.19 367 THR A O 1
ATOM 2826 N N . SER A 1 368 ? 11.374 -4.389 23.809 1.00 56.09 368 SER A N 1
ATOM 2827 C CA . SER A 1 368 ? 12.029 -4.009 22.542 1.00 56.09 368 SER A CA 1
ATOM 2828 C C . SER A 1 368 ? 13.441 -4.590 22.359 1.00 56.09 368 SER A C 1
ATOM 2830 O O . SER A 1 368 ? 13.914 -4.690 21.236 1.00 56.09 368 SER A O 1
ATOM 2832 N N . TYR A 1 369 ? 14.092 -5.014 23.449 1.00 46.75 369 TYR A N 1
ATOM 2833 C CA . TYR A 1 369 ? 15.427 -5.627 23.473 1.00 46.75 369 TYR A CA 1
ATOM 2834 C C . TYR A 1 369 ? 15.441 -7.168 23.498 1.00 46.75 369 TYR A C 1
ATOM 2836 O O . TYR A 1 369 ? 16.512 -7.767 23.463 1.00 46.75 369 TYR A O 1
ATOM 2844 N N . ARG A 1 370 ? 14.283 -7.831 23.614 1.00 43.31 370 ARG A N 1
ATOM 2845 C CA . ARG A 1 370 ? 14.173 -9.299 23.744 1.00 43.31 370 ARG A CA 1
ATOM 2846 C C . ARG A 1 370 ? 13.443 -9.975 22.592 1.00 43.31 370 ARG A C 1
ATOM 2848 O O . ARG A 1 370 ? 13.315 -11.198 22.614 1.00 43.31 370 ARG A O 1
ATOM 2855 N N . PHE A 1 371 ? 12.967 -9.221 21.603 1.00 49.41 371 PHE A N 1
ATOM 2856 C CA . PHE A 1 371 ? 12.438 -9.834 20.393 1.00 49.41 371 PHE A CA 1
ATOM 2857 C C . PHE A 1 371 ? 13.601 -10.515 19.655 1.00 49.41 371 PHE A C 1
ATOM 2859 O O . PHE A 1 371 ? 14.501 -9.843 19.170 1.00 49.41 371 PHE A O 1
ATOM 2866 N N . GLN A 1 372 ? 13.612 -11.851 19.641 1.00 43.91 372 GLN A N 1
ATOM 2867 C CA . GLN A 1 372 ? 14.659 -12.674 19.016 1.00 43.91 372 GLN A CA 1
ATOM 2868 C C . GLN A 1 372 ? 14.578 -12.704 17.478 1.00 43.91 372 GLN A C 1
ATOM 2870 O O . GLN A 1 372 ? 15.392 -13.369 16.845 1.00 43.91 372 GLN A O 1
ATOM 2875 N N . GLY A 1 373 ? 13.599 -12.020 16.878 1.00 52.56 373 GLY A N 1
ATOM 2876 C CA . GLY A 1 373 ? 13.538 -11.821 15.432 1.00 52.56 373 GLY A CA 1
ATOM 2877 C C . GLY A 1 373 ? 14.521 -10.742 14.984 1.00 52.56 373 GLY A C 1
ATOM 2878 O O . GLY A 1 373 ? 14.677 -9.724 15.662 1.00 52.56 373 GLY A O 1
ATOM 2879 N N . GLU A 1 374 ? 15.167 -10.956 13.839 1.00 58.09 374 GLU A N 1
ATOM 2880 C CA . GLU A 1 374 ? 15.957 -9.918 13.181 1.00 58.09 374 GLU A CA 1
ATOM 2881 C C . GLU A 1 374 ? 15.037 -8.729 12.851 1.00 58.09 374 GLU A C 1
ATOM 2883 O O . GLU A 1 374 ? 13.984 -8.877 12.226 1.00 58.09 374 GLU A O 1
ATOM 2888 N N . GLN A 1 375 ? 15.404 -7.545 13.343 1.00 62.44 375 GLN A N 1
ATOM 2889 C CA . GLN A 1 375 ? 14.727 -6.296 13.008 1.00 62.44 375 GLN A CA 1
ATOM 2890 C C . GLN A 1 375 ? 15.479 -5.654 11.850 1.00 62.44 375 GLN A C 1
ATOM 2892 O O . GLN A 1 375 ? 16.680 -5.397 11.951 1.00 62.44 375 GLN A O 1
ATOM 2897 N N . LYS A 1 376 ? 14.767 -5.376 10.761 1.00 69.38 376 LYS A N 1
ATOM 2898 C CA . LYS A 1 376 ? 15.281 -4.594 9.639 1.00 69.38 376 LYS A CA 1
ATOM 2899 C C . LYS A 1 376 ? 14.540 -3.276 9.577 1.00 69.38 376 LYS A C 1
ATOM 2901 O O . LYS A 1 376 ? 13.336 -3.200 9.801 1.00 69.38 376 LYS A O 1
ATOM 2906 N N . SER A 1 377 ? 15.273 -2.221 9.289 1.00 69.94 377 SER A N 1
ATOM 2907 C CA . SER A 1 377 ? 14.733 -0.884 9.121 1.00 69.94 377 SER A CA 1
ATOM 2908 C C . SER A 1 377 ? 14.944 -0.460 7.681 1.00 69.94 377 SER A C 1
ATOM 2910 O O . SER A 1 377 ? 16.041 -0.556 7.132 1.00 69.94 377 SER A O 1
ATOM 2912 N N . GLU A 1 378 ? 13.869 0.004 7.059 1.00 73.25 378 GLU A N 1
ATOM 2913 C CA . GLU A 1 378 ? 13.905 0.515 5.697 1.00 73.25 378 GLU A CA 1
ATOM 2914 C C . GLU A 1 378 ? 13.649 2.013 5.728 1.00 73.25 378 GLU A C 1
ATOM 2916 O O . GLU A 1 378 ? 12.795 2.500 6.476 1.00 73.25 378 GLU A O 1
ATOM 2921 N N . SER A 1 379 ? 14.386 2.756 4.906 1.00 67.62 379 SER A N 1
ATOM 2922 C CA . SER A 1 379 ? 14.129 4.172 4.693 1.00 67.62 379 SER A CA 1
ATOM 2923 C C . SER A 1 379 ? 14.031 4.475 3.202 1.00 67.62 379 SER A C 1
ATOM 2925 O O . SER A 1 379 ? 14.713 3.876 2.369 1.00 67.62 379 SER A O 1
ATOM 2927 N N . GLY A 1 380 ? 13.141 5.400 2.857 1.00 63.91 380 GLY A N 1
ATOM 2928 C CA . GLY A 1 380 ? 12.866 5.765 1.474 1.00 63.91 380 GLY A CA 1
ATOM 2929 C C . GLY A 1 380 ? 12.590 7.249 1.329 1.00 63.91 380 GLY A C 1
ATOM 2930 O O . GLY A 1 380 ? 12.107 7.903 2.254 1.00 63.91 380 GLY A O 1
ATOM 2931 N N . ILE A 1 381 ? 12.883 7.784 0.144 1.00 66.62 381 ILE A N 1
ATOM 2932 C CA . ILE A 1 381 ? 12.698 9.202 -0.171 1.00 66.62 381 ILE A CA 1
ATOM 2933 C C . ILE A 1 381 ? 11.665 9.345 -1.269 1.00 66.62 381 ILE A C 1
ATOM 2935 O O . ILE A 1 381 ? 11.875 8.925 -2.404 1.00 66.62 381 ILE A O 1
ATOM 2939 N N . THR A 1 382 ? 10.549 9.969 -0.920 1.00 65.12 382 THR A N 1
ATOM 2940 C CA . THR A 1 382 ? 9.450 10.249 -1.841 1.00 65.12 382 THR A CA 1
ATOM 2941 C C . THR A 1 382 ? 9.461 11.717 -2.259 1.00 65.12 382 THR A C 1
ATOM 2943 O O . THR A 1 382 ? 9.739 12.582 -1.428 1.00 65.12 382 THR A O 1
ATOM 2946 N N . PRO A 1 383 ? 9.159 12.026 -3.527 1.00 54.12 383 PRO A N 1
ATOM 2947 C CA . PRO A 1 383 ? 9.020 13.401 -3.976 1.00 54.12 383 PRO A CA 1
ATOM 2948 C C . PRO A 1 383 ? 7.798 14.062 -3.317 1.00 54.12 383 PRO A C 1
ATOM 2950 O O . PRO A 1 383 ? 6.708 13.486 -3.292 1.00 54.12 383 PRO A O 1
ATOM 2953 N N . PHE A 1 384 ? 7.966 15.274 -2.793 1.00 56.81 384 PHE A N 1
ATOM 2954 C CA . PHE A 1 384 ? 6.883 16.141 -2.335 1.00 56.81 384 PHE A CA 1
ATOM 2955 C C . PHE A 1 384 ? 6.889 17.422 -3.175 1.00 56.81 384 PHE A C 1
ATOM 2957 O O . PHE A 1 384 ? 7.882 18.152 -3.194 1.00 56.81 384 PHE A O 1
ATOM 2964 N N . HIS A 1 385 ? 5.792 17.678 -3.890 1.00 49.69 385 HIS A N 1
ATOM 2965 C CA . HIS A 1 385 ? 5.590 18.948 -4.583 1.00 49.69 385 HIS A CA 1
ATOM 2966 C C . HIS A 1 385 ? 5.166 19.995 -3.555 1.00 49.69 385 HIS A C 1
ATOM 2968 O O . HIS A 1 385 ? 4.192 19.774 -2.834 1.00 49.69 385 HIS A O 1
ATOM 2974 N N . ALA A 1 386 ? 5.968 21.055 -3.449 1.00 41.12 386 ALA A N 1
ATOM 2975 C CA . ALA A 1 386 ? 5.715 22.190 -2.570 1.00 41.12 386 ALA A CA 1
ATOM 2976 C C . ALA A 1 386 ? 4.585 23.070 -3.105 1.00 41.12 386 ALA A C 1
ATOM 2978 O O . ALA A 1 386 ? 4.470 23.167 -4.350 1.00 41.12 386 ALA A O 1
#

Foldseek 3Di:
DDDDDDDDDDDDDDDDDDDDDDDDDDDDDDDDDDDDDDDDDDDDDDDDDDDDDDDDDDDDDDDDDDPDDPPPPPDDWPEEFEALAPVSLVVLLCPLVVHPTGAAYEYPDDHCPFQLQQDQQWLDDLLPAPPPPCNVVSVVVLVVVVVVQVVCVVVVHHSCQQWVKFQLWEKAKAQALLVLVVLVVSQVRVVVVVFNKDKAAQVRVCVQFVQFHRYRSMTIIIGRRIIGTNSVSNSVNSVVSPHYDHVVPVVVVVPDPDDDDDQWFWKKKKKKKFPPDDLGDHSHKYWYPQVSCVVPVPSDPPDPDPDDPDVAWPKDWTWIWDAGSRGIIITDIIITRDGPDFDDDVVVVVVSLVNVCVTGVSSVVPDPVPSPTDMDMGMHIDIDRD

InterPro domains:
  IPR006076 FAD dependent oxidoreductase [PF01266] (78-237)
  IPR036188 FAD/NAD(P)-binding domain superfamily [G3DSA:3.50.50.60] (78-238)
  IPR036188 FAD/NAD(P)-binding domain superfamily [SSF51905] (77-241)

Sequence (386 aa):
MAMILAFSPNPNPFSKPTSSIPSQRTQFLRGFALESSLFGSNFPEKSFSYSTKKTRRNRLGPLPYSALNPSSASHSFDVVIIGAGIIGLTIARQFLTGSDLSVAVVDKAVPCSGATGAGQGYIWMVHKTPESEKWELAMRSRKLWEMLAESIQDQGMNPLEVLGWKKTGSLLIGRTPNESAMLKKRVKQLSQAGLRAEYLSSSDLLLEEPALMVGDEGGAAFLPDDCQLDAHRTVAFIEKAGCWSGSLMDDLFRKSDIILDVPVKPRKGHLLVIENFNSFQLNRGLMEVGYVDHQFPNLCPTASAPGSVDHEQTLSVSMTATMDTVGNLLLGSSRQFAGFSTEVDDSIIHHIWKRAGEFFPTLRQLTSYRFQGEQKSESGITPFHA

pLDDT: mean 72.58, std 26.59, range [22.06, 98.56]

Mean predicted aligned error: 14.7 Å

Solvent-accessible surface area (backbone atoms only — not comparable to full-atom values): 23448 Å² total; per-residue (Å²): 133,82,91,83,90,86,85,85,85,86,84,86,86,90,87,87,84,89,85,81,85,82,93,76,90,78,86,80,86,77,86,83,87,80,91,80,91,82,84,92,76,91,80,80,89,79,86,88,79,92,81,93,80,89,79,90,80,84,91,77,84,92,75,83,92,66,90,72,71,83,72,77,77,81,81,83,57,80,40,78,39,82,34,40,34,64,67,40,46,52,53,51,49,50,44,59,74,74,46,92,58,45,56,36,31,28,26,98,64,64,72,31,74,49,41,40,47,52,37,86,34,74,51,65,60,82,85,58,58,79,90,39,96,57,31,67,58,50,55,52,49,52,52,53,51,51,50,51,42,49,54,36,39,77,71,75,44,58,32,48,78,48,26,29,49,38,78,54,12,38,34,43,33,24,54,39,60,68,44,30,53,50,31,49,52,48,22,52,52,41,38,74,70,72,42,72,47,41,68,34,47,32,72,56,39,35,73,68,32,72,60,56,52,44,54,84,52,9,22,29,23,34,22,64,82,20,33,34,33,32,41,60,40,36,45,55,52,58,50,71,75,67,40,77,46,67,72,54,40,71,56,49,61,76,74,41,94,77,79,84,87,66,91,54,47,42,32,24,32,42,35,42,35,34,38,80,48,74,93,67,76,68,70,42,38,40,33,34,52,74,60,50,38,87,81,35,71,88,80,54,91,72,81,73,71,97,67,81,93,64,93,71,65,70,72,44,76,29,45,29,39,34,59,60,90,86,41,27,38,39,39,26,40,39,41,31,66,58,57,88,63,62,72,82,57,67,71,56,50,51,50,42,52,55,52,42,20,68,35,24,61,68,55,60,70,48,51,92,89,66,62,87,48,62,75,46,76,39,40,22,58,40,82,37,78,125

Secondary structure (DSSP, 8-state):
-------------------------------------SS--PPPP----------------PPP-------------SEEEE--SHHHHHHHHHHHHHSS--EEEE-SSSTTTTTTTTS--EE--TT--TTSTTHHHHHHHHHHHHHHHHHHHHTT--HHHHH--B---EEEEE-SHHHHHHHHHHHHHHHHTT---EEEEHHHHHHH-TT----TT-EEEEETT-EE--HHHHHHHHHTTT-B-TTHHHHHHHH---------EEEEEEEEEETT--S---SSEEEEGGGTGGG-TTT------S-----S---EEEEEEEE-SSS-EEEEEEEB--TT-----HHHHHHHHHHHHHH-HHHHHS-TTT--SPEEEEEEEEEE--

Radius of gyration: 27.38 Å; Cα contacts (8 Å, |Δi|>4): 579; chains: 1; bounding box: 102×78×65 Å

Organism: Liquidambar formosana (NCBI:txid63359)